Protein AF-0000000079812100 (afdb_homodimer)

Foldseek 3Di:
DQWFFAADPALLQVLLVLLVLLLPQQQLCLLPDDDDLVSCVVPPLSSVLLVVLVVCVVVVNDDFLSVLQNVLSVVLSVVSNPDDPVVSVVVVVQLVQLQVVQCLLAVNGDHDWDDPPPPDPSVVSLLVSQLCNVPRCNCVDPSNCVSSVHGPLVSQQVRLVRGVAQAFSLALAHGFDYNPDPDHAFWAQLQRCNTRRSCSSRVQRTDGGHCLLRPVFQDNPGLQAAPVRHGFHADRNHDPDGFPKAKAKDAPDLPDQDQDLVGIWIDMDTPPHVRRVVSSCNRRVRRVVLSVQCNDPLHVVVLLVVLVVVCVVPVDDSVVSLVVLLVVCVVCVSHSNSSSSNNVSVNNVVSVVD/DQWFFAADDALLQVLLVLLVLLLPQQQLCLLPDDDDLVSCVVPPLSSVLLVVLVVCVVVVNHDFLSVLQNVLSVVLSVVSNPDDPVVSVVVVVQLVQLQVVQCLLAVNGDHDWDDPPPPDPSVVSLLVSQLCNVPRCNCVDPSNCVSSVHGPLVSQQVRLVRGVAQAFSLALAHGFDYNPDPDHAFWAQLQRCNTRRSCSSRVQRTHGGHCLLRPVFQDNPGLQADPVRHGFHADRNRDPDGFPKAKAKDAPDLPDQDQDLVGIWIDMDTPPHVRRVVSSCNRRVRRVVLSVQCNDPLHVVVLLVVLVVVCVVPVDDSVVSLVVLLVVCVVPVSHNNSRSSNNVSVNNVVSVVD

Radius of gyration: 28.66 Å; Cα contacts (8 Å, |Δi|>4): 1070; chains: 2; bounding box: 78×73×56 Å

Structure (mmCIF, N/CA/C/O backbone):
data_AF-0000000079812100-model_v1
#
loop_
_entity.id
_entity.type
_entity.pdbx_description
1 polymer 'HNH endonuclease'
#
loop_
_atom_site.group_PDB
_atom_site.id
_atom_site.type_symbol
_atom_site.label_atom_id
_atom_site.label_alt_id
_atom_site.label_comp_id
_atom_site.label_asym_id
_atom_site.label_entity_id
_atom_site.label_seq_id
_atom_site.pdbx_PDB_ins_code
_atom_site.Cartn_x
_atom_site.Cartn_y
_atom_site.Cartn_z
_atom_site.occupancy
_atom_site.B_iso_or_equiv
_atom_site.auth_seq_id
_atom_site.auth_comp_id
_atom_site.auth_asym_id
_atom_site.auth_atom_id
_atom_site.pdbx_PDB_model_num
ATOM 1 N N . MET A 1 1 ? 10.516 11.961 12.211 1 89.75 1 MET A N 1
ATOM 2 C CA . MET A 1 1 ? 10.578 12.148 10.766 1 89.75 1 MET A CA 1
ATOM 3 C C . MET A 1 1 ? 11.961 12.609 10.336 1 89.75 1 MET A C 1
ATOM 5 O O . MET A 1 1 ? 12.586 13.43 11.008 1 89.75 1 MET A O 1
ATOM 9 N N . LEU A 1 2 ? 12.375 12.102 9.305 1 95.81 2 LEU A N 1
ATOM 10 C CA . LEU A 1 2 ? 13.766 12.258 8.883 1 95.81 2 LEU A CA 1
ATOM 11 C C . LEU A 1 2 ? 14 13.648 8.297 1 95.81 2 LEU A C 1
ATOM 13 O O . LEU A 1 2 ? 15.039 14.266 8.555 1 95.81 2 LEU A O 1
ATOM 17 N N . PHE A 1 3 ? 13.062 14.188 7.598 1 94.94 3 PHE A N 1
ATOM 18 C CA . PHE A 1 3 ? 13.125 15.539 7.055 1 94.94 3 PHE A CA 1
ATOM 19 C C . PHE A 1 3 ? 11.727 16.078 6.785 1 94.94 3 PHE A C 1
ATOM 21 O O . PHE A 1 3 ? 10.812 15.32 6.457 1 94.94 3 PHE A O 1
ATOM 28 N N . PRO A 1 4 ? 11.516 17.344 6.945 1 96.31 4 PRO A N 1
ATOM 29 C CA . PRO A 1 4 ? 10.18 17.922 6.781 1 96.31 4 PRO A CA 1
ATOM 30 C C . PRO A 1 4 ? 9.82 18.188 5.32 1 96.31 4 PRO A C 1
ATOM 32 O O . PRO A 1 4 ? 10.711 18.234 4.465 1 96.31 4 PRO A O 1
ATOM 35 N N . TYR A 1 5 ? 8.555 18.297 5.082 1 97.38 5 TYR A N 1
ATOM 36 C CA . TYR A 1 5 ? 8.031 18.703 3.777 1 97.38 5 TYR A CA 1
ATOM 37 C C . TYR A 1 5 ? 7.949 20.219 3.66 1 97.38 5 TYR A C 1
ATOM 39 O O . TYR A 1 5 ? 7.801 20.922 4.664 1 97.38 5 TYR A O 1
ATOM 47 N N . LYS A 1 6 ? 8.039 20.609 2.43 1 97.19 6 LYS A N 1
ATOM 48 C CA . LYS A 1 6 ? 7.613 21.953 2.061 1 97.19 6 LYS A CA 1
ATOM 49 C C . LYS A 1 6 ? 6.176 21.953 1.554 1 97.19 6 LYS A C 1
ATOM 51 O O . LYS A 1 6 ? 5.762 21.047 0.833 1 97.19 6 LYS A O 1
ATOM 56 N N . ARG A 1 7 ? 5.449 22.953 1.909 1 96.06 7 ARG A N 1
ATOM 57 C CA . ARG A 1 7 ? 4.062 23.062 1.471 1 96.06 7 ARG A CA 1
ATOM 58 C C . ARG A 1 7 ? 3.932 24.047 0.31 1 96.06 7 ARG A C 1
ATOM 60 O O . ARG A 1 7 ? 4.352 25.188 0.413 1 96.06 7 ARG A O 1
ATOM 67 N N . PRO A 1 8 ? 3.314 23.562 -0.745 1 95.75 8 PRO A N 1
ATOM 68 C CA . PRO A 1 8 ? 3.049 24.516 -1.821 1 95.75 8 PRO A CA 1
ATOM 69 C C . PRO A 1 8 ? 1.836 25.406 -1.541 1 95.75 8 PRO A C 1
ATOM 71 O O . PRO A 1 8 ? 0.923 25 -0.819 1 95.75 8 PRO A O 1
ATOM 74 N N . ARG A 1 9 ? 1.938 26.625 -2.043 1 95.12 9 ARG A N 1
ATOM 75 C CA . ARG A 1 9 ? 0.708 27.406 -2.129 1 95.12 9 ARG A CA 1
ATOM 76 C C . ARG A 1 9 ? -0.178 26.906 -3.266 1 95.12 9 ARG A C 1
ATOM 78 O O . ARG A 1 9 ? 0.175 27.031 -4.438 1 95.12 9 ARG A O 1
ATOM 85 N N . HIS A 1 10 ? -1.221 26.266 -2.879 1 97.94 10 HIS A N 1
ATOM 86 C CA . HIS A 1 10 ? -2.035 25.578 -3.877 1 97.94 10 HIS A CA 1
ATOM 87 C C . HIS A 1 10 ? -3.52 25.844 -3.65 1 97.94 10 HIS A C 1
ATOM 89 O O . HIS A 1 10 ? -3.963 25.984 -2.508 1 97.94 10 HIS A O 1
ATOM 95 N N . PRO A 1 11 ? -4.289 25.859 -4.688 1 98.44 11 PRO A N 1
ATOM 96 C CA . PRO A 1 11 ? -5.719 26.141 -4.559 1 98.44 11 PRO A CA 1
ATOM 97 C C . PRO A 1 11 ? -6.441 25.125 -3.672 1 98.44 11 PRO A C 1
ATOM 99 O O . PRO A 1 11 ? -7.488 25.438 -3.098 1 98.44 11 PRO A O 1
ATOM 102 N N . MET A 1 12 ? -5.922 23.984 -3.459 1 98.38 12 MET A N 1
ATOM 103 C CA . MET A 1 12 ? -6.59 22.938 -2.691 1 98.38 12 MET A CA 1
ATOM 104 C C . MET A 1 12 ? -6.688 23.328 -1.218 1 98.38 12 MET A C 1
ATOM 106 O O . MET A 1 12 ? -7.398 22.672 -0.448 1 98.38 12 MET A O 1
ATOM 110 N N . ARG A 1 13 ? -6.055 24.422 -0.794 1 97.94 13 ARG A N 1
ATOM 111 C CA . ARG A 1 13 ? -6.258 24.953 0.549 1 97.94 13 ARG A CA 1
ATOM 112 C C . ARG A 1 13 ? -7.723 25.297 0.783 1 97.94 13 ARG A C 1
ATOM 114 O O . ARG A 1 13 ? -8.156 25.438 1.928 1 97.94 13 ARG A O 1
ATOM 121 N N . ALA A 1 14 ? -8.422 25.406 -0.319 1 98.38 14 ALA A N 1
ATOM 122 C CA . ALA A 1 14 ? -9.844 25.734 -0.256 1 98.38 14 ALA A CA 1
ATOM 123 C C . ALA A 1 14 ? -10.617 24.656 0.489 1 98.38 14 ALA A C 1
ATOM 125 O O . ALA A 1 14 ? -11.688 24.922 1.044 1 98.38 14 ALA A O 1
ATOM 126 N N . MET A 1 15 ? -10.148 23.375 0.5 1 98.31 15 MET A N 1
ATOM 127 C CA . MET A 1 15 ? -10.836 22.312 1.241 1 98.31 15 MET A CA 1
ATOM 128 C C . MET A 1 15 ? -11.078 22.734 2.686 1 98.31 15 MET A C 1
ATOM 130 O O . MET A 1 15 ? -12.219 22.734 3.154 1 98.31 15 MET A O 1
ATOM 134 N N . HIS A 1 16 ? -10.016 23.156 3.316 1 98.19 16 HIS A N 1
ATOM 135 C CA . HIS A 1 16 ? -10.133 23.625 4.695 1 98.19 16 HIS A CA 1
ATOM 136 C C . HIS A 1 16 ? -10.867 24.953 4.766 1 98.19 16 HIS A C 1
ATOM 138 O O . HIS A 1 16 ? -11.602 25.219 5.723 1 98.19 16 HIS A O 1
ATOM 144 N N . GLY A 1 17 ? -10.68 25.781 3.752 1 98.44 17 GLY A N 1
ATOM 145 C CA . GLY A 1 17 ? -11.398 27.047 3.701 1 98.44 17 GLY A CA 1
ATOM 146 C C . GLY A 1 17 ? -12.906 26.875 3.73 1 98.44 17 GLY A C 1
ATOM 147 O O . GLY A 1 17 ? -13.609 27.609 4.426 1 98.44 17 GLY A O 1
ATOM 148 N N . PHE A 1 18 ? -13.383 25.938 2.986 1 98.62 18 PHE A N 1
ATOM 149 C CA . PHE A 1 18 ? -14.812 25.656 2.957 1 98.62 18 PHE A CA 1
ATOM 150 C C . PHE A 1 18 ? -15.312 25.25 4.336 1 98.62 18 PHE A C 1
ATOM 152 O O . PHE A 1 18 ? -16.312 25.797 4.828 1 98.62 18 PHE A O 1
ATOM 159 N N . VAL A 1 19 ? -14.586 24.375 4.969 1 98.06 19 VAL A N 1
ATOM 160 C CA . VAL A 1 19 ? -14.977 23.844 6.273 1 98.06 19 VAL A CA 1
ATOM 161 C C . VAL A 1 19 ? -14.898 24.953 7.32 1 98.06 19 VAL A C 1
ATOM 163 O O . VAL A 1 19 ? -15.781 25.078 8.172 1 98.06 19 VAL A O 1
ATOM 166 N N . ALA A 1 20 ? -13.875 25.734 7.242 1 98.5 20 ALA A N 1
ATOM 167 C CA . ALA A 1 20 ? -13.703 26.828 8.188 1 98.5 20 ALA A CA 1
ATOM 168 C C . ALA A 1 20 ? -14.836 27.844 8.055 1 98.5 20 ALA A C 1
ATOM 170 O O . ALA A 1 20 ? -15.359 28.344 9.062 1 98.5 20 ALA A O 1
ATOM 171 N N . TYR A 1 21 ? -15.203 28.156 6.867 1 98.81 21 TYR A N 1
ATOM 172 C CA . TYR A 1 21 ? -16.297 29.094 6.633 1 98.81 21 TYR A CA 1
ATOM 173 C C . TYR A 1 21 ? -17.609 28.531 7.176 1 98.81 21 TYR A C 1
ATOM 175 O O . TYR A 1 21 ? -18.344 29.219 7.895 1 98.81 21 TYR A O 1
ATOM 183 N N . ILE A 1 22 ? -17.875 27.312 6.852 1 98.75 22 ILE A N 1
ATOM 184 C CA . ILE A 1 22 ? -19.109 26.672 7.297 1 98.75 22 ILE A CA 1
ATOM 185 C C . ILE A 1 22 ? -19.172 26.672 8.82 1 98.75 22 ILE A C 1
ATOM 187 O O . ILE A 1 22 ? -20.203 27.031 9.406 1 98.75 22 ILE A O 1
ATOM 191 N N . PHE A 1 23 ? -18.062 26.312 9.406 1 98.19 23 PHE A N 1
ATOM 192 C CA . PHE A 1 23 ? -18.016 26.266 10.867 1 98.19 23 PHE A CA 1
ATOM 193 C C . PHE A 1 23 ? -18.297 27.625 11.469 1 98.19 23 PHE A C 1
ATOM 195 O O . PHE A 1 23 ? -19.188 27.766 12.312 1 98.19 23 PHE A O 1
ATOM 202 N N . ALA A 1 24 ? -17.672 28.641 10.961 1 98.31 24 ALA A N 1
ATOM 203 C CA . ALA A 1 24 ? -17.672 29.953 11.594 1 98.31 24 ALA A CA 1
ATOM 204 C C . ALA A 1 24 ? -18.922 30.75 11.188 1 98.31 24 ALA A C 1
ATOM 206 O O . ALA A 1 24 ? -19.531 31.422 12.016 1 98.31 24 ALA A O 1
ATOM 207 N N . LYS A 1 25 ? -19.328 30.594 9.938 1 98.38 25 LYS A N 1
ATOM 208 C CA . LYS A 1 25 ? -20.328 31.531 9.398 1 98.38 25 LYS A CA 1
ATOM 209 C C . LYS A 1 25 ? -21.672 30.844 9.203 1 98.38 25 LYS A C 1
ATOM 211 O O . LYS A 1 25 ? -22.672 31.5 8.922 1 98.38 25 LYS A O 1
ATOM 216 N N . VAL A 1 26 ? -21.656 29.578 9.391 1 98.62 26 VAL A N 1
ATOM 217 C CA . VAL A 1 26 ? -22.906 28.844 9.227 1 98.62 26 VAL A CA 1
ATOM 218 C C . VAL A 1 26 ? -23.281 28.141 10.531 1 98.62 26 VAL A C 1
ATOM 220 O O . VAL A 1 26 ? -24.188 28.578 11.25 1 98.62 26 VAL A O 1
ATOM 223 N N . TRP A 1 27 ? -22.469 27.25 11.023 1 98.25 27 TRP A N 1
ATOM 224 C CA . TRP A 1 27 ? -22.812 26.438 12.195 1 98.25 27 TRP A CA 1
ATOM 225 C C . TRP A 1 27 ? -22.812 27.297 13.461 1 98.25 27 TRP A C 1
ATOM 227 O O . TRP A 1 27 ? -23.781 27.281 14.219 1 98.25 27 TRP A O 1
ATOM 237 N N . CYS A 1 28 ? -21.781 28.078 13.703 1 97.56 28 CYS A N 1
ATOM 238 C CA . CYS A 1 28 ? -21.672 28.859 14.93 1 97.56 28 CYS A CA 1
ATOM 239 C C . CYS A 1 28 ? -22.719 29.969 14.977 1 97.56 28 CYS A C 1
ATOM 241 O O . CYS A 1 28 ? -22.984 30.531 16.031 1 97.56 28 CYS A O 1
ATOM 243 N N . ARG A 1 29 ? -23.391 30.25 13.867 1 97.56 29 ARG A N 1
ATOM 244 C CA . ARG A 1 29 ? -24.422 31.266 13.812 1 97.56 29 ARG A CA 1
ATOM 245 C C . ARG A 1 29 ? -25.812 30.656 13.922 1 97.56 29 ARG A C 1
ATOM 247 O O . ARG A 1 29 ? -26.812 31.375 14.039 1 97.56 29 ARG A O 1
ATOM 254 N N . ALA A 1 30 ? -25.844 29.453 13.945 1 97.88 30 ALA A N 1
ATOM 255 C CA . ALA A 1 30 ? -27.094 28.719 13.82 1 97.88 30 ALA A CA 1
ATOM 256 C C . ALA A 1 30 ? -28.078 29.109 14.914 1 97.88 30 ALA A C 1
ATOM 258 O O . ALA A 1 30 ? -29.281 29.266 14.656 1 97.88 30 ALA A O 1
ATOM 259 N N . PRO A 1 31 ? -27.656 29.328 16.203 1 96.88 31 PRO A N 1
ATOM 260 C CA . PRO A 1 31 ? -28.625 29.641 17.266 1 96.88 31 PRO A CA 1
ATOM 261 C C . PRO A 1 31 ? -29.406 30.922 16.984 1 96.88 31 PRO A C 1
ATOM 263 O O . PRO A 1 31 ? -30.531 31.078 17.469 1 96.88 31 PRO A O 1
ATOM 266 N N . ASN A 1 32 ? -28.906 31.766 16.141 1 96.06 32 ASN A N 1
ATOM 267 C CA . ASN A 1 32 ? -29.531 33.062 15.914 1 96.06 32 ASN A CA 1
ATOM 268 C C . ASN A 1 32 ? -30 33.25 14.469 1 96.06 32 ASN A C 1
ATOM 270 O O . ASN A 1 32 ? -30.375 34.344 14.055 1 96.06 32 ASN A O 1
ATOM 274 N N . GLU A 1 33 ? -29.828 32.188 13.727 1 95.81 33 GLU A N 1
ATOM 275 C CA . GLU A 1 33 ? -30.156 32.281 12.312 1 95.81 33 GLU A CA 1
ATOM 276 C C . GLU A 1 33 ? -31 31.078 11.867 1 95.81 33 GLU A C 1
ATOM 278 O O . GLU A 1 33 ? -31.016 30.047 12.539 1 95.81 33 GLU A O 1
ATOM 283 N N . GLU A 1 34 ? -31.734 31.281 10.867 1 96.38 34 GLU A N 1
ATOM 284 C CA . GLU A 1 34 ? -32.344 30.172 10.156 1 96.38 34 GLU A CA 1
ATOM 285 C C . GLU A 1 34 ? -31.484 29.719 8.992 1 96.38 34 GLU A C 1
ATOM 287 O O . GLU A 1 34 ? -30.797 30.531 8.359 1 96.38 34 GLU A O 1
ATOM 292 N N . TYR A 1 35 ? -31.453 28.391 8.758 1 96.38 35 TYR A N 1
ATOM 293 C CA . TYR A 1 35 ? -30.641 27.875 7.66 1 96.38 35 TYR A CA 1
ATOM 294 C C . TYR A 1 35 ? -31.094 28.453 6.328 1 96.38 35 TYR A C 1
ATOM 296 O O . TYR A 1 35 ? -32.281 28.469 6.027 1 96.38 35 TYR A O 1
ATOM 304 N N . SER A 1 36 ? -30.25 28.984 5.59 1 96.38 36 SER A N 1
ATOM 305 C CA . SER A 1 36 ? -30.484 29.453 4.227 1 96.38 36 SER A CA 1
ATOM 306 C C . SER A 1 36 ? -29.188 29.516 3.426 1 96.38 36 SER A C 1
ATOM 308 O O . SER A 1 36 ? -28.109 29.625 4.004 1 96.38 36 SER A O 1
ATOM 310 N N . LEU A 1 37 ? -29.359 29.469 2.182 1 97.25 37 LEU A N 1
ATOM 311 C CA . LEU A 1 37 ? -28.188 29.547 1.299 1 97.25 37 LEU A CA 1
ATOM 312 C C . LEU A 1 37 ? -27.5 30.906 1.437 1 97.25 37 LEU A C 1
ATOM 314 O O . LEU A 1 37 ? -26.344 31.062 1.062 1 97.25 37 LEU A O 1
ATOM 318 N N . GLU A 1 38 ? -28.203 31.859 1.969 1 97.31 38 GLU A N 1
ATOM 319 C CA . GLU A 1 38 ? -27.672 33.18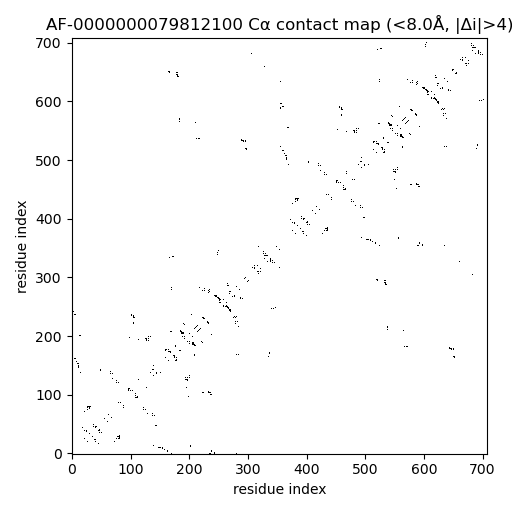8 2.164 1 97.31 38 GLU A CA 1
ATOM 320 C C . GLU A 1 38 ? -26.469 33.188 3.102 1 97.31 38 GLU A C 1
ATOM 322 O O . GLU A 1 38 ? -25.578 34.031 3.008 1 97.31 38 GLU A O 1
ATOM 327 N N . LEU A 1 39 ? -26.438 32.188 3.936 1 98.19 39 LEU A N 1
ATOM 328 C CA . LEU A 1 39 ? -25.359 32.062 4.906 1 98.19 39 LEU A CA 1
ATOM 329 C C . LEU A 1 39 ? -24.031 31.797 4.211 1 98.19 39 LEU A C 1
ATOM 331 O O . LEU A 1 39 ? -22.953 31.984 4.805 1 98.19 39 LEU A O 1
ATOM 335 N N . PHE A 1 40 ? -24.047 31.359 2.941 1 98.62 40 PHE A N 1
ATOM 336 C CA . PHE A 1 40 ? -22.844 30.953 2.234 1 98.62 40 PHE A CA 1
ATOM 337 C C . PHE A 1 40 ? -22.375 32.062 1.295 1 98.62 40 PHE A C 1
ATOM 339 O O . PHE A 1 40 ? -21.312 31.922 0.666 1 98.62 40 PHE A O 1
ATOM 346 N N . LYS A 1 41 ? -23 33.156 1.19 1 97.94 41 LYS A N 1
ATOM 347 C CA . LYS A 1 41 ? -22.734 34.219 0.21 1 97.94 41 LYS A CA 1
ATOM 348 C C . LYS A 1 41 ? -21.375 34.875 0.465 1 97.94 41 LYS A C 1
ATOM 350 O O . LYS A 1 41 ? -20.781 35.438 -0.447 1 97.94 41 LYS A O 1
ATOM 355 N N . GLY A 1 42 ? -20.875 34.781 1.671 1 98.31 42 GLY A N 1
ATOM 356 C CA . GLY A 1 42 ? -19.578 35.375 2.012 1 98.31 42 GLY A CA 1
ATOM 357 C C . GLY A 1 42 ? -18.406 34.656 1.377 1 98.31 42 GLY A C 1
ATOM 358 O O . GLY A 1 42 ? -17.297 35.188 1.354 1 98.31 42 GLY A O 1
ATOM 359 N N . LEU A 1 43 ? -18.609 33.469 0.826 1 98.69 43 LEU A N 1
ATOM 360 C CA . LEU A 1 43 ? -17.609 32.688 0.106 1 98.69 43 LEU A CA 1
ATOM 361 C C . LEU A 1 43 ? -18.172 32.156 -1.214 1 98.69 43 LEU A C 1
ATOM 363 O O . LEU A 1 43 ? -18.656 31.031 -1.284 1 98.69 43 LEU A O 1
ATOM 367 N N . PRO A 1 44 ? -17.984 32.938 -2.209 1 98.25 44 PRO A N 1
ATOM 368 C CA . PRO A 1 44 ? -18.703 32.75 -3.471 1 98.25 44 PRO A CA 1
ATOM 369 C C . PRO A 1 44 ? -18.484 31.344 -4.051 1 98.25 44 PRO A C 1
ATOM 371 O O . PRO A 1 44 ? -19.438 30.688 -4.477 1 98.25 44 PRO A O 1
ATOM 374 N N . PRO A 1 45 ? -17.188 30.828 -4.051 1 98.56 45 PRO A N 1
ATOM 375 C CA . PRO A 1 45 ? -17.031 29.469 -4.594 1 98.56 45 PRO A CA 1
ATOM 376 C C . PRO A 1 45 ? -17.859 28.438 -3.83 1 98.56 45 PRO A C 1
ATOM 378 O O . PRO A 1 45 ? -18.5 27.578 -4.441 1 98.56 45 PRO A O 1
ATOM 381 N N . LEU A 1 46 ? -17.891 28.562 -2.555 1 98.75 46 LEU A N 1
ATOM 382 C CA . LEU A 1 46 ? -18.672 27.641 -1.733 1 98.75 46 LEU A CA 1
ATOM 383 C C . LEU A 1 46 ? -20.172 27.875 -1.952 1 98.75 46 LEU A C 1
ATOM 385 O O . LEU A 1 46 ? -20.938 26.906 -1.987 1 98.75 46 LEU A O 1
ATOM 389 N N . TYR A 1 47 ? -20.594 29.125 -2.074 1 98.75 47 TYR A N 1
ATOM 390 C CA . TYR A 1 47 ? -21.984 29.453 -2.348 1 98.75 47 TYR A CA 1
ATOM 391 C C . TYR A 1 47 ? -22.469 28.75 -3.617 1 98.75 47 TYR A C 1
ATOM 393 O O . TYR A 1 47 ? -23.547 28.156 -3.637 1 98.75 47 TYR A O 1
ATOM 401 N N . ALA A 1 48 ? -21.641 28.797 -4.629 1 98.56 48 ALA A N 1
ATOM 402 C CA . ALA A 1 48 ? -22.016 28.203 -5.906 1 98.56 48 ALA A CA 1
ATOM 403 C C . ALA A 1 48 ? -22.203 26.688 -5.762 1 98.56 48 ALA A C 1
ATOM 405 O O . ALA A 1 48 ? -23.141 26.125 -6.316 1 98.56 48 ALA A O 1
ATOM 406 N N . ILE A 1 49 ? -21.344 26.062 -5.02 1 98.62 49 ILE A N 1
ATOM 407 C CA . ILE A 1 49 ? -21.422 24.625 -4.789 1 98.62 49 ILE A CA 1
ATOM 408 C C . ILE A 1 49 ? -22.688 24.281 -4.004 1 98.62 49 ILE A C 1
ATOM 410 O O . ILE A 1 49 ? -23.453 23.406 -4.402 1 98.62 49 ILE A O 1
ATOM 414 N N . MET A 1 50 ? -22.938 25.062 -2.932 1 98.56 50 MET A N 1
ATOM 415 C CA . MET A 1 50 ? -24.078 24.797 -2.07 1 98.56 50 MET A CA 1
ATOM 416 C C . MET A 1 50 ? -25.391 25.047 -2.812 1 98.56 50 MET A C 1
ATOM 418 O O . MET A 1 50 ? -26.391 24.359 -2.582 1 98.56 50 MET A O 1
ATOM 422 N N . ASP A 1 51 ? -25.344 26.047 -3.674 1 98.25 51 ASP A N 1
ATOM 423 C CA . ASP A 1 51 ? -26.531 26.344 -4.488 1 98.25 51 ASP A CA 1
ATOM 424 C C . ASP A 1 51 ? -26.875 25.188 -5.41 1 98.25 51 ASP A C 1
ATOM 426 O O . ASP A 1 51 ? -28.031 24.797 -5.527 1 98.25 51 ASP A O 1
ATOM 430 N N . GLU A 1 52 ? -25.859 24.625 -6.023 1 97.44 52 GLU A N 1
ATOM 431 C CA . GLU A 1 52 ? -26.062 23.484 -6.895 1 97.44 52 GLU A CA 1
ATOM 432 C C . GLU A 1 52 ? -26.578 22.281 -6.109 1 97.44 52 GLU A C 1
ATOM 434 O O . GLU A 1 52 ? -27.484 21.578 -6.566 1 97.44 52 GLU A O 1
ATOM 439 N N . LEU A 1 53 ? -26 22.047 -4.961 1 97.69 53 LEU A N 1
ATOM 440 C CA . LEU A 1 53 ? -26.422 20.922 -4.137 1 97.69 53 LEU A CA 1
ATOM 441 C C . LEU A 1 53 ? -27.844 21.109 -3.641 1 97.69 53 LEU A C 1
ATOM 443 O O . LEU A 1 53 ? -28.609 20.141 -3.543 1 97.69 53 LEU A O 1
ATOM 447 N N . HIS A 1 54 ? -28.188 22.328 -3.367 1 96.81 54 HIS A N 1
ATOM 448 C CA . HIS A 1 54 ? -29.547 22.656 -2.939 1 96.81 54 HIS A CA 1
ATOM 449 C C . HIS A 1 54 ? -30.562 22.359 -4.047 1 96.81 54 HIS A C 1
ATOM 451 O O . HIS A 1 54 ? -31.609 21.766 -3.791 1 96.81 54 HIS A O 1
ATOM 457 N N . ARG A 1 55 ? -30.25 22.766 -5.184 1 96.44 55 ARG A N 1
ATOM 458 C CA . ARG A 1 55 ? -31.141 22.531 -6.324 1 96.44 55 ARG A CA 1
ATOM 459 C C . ARG A 1 55 ? -31.328 21.031 -6.566 1 96.44 55 ARG A C 1
ATOM 461 O O . ARG A 1 55 ? -32.438 20.578 -6.84 1 96.44 55 ARG A O 1
ATOM 468 N N . ALA A 1 56 ? -30.219 20.297 -6.438 1 95.69 56 ALA A N 1
ATOM 469 C CA . ALA A 1 56 ? -30.281 18.844 -6.605 1 95.69 56 ALA A CA 1
ATOM 470 C C . ALA A 1 56 ? -31.156 18.219 -5.527 1 95.69 56 ALA A C 1
ATOM 472 O O . ALA A 1 56 ? -31.906 17.281 -5.801 1 95.69 56 ALA A O 1
ATOM 473 N N . ASP A 1 57 ? -31.016 18.75 -4.34 1 93.81 57 ASP A N 1
ATOM 474 C CA . ASP A 1 57 ? -31.812 18.25 -3.229 1 93.81 57 ASP A CA 1
ATOM 475 C C . ASP A 1 57 ? -33.312 18.516 -3.457 1 93.81 57 ASP A C 1
ATOM 477 O O . ASP A 1 57 ? -34.125 17.625 -3.264 1 93.81 57 ASP A O 1
ATOM 481 N N . LEU A 1 58 ? -33.656 19.672 -3.889 1 94.56 58 LEU A N 1
ATOM 482 C CA . LEU A 1 58 ? -35.062 20.062 -4.164 1 94.56 58 LEU A CA 1
ATOM 483 C C . LEU A 1 58 ? -35.656 19.188 -5.273 1 94.56 58 LEU A C 1
ATOM 485 O O . LEU A 1 58 ? -36.812 18.844 -5.23 1 94.56 58 LEU A O 1
ATOM 489 N N . ALA A 1 59 ? -34.781 18.859 -6.156 1 95.31 59 ALA A N 1
ATOM 490 C CA . ALA A 1 59 ? -35.25 18.094 -7.316 1 95.31 59 ALA A CA 1
ATOM 491 C C . ALA A 1 59 ? -35.312 16.609 -6.984 1 95.31 59 ALA A C 1
ATOM 493 O O . ALA A 1 59 ? -35.844 15.812 -7.766 1 95.31 59 ALA A O 1
ATOM 494 N N . GLY A 1 60 ? -34.812 16.156 -5.828 1 92.56 60 GLY A N 1
ATOM 495 C CA . GLY A 1 60 ? -34.781 14.75 -5.461 1 92.56 60 GLY A CA 1
ATOM 496 C C . GLY A 1 60 ? -33.75 13.945 -6.23 1 92.56 60 GLY A C 1
ATOM 497 O O . GLY A 1 60 ? -33.906 12.727 -6.375 1 92.56 60 GLY A O 1
ATOM 498 N N . SER A 1 61 ? -32.781 14.625 -6.82 1 89.94 61 SER A N 1
ATOM 499 C CA . SER A 1 61 ? -31.797 13.961 -7.648 1 89.94 61 SER A CA 1
ATOM 500 C C . SER A 1 61 ? -30.453 13.867 -6.922 1 89.94 61 SER A C 1
ATOM 502 O O . SER A 1 61 ? -29.438 13.547 -7.535 1 89.94 61 SER A O 1
ATOM 504 N N . GLU A 1 62 ? -30.484 14.188 -5.652 1 86.81 62 GLU A N 1
ATOM 505 C CA . GLU A 1 62 ? -29.25 14.203 -4.871 1 86.81 62 GLU A CA 1
ATOM 506 C C . GLU A 1 62 ? -28.656 12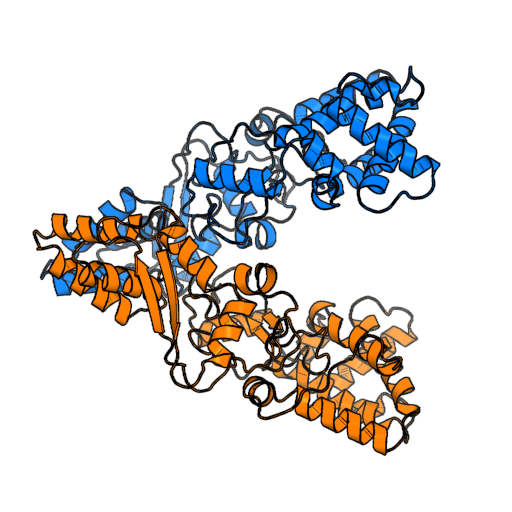.797 -4.738 1 86.81 62 GLU A C 1
ATOM 508 O O . GLU A 1 62 ? -29.391 11.836 -4.523 1 86.81 62 GLU A O 1
ATOM 513 N N . LYS A 1 63 ? -27.422 12.609 -5.07 1 86.62 63 LYS A N 1
ATOM 514 C CA . LYS A 1 63 ? -26.766 11.312 -4.914 1 86.62 63 LYS A CA 1
ATOM 515 C C . LYS A 1 63 ? -25.281 11.477 -4.609 1 86.62 63 LYS A C 1
ATOM 517 O O . LYS A 1 63 ? -24.719 12.555 -4.797 1 86.62 63 LYS A O 1
ATOM 522 N N . GLY A 1 64 ? -24.781 10.539 -3.928 1 95.25 64 GLY A N 1
ATOM 523 C CA . GLY A 1 64 ? -23.328 10.398 -3.809 1 95.25 64 GLY A CA 1
ATOM 524 C C . GLY A 1 64 ? -22.719 11.383 -2.83 1 95.25 64 GLY A C 1
ATOM 525 O O . GLY A 1 64 ? -23.312 11.688 -1.794 1 95.25 64 GLY A O 1
ATOM 526 N N . ALA A 1 65 ? -21.516 11.859 -3.115 1 97.56 65 ALA A N 1
ATOM 527 C CA . ALA A 1 65 ? -20.703 12.648 -2.205 1 97.56 65 ALA A CA 1
ATOM 528 C C . ALA A 1 65 ? -21.312 14.031 -1.984 1 97.56 65 ALA A C 1
ATOM 530 O O . ALA A 1 65 ? -21.203 14.602 -0.894 1 97.56 65 ALA A O 1
ATOM 531 N N . GLY A 1 66 ? -21.938 14.539 -3.004 1 98.12 66 GLY A N 1
ATOM 532 C CA . GLY A 1 66 ? -22.609 15.828 -2.848 1 98.12 66 GLY A CA 1
ATOM 533 C C . GLY A 1 66 ? -23.766 15.789 -1.866 1 98.12 66 GLY A C 1
ATOM 534 O O . GLY A 1 66 ? -23.906 16.672 -1.026 1 98.12 66 GLY A O 1
ATOM 535 N N . ALA A 1 67 ? -24.578 14.781 -2.008 1 97.81 67 ALA A N 1
ATOM 536 C CA . ALA A 1 67 ? -25.703 14.602 -1.09 1 97.81 67 ALA A CA 1
ATOM 537 C C . ALA A 1 67 ? -25.219 14.406 0.343 1 97.81 67 ALA A C 1
ATOM 539 O O . ALA A 1 67 ? -25.797 14.953 1.283 1 97.81 67 ALA A O 1
ATOM 540 N N . PHE A 1 68 ? -24.188 13.617 0.46 1 98.12 68 PHE A N 1
ATOM 541 C CA . PHE A 1 68 ? -23.562 13.398 1.762 1 98.12 68 PHE A CA 1
ATOM 542 C C . PHE A 1 68 ? -23.172 14.727 2.398 1 98.12 68 PHE A C 1
ATOM 544 O O . PHE A 1 68 ? -23.547 15.016 3.535 1 98.12 68 PHE A O 1
ATOM 551 N N . PHE A 1 69 ? -22.438 15.531 1.677 1 98.56 69 PHE A N 1
ATOM 552 C CA . PHE A 1 69 ? -21.938 16.812 2.164 1 98.56 69 PHE A CA 1
ATOM 553 C C . PHE A 1 69 ? -23.078 17.734 2.537 1 98.56 69 PHE A C 1
ATOM 555 O O . PHE A 1 69 ? -23.125 18.281 3.646 1 98.56 69 PHE A O 1
ATOM 562 N N . TYR A 1 70 ? -24.047 17.891 1.697 1 98.06 70 TYR A N 1
ATOM 563 C CA . TYR A 1 70 ? -25.172 18.797 1.877 1 98.06 70 TYR A CA 1
ATOM 564 C C . TYR A 1 70 ? -25.984 18.406 3.102 1 98.06 70 TYR A C 1
ATOM 566 O O . TYR A 1 70 ? -26.328 19.266 3.928 1 98.06 70 TYR A O 1
ATOM 574 N N . ARG A 1 71 ? -26.25 17.125 3.238 1 97.25 71 ARG A N 1
ATOM 575 C CA . ARG A 1 71 ? -27.078 16.641 4.332 1 97.25 71 ARG A CA 1
ATOM 576 C C . ARG A 1 71 ? -26.391 16.844 5.68 1 97.25 71 ARG A C 1
ATOM 578 O O . ARG A 1 71 ? -27.016 17.281 6.645 1 97.25 71 ARG A O 1
ATOM 585 N N . TYR A 1 72 ? -25.141 16.594 5.703 1 98.06 72 TYR A N 1
ATOM 586 C CA . TYR A 1 72 ? -24.422 16.719 6.969 1 98.06 72 TYR A CA 1
ATOM 587 C C . TYR A 1 72 ? -24.266 18.188 7.348 1 98.06 72 TYR A C 1
ATOM 589 O O . TYR A 1 72 ? -24.375 18.547 8.523 1 98.06 72 TYR A O 1
ATOM 597 N N . VAL A 1 73 ? -24 19.047 6.406 1 98.44 73 VAL A N 1
ATOM 598 C CA . VAL A 1 73 ? -23.891 20.469 6.707 1 98.44 73 VAL A CA 1
ATOM 599 C C . VAL A 1 73 ? -25.188 20.969 7.316 1 98.44 73 VAL A C 1
ATOM 601 O O . VAL A 1 73 ? -25.172 21.688 8.32 1 98.44 73 VAL A O 1
ATOM 604 N N . ASN A 1 74 ? -26.297 20.531 6.758 1 97.69 74 ASN A N 1
ATOM 605 C CA . ASN A 1 74 ? -27.609 20.938 7.262 1 97.69 74 ASN A CA 1
ATOM 606 C C . ASN A 1 74 ? -27.906 20.328 8.625 1 97.69 74 ASN A C 1
ATOM 608 O O . ASN A 1 74 ? -28.391 21.016 9.523 1 97.69 74 ASN A O 1
ATOM 612 N N . GLN A 1 75 ? -27.578 19.062 8.719 1 97.75 75 GLN A N 1
ATOM 613 C CA . GLN A 1 75 ? -27.828 18.375 9.984 1 97.75 75 GLN A CA 1
ATOM 614 C C . GLN A 1 75 ? -27.031 19 11.117 1 97.75 75 GLN A C 1
ATOM 616 O O . GLN A 1 75 ? -27.562 19.234 12.203 1 97.75 75 GLN A O 1
ATOM 621 N N . ILE A 1 76 ? -25.828 19.266 10.906 1 97.44 76 ILE A N 1
ATOM 622 C CA . ILE A 1 76 ? -24.969 19.844 11.938 1 97.44 76 ILE A CA 1
ATOM 623 C C . ILE A 1 76 ? -25.438 21.266 12.258 1 97.44 76 ILE A C 1
ATOM 625 O O . ILE A 1 76 ? -25.406 21.688 13.422 1 97.44 76 ILE A O 1
ATOM 629 N N . PHE A 1 77 ? -25.906 22.016 11.289 1 98.25 77 PHE A N 1
ATOM 630 C CA . PHE A 1 77 ? -26.516 23.328 11.547 1 98.25 77 PHE A CA 1
ATOM 631 C C . PHE A 1 77 ? -27.656 23.203 12.531 1 98.25 77 PHE A C 1
ATOM 633 O O . PHE A 1 77 ? -27.719 23.953 13.516 1 98.25 77 PHE A O 1
ATOM 640 N N . GLN A 1 78 ? -28.516 22.219 12.297 1 97.44 78 GLN A N 1
ATOM 641 C CA . GLN A 1 78 ? -29.672 22.016 13.172 1 97.44 78 GLN A CA 1
ATOM 642 C C . GLN A 1 78 ? -29.234 21.641 14.586 1 97.44 78 GLN A C 1
ATOM 644 O O . GLN A 1 78 ? -29.844 22.062 15.57 1 97.44 78 GLN A O 1
ATOM 649 N N . ASP A 1 79 ? -28.172 20.875 14.633 1 96.31 79 ASP A N 1
ATOM 650 C CA . ASP A 1 79 ? -27.641 20.5 15.938 1 96.31 79 ASP A CA 1
ATOM 651 C C . ASP A 1 79 ? -27.062 21.703 16.672 1 96.31 79 ASP A C 1
ATOM 653 O O . ASP A 1 79 ? -27.25 21.859 17.875 1 96.31 79 ASP A O 1
ATOM 657 N N . PHE A 1 80 ? -26.453 22.609 16 1 96.62 80 PHE A N 1
ATOM 658 C CA . PHE A 1 80 ? -25.859 23.797 16.578 1 96.62 80 PHE A CA 1
ATOM 659 C C . PHE A 1 80 ? -26.938 24.781 17.031 1 96.62 80 PHE A C 1
ATOM 661 O O . PHE A 1 80 ? -26.719 25.578 17.953 1 96.62 80 PHE A O 1
ATOM 668 N N . LYS A 1 81 ? -28.094 24.734 16.391 1 96.12 81 LYS A N 1
ATOM 669 C CA . LYS A 1 81 ? -29.203 25.625 16.734 1 96.12 81 LYS A CA 1
ATOM 670 C C . LYS A 1 81 ? -29.594 25.484 18.203 1 96.12 81 LYS A C 1
ATOM 672 O O . LYS A 1 81 ? -30.109 26.422 18.812 1 96.12 81 LYS A O 1
ATOM 677 N N . GLN A 1 82 ? -29.25 24.328 18.703 1 94 82 GLN A N 1
ATOM 678 C CA . GLN A 1 82 ? -29.688 24 20.047 1 94 82 GLN A CA 1
ATOM 679 C C . GLN A 1 82 ? -28.625 24.391 21.078 1 94 82 GLN A C 1
ATOM 681 O O . GLN A 1 82 ? -28.828 24.234 22.281 1 94 82 GLN A O 1
ATOM 686 N N . LEU A 1 83 ? -27.562 24.969 20.688 1 95 83 LEU A N 1
ATOM 687 C CA . LEU A 1 83 ? -26.438 25.234 21.562 1 95 83 LEU A CA 1
ATOM 688 C C . LEU A 1 83 ? -26.547 26.625 22.188 1 95 83 LEU A C 1
ATOM 690 O O . LEU A 1 83 ? -27.062 27.547 21.562 1 95 83 LEU A O 1
ATOM 694 N N . GLY A 1 84 ? -26.016 26.719 23.422 1 94.75 84 GLY A N 1
ATOM 695 C CA . GLY A 1 84 ? -25.875 28.016 24.062 1 94.75 84 GLY A CA 1
ATOM 696 C C . GLY A 1 84 ? -24.562 28.688 23.734 1 94.75 84 GLY A C 1
ATOM 697 O O . GLY A 1 84 ? -23.688 28.094 23.094 1 94.75 84 GLY A O 1
ATOM 698 N N . PRO A 1 85 ? -24.422 29.922 24.125 1 94.94 85 PRO A N 1
ATOM 699 C CA . PRO A 1 85 ? -23.219 30.703 23.812 1 94.94 85 PRO A CA 1
ATOM 700 C C . PRO A 1 85 ? -21.938 30.078 24.359 1 94.94 85 PRO A C 1
ATOM 702 O O . PRO A 1 85 ? -20.891 30.125 23.703 1 94.94 85 PRO A O 1
ATOM 705 N N . GLU A 1 86 ? -21.984 29.5 25.484 1 94.44 86 GLU A N 1
ATOM 706 C CA . GLU A 1 86 ? -20.812 28.875 26.078 1 94.44 86 GLU A CA 1
ATOM 707 C C . GLU A 1 86 ? -20.359 27.656 25.266 1 94.44 86 GLU A C 1
ATOM 709 O O . GLU A 1 86 ? -19.156 27.422 25.094 1 94.44 86 GLU A O 1
ATOM 714 N N . ASP A 1 87 ? -21.359 26.891 24.812 1 92.44 87 ASP A N 1
ATOM 715 C CA . ASP A 1 87 ? -21.062 25.719 23.984 1 92.44 87 ASP A CA 1
ATOM 716 C C . ASP A 1 87 ? -20.422 26.141 22.656 1 92.44 87 ASP A C 1
ATOM 718 O O . ASP A 1 87 ? -19.453 25.516 22.203 1 92.44 87 ASP A O 1
ATOM 722 N N . ILE A 1 88 ? -20.969 27.172 22.141 1 94.69 88 ILE A N 1
ATOM 723 C CA . ILE A 1 88 ? -20.453 27.672 20.875 1 94.69 88 ILE A CA 1
ATOM 724 C C . ILE A 1 88 ? -19 28.109 21.062 1 94.69 88 ILE A C 1
ATOM 726 O O . ILE A 1 88 ? -18.141 27.797 20.219 1 94.69 88 ILE A O 1
ATOM 730 N N . GLN A 1 89 ? -18.719 28.766 22.109 1 94.56 89 GLN A N 1
ATOM 731 C CA . GLN A 1 89 ? -17.359 29.203 22.375 1 94.56 89 GLN A CA 1
ATOM 732 C C . GLN A 1 89 ? -16.422 28.016 22.562 1 94.56 89 GLN A C 1
ATOM 734 O O . GLN A 1 89 ? -15.266 28.047 22.125 1 94.56 89 GLN A O 1
ATOM 739 N N . SER A 1 90 ? -16.922 26.969 23.141 1 91.31 90 SER A N 1
ATOM 740 C CA . SER A 1 90 ? -16.125 25.766 23.344 1 91.31 90 SER A CA 1
ATOM 741 C C . SER A 1 90 ? -15.781 25.109 22 1 91.31 90 SER A C 1
ATOM 743 O O . SER A 1 90 ? -14.641 24.688 21.797 1 91.31 90 SER A O 1
ATOM 745 N N . TYR A 1 91 ? -16.766 25.047 21.109 1 92.62 91 TYR A N 1
ATOM 746 C CA . TYR A 1 91 ? -16.516 24.469 19.797 1 92.62 91 TYR A CA 1
ATOM 747 C C . TYR A 1 91 ? -15.57 25.344 18.984 1 92.62 91 TYR A C 1
ATOM 749 O O . TYR A 1 91 ? -14.734 24.828 18.234 1 92.62 91 TYR A O 1
ATOM 757 N N . ARG A 1 92 ? -15.688 26.625 19.125 1 95.06 92 ARG A N 1
ATOM 758 C CA . ARG A 1 92 ? -14.766 27.547 18.469 1 95.06 92 ARG A CA 1
ATOM 759 C C . ARG A 1 92 ? -13.336 27.312 18.922 1 95.06 92 ARG A C 1
ATOM 761 O O . ARG A 1 92 ? -12.414 27.281 18.109 1 95.06 92 ARG A O 1
ATOM 768 N N . LYS A 1 93 ? -13.211 27.156 20.188 1 93.56 93 LYS A N 1
ATOM 769 C CA . LYS A 1 93 ? -11.883 26.891 20.734 1 93.56 93 LYS A CA 1
ATOM 770 C C . LYS A 1 93 ? -11.344 25.562 20.219 1 93.56 93 LYS A C 1
ATOM 772 O O . LYS A 1 93 ? -10.172 25.453 19.859 1 93.56 93 LYS A O 1
ATOM 777 N N . MET A 1 94 ? -12.156 24.594 20.188 1 92.31 94 MET A N 1
ATOM 778 C CA . MET A 1 94 ? -11.766 23.266 19.719 1 92.31 94 MET A CA 1
ATOM 779 C C . MET A 1 94 ? -11.336 23.312 18.25 1 92.31 94 MET A C 1
ATOM 781 O O . MET A 1 94 ? -10.312 22.719 17.891 1 92.31 94 MET A O 1
ATOM 785 N N . PHE A 1 95 ? -12.156 23.984 17.469 1 94.88 95 PHE A N 1
ATOM 786 C CA . PHE A 1 95 ? -11.844 24.109 16.047 1 94.88 95 PHE A CA 1
ATOM 787 C C . PHE A 1 95 ? -10.492 24.797 15.852 1 94.88 95 PHE A C 1
ATOM 789 O O . PHE A 1 95 ? -9.648 24.312 15.102 1 94.88 95 PHE A O 1
ATOM 796 N N . ARG A 1 96 ? -10.305 25.844 16.562 1 95.56 96 ARG A N 1
ATOM 797 C CA . ARG A 1 96 ? -9.07 26.625 16.453 1 95.56 96 ARG A CA 1
ATOM 798 C C . ARG A 1 96 ? -7.863 25.797 16.891 1 95.56 96 ARG A C 1
ATOM 800 O O . ARG A 1 96 ? -6.867 25.719 16.172 1 95.56 96 ARG A O 1
ATOM 807 N N . ASP A 1 97 ? -7.98 25.188 18 1 94.69 97 ASP A N 1
ATOM 808 C CA . ASP A 1 97 ? -6.848 24.484 18.562 1 94.69 97 ASP A CA 1
ATOM 809 C C . ASP A 1 97 ? -6.516 23.234 17.75 1 94.69 97 ASP A C 1
ATOM 811 O O . ASP A 1 97 ? -5.34 22.938 17.516 1 94.69 97 ASP A O 1
ATOM 815 N N . ASN A 1 98 ? -7.52 22.547 17.297 1 94.88 98 ASN A N 1
ATOM 816 C CA . ASN A 1 98 ? -7.305 21.297 16.547 1 94.88 98 ASN A CA 1
ATOM 817 C C . ASN A 1 98 ? -6.699 21.578 15.172 1 94.88 98 ASN A C 1
ATOM 819 O O . ASN A 1 98 ? -6.18 20.656 14.531 1 94.88 98 ASN A O 1
ATOM 823 N N . ASN A 1 99 ? -6.805 22.797 14.734 1 97.06 99 ASN A N 1
ATOM 824 C CA . ASN A 1 99 ? -6.262 23.109 13.414 1 97.06 99 ASN A CA 1
ATOM 825 C C . ASN A 1 99 ? -4.883 23.75 13.516 1 97.06 99 ASN A C 1
ATOM 827 O O . ASN A 1 99 ? -4.273 24.078 12.5 1 97.06 99 ASN A O 1
ATOM 831 N N . ASP A 1 100 ? -4.406 23.938 14.695 1 97.19 100 ASP A N 1
ATOM 832 C CA . ASP A 1 100 ? -3.008 24.297 14.906 1 97.19 100 ASP A CA 1
ATOM 833 C C . ASP A 1 100 ? -2.143 23.047 15.086 1 97.19 100 ASP A C 1
ATOM 835 O O . ASP A 1 100 ? -1.619 22.797 16.172 1 97.19 100 ASP A O 1
ATOM 839 N N . ILE A 1 101 ? -1.905 22.328 14.031 1 97.88 101 ILE A N 1
ATOM 840 C CA . ILE A 1 101 ? -1.316 21 14.047 1 97.88 101 ILE A CA 1
ATOM 841 C C . ILE A 1 101 ? 0.093 21.062 14.633 1 97.88 101 ILE A C 1
ATOM 843 O O . ILE A 1 101 ? 0.469 20.234 15.453 1 97.88 101 ILE A O 1
ATOM 847 N N . GLN A 1 102 ? 0.858 22.078 14.242 1 97.94 102 GLN A N 1
ATOM 848 C CA . GLN A 1 102 ? 2.229 22.203 14.727 1 97.94 102 GLN A CA 1
ATOM 849 C C . GLN A 1 102 ? 2.258 22.375 16.25 1 97.94 102 GLN A C 1
ATOM 851 O O . GLN A 1 102 ? 3.021 21.688 16.938 1 97.94 102 GLN A O 1
ATOM 856 N N . ALA A 1 103 ? 1.417 23.234 16.734 1 98 103 ALA A N 1
ATOM 857 C CA . ALA A 1 103 ? 1.375 23.469 18.172 1 98 103 ALA A CA 1
ATOM 858 C C . ALA A 1 103 ? 0.962 22.203 18.922 1 98 103 ALA A C 1
ATOM 860 O O . ALA A 1 103 ? 1.46 21.938 20.016 1 98 103 ALA A O 1
ATOM 861 N N . LEU A 1 104 ? 0.041 21.484 18.359 1 97.31 104 LEU A N 1
ATOM 862 C CA . LEU A 1 104 ? -0.386 20.219 18.969 1 97.31 104 LEU A CA 1
ATOM 863 C C . LEU A 1 104 ? 0.766 19.219 19.031 1 97.31 104 LEU A C 1
ATOM 865 O O . LEU A 1 104 ? 1.026 18.625 20.078 1 97.31 104 LEU A O 1
ATOM 869 N N . CYS A 1 105 ? 1.504 19.109 17.938 1 97.81 105 CYS A N 1
ATOM 870 C CA . CYS A 1 105 ? 2.631 18.172 17.875 1 97.81 105 CYS A CA 1
ATOM 871 C C . CYS A 1 105 ? 3.713 18.562 18.875 1 97.81 105 CYS A C 1
ATOM 873 O O . CYS A 1 105 ? 4.34 17.703 19.484 1 97.81 105 CYS A O 1
ATOM 875 N N . GLU A 1 106 ? 3.85 19.859 19.125 1 97.56 106 GLU A N 1
ATOM 876 C CA . GLU A 1 106 ? 4.914 20.375 19.984 1 97.56 106 GLU A CA 1
ATOM 877 C C . GLU A 1 106 ? 4.477 20.422 21.438 1 97.56 106 GLU A C 1
ATOM 879 O O . GLU A 1 106 ? 5.25 20.812 22.312 1 97.56 106 GLU A O 1
ATOM 884 N N . GLY A 1 107 ? 3.264 20.109 21.656 1 96.38 107 GLY A N 1
ATOM 885 C CA . GLY A 1 107 ? 2.75 20.094 23.016 1 96.38 107 GLY A CA 1
ATOM 886 C C . GLY A 1 107 ? 2.4 21.484 23.547 1 96.38 107 GLY A C 1
ATOM 887 O O . GLY A 1 107 ? 2.301 21.688 24.75 1 96.38 107 GLY A O 1
ATOM 888 N N . LYS A 1 108 ? 2.23 22.391 22.672 1 96.81 108 LYS A N 1
ATOM 889 C CA . LYS A 1 108 ? 1.961 23.766 23.062 1 96.81 108 LYS A CA 1
ATOM 890 C C . LYS A 1 108 ? 0.461 24.031 23.172 1 96.81 108 LYS A C 1
ATOM 892 O O . LYS A 1 108 ? 0.039 25.062 23.703 1 96.81 108 LYS A O 1
ATOM 897 N N . LYS A 1 109 ? -0.384 23.109 22.609 1 94.56 109 LYS A N 1
ATOM 898 C CA . LYS A 1 109 ? -1.84 23.156 22.703 1 94.56 109 LYS A CA 1
ATOM 899 C C . LYS A 1 109 ? -2.41 21.797 23.094 1 94.56 109 LYS A C 1
ATOM 901 O O . LYS A 1 109 ? -1.796 20.766 22.812 1 94.56 109 LYS A O 1
ATOM 906 N N . GLU A 1 110 ? -3.551 21.906 23.703 1 90.94 110 GLU A N 1
ATOM 907 C CA . GLU A 1 110 ? -4.285 20.688 24.031 1 90.94 110 GLU A CA 1
ATOM 908 C C . GLU A 1 110 ? -5.371 20.406 23 1 90.94 110 GLU A C 1
ATOM 910 O O . GLU A 1 110 ? -6.156 21.297 22.656 1 90.94 110 GLU A O 1
ATOM 915 N N . PRO A 1 111 ? -5.336 19.172 22.516 1 89.62 111 PRO A N 1
ATOM 916 C CA . PRO A 1 111 ? -6.348 18.859 21.5 1 89.62 111 PRO A CA 1
ATOM 917 C C . PRO A 1 111 ? -7.734 18.656 22.109 1 89.62 111 PRO A C 1
ATOM 919 O O . PRO A 1 111 ? -7.855 18.266 23.266 1 89.62 111 PRO A O 1
ATOM 922 N N . GLY A 1 112 ? -8.742 19.109 21.406 1 82.88 112 GLY A N 1
ATOM 923 C CA . GLY A 1 112 ? -10.109 18.719 21.703 1 82.88 112 GLY A CA 1
ATOM 924 C C . GLY A 1 112 ? -10.523 17.438 20.984 1 82.88 112 GLY A C 1
ATOM 925 O O . GLY A 1 112 ? -10.578 17.406 19.75 1 82.88 112 GLY A O 1
ATOM 926 N N . ARG A 1 113 ? -10.555 16.359 21.75 1 75.75 113 ARG A N 1
ATOM 927 C CA . ARG A 1 113 ? -10.844 15.062 21.141 1 75.75 113 ARG A CA 1
ATOM 928 C C . ARG A 1 113 ? -12.305 14.672 21.344 1 75.75 113 ARG A C 1
ATOM 930 O O . ARG A 1 113 ? -12.961 15.18 22.266 1 75.75 113 ARG A O 1
ATOM 937 N N . TYR A 1 114 ? -12.727 13.906 20.406 1 65.94 114 TYR A N 1
ATOM 938 C CA . TYR A 1 114 ? -13.992 13.219 20.656 1 65.94 114 TYR A CA 1
ATOM 939 C C . TYR A 1 114 ? -13.898 12.32 21.875 1 65.94 114 TYR A C 1
ATOM 941 O O . TYR A 1 114 ? -12.906 11.609 22.062 1 65.94 114 TYR A O 1
ATOM 949 N N . ILE A 1 115 ? -14.516 12.695 22.969 1 57.06 115 ILE A N 1
ATOM 950 C CA . ILE A 1 115 ? -14.5 11.797 24.109 1 57.06 115 ILE A CA 1
ATOM 951 C C . ILE A 1 115 ? -15.477 10.648 23.875 1 57.06 115 ILE A C 1
ATOM 953 O O . ILE A 1 115 ? -16.688 10.859 23.781 1 57.06 115 ILE A O 1
ATOM 957 N N . ALA A 1 116 ? -14.891 9.508 23.641 1 51.94 116 ALA A N 1
ATOM 958 C CA . ALA A 1 116 ? -15.703 8.305 23.5 1 51.94 116 ALA A CA 1
ATOM 959 C C . ALA A 1 116 ? -16.625 8.117 24.703 1 51.94 116 ALA A C 1
ATOM 961 O O . ALA A 1 116 ? -16.188 8.305 25.844 1 51.94 116 ALA A O 1
ATOM 962 N N . GLY A 1 117 ? -17.828 7.914 24.422 1 51.06 117 GLY A N 1
ATOM 963 C CA . GLY A 1 117 ? -18.781 7.656 25.5 1 51.06 117 GLY A CA 1
ATOM 964 C C . GLY A 1 117 ? -19.578 8.875 25.891 1 51.06 117 GLY A C 1
ATOM 965 O O . GLY A 1 117 ? -20.578 8.766 26.625 1 51.06 117 GLY A O 1
ATOM 966 N N . THR A 1 118 ? -18.844 10 25.812 1 54.62 118 THR A N 1
ATOM 967 C CA . THR A 1 118 ? -19.688 11.141 26.141 1 54.62 118 THR A CA 1
ATOM 968 C C . THR A 1 118 ? -20.781 11.344 25.109 1 54.62 118 THR A C 1
ATOM 970 O O . THR A 1 118 ? -20.531 11.219 23.906 1 54.62 118 THR A O 1
ATOM 973 N N . GLN A 1 119 ? -21.891 10.891 25.516 1 58.03 119 GLN A N 1
ATOM 974 C CA . GLN A 1 119 ? -23.156 10.867 24.797 1 58.03 119 GLN A CA 1
ATOM 975 C C . GLN A 1 119 ? -23.469 12.234 24.188 1 58.03 119 GLN A C 1
ATOM 977 O O . GLN A 1 119 ? -24.406 12.914 24.625 1 58.03 119 GLN A O 1
ATOM 982 N N . ASN A 1 120 ? -22.531 12.883 23.5 1 77.88 120 ASN A N 1
ATOM 983 C CA . ASN A 1 120 ? -22.859 14.109 22.766 1 77.88 120 ASN A CA 1
ATOM 984 C C . ASN A 1 120 ? -23.219 13.812 21.312 1 77.88 120 ASN A C 1
ATOM 986 O O . ASN A 1 120 ? -22.344 13.461 20.516 1 77.88 120 ASN A O 1
ATOM 990 N N . ALA A 1 121 ? -24.547 13.742 21.078 1 85.38 121 ALA A N 1
ATOM 991 C CA . ALA A 1 121 ? -25.109 13.438 19.766 1 85.38 121 ALA A CA 1
ATOM 992 C C . ALA A 1 121 ? -24.469 14.305 18.688 1 85.38 121 ALA A C 1
ATOM 994 O O . ALA A 1 121 ? -24.188 13.828 17.578 1 85.38 121 ALA A O 1
ATOM 995 N N . LEU A 1 122 ? -24.172 15.539 19 1 90.94 122 LEU A N 1
ATOM 996 C CA . LEU A 1 122 ? -23.562 16.453 18.047 1 90.94 122 LEU A CA 1
ATOM 997 C C . LEU A 1 122 ? -22.156 16.016 17.672 1 90.94 122 LEU A C 1
ATOM 999 O O . LEU A 1 122 ? -21.797 15.984 16.5 1 90.94 122 LEU A O 1
ATOM 1003 N N . MET A 1 123 ? -21.438 15.586 18.625 1 87.56 123 MET A N 1
ATOM 1004 C CA . MET A 1 123 ? -20.062 15.164 18.375 1 87.56 123 MET A CA 1
ATOM 1005 C C . MET A 1 123 ? -20.031 13.906 17.516 1 87.56 123 MET A C 1
ATOM 1007 O O . MET A 1 123 ? -19.125 13.734 16.688 1 87.56 123 MET A O 1
ATOM 1011 N N . LYS A 1 124 ? -20.969 13.062 17.719 1 89.19 124 LYS A N 1
ATOM 1012 C CA . LYS A 1 124 ? -21.062 11.859 16.891 1 89.19 124 LYS A CA 1
ATOM 1013 C C . LYS A 1 124 ? -21.328 12.219 15.438 1 89.19 124 LYS A C 1
ATOM 1015 O O . LYS A 1 124 ? -20.766 11.609 14.531 1 89.19 124 LYS A O 1
ATOM 1020 N N . THR A 1 125 ? -22.219 13.188 15.25 1 93.06 125 THR A N 1
ATOM 1021 C CA . THR A 1 125 ? -22.531 13.648 13.906 1 93.06 125 THR A CA 1
ATOM 1022 C C . THR A 1 125 ? -21.297 14.289 13.258 1 93.06 125 THR A C 1
ATOM 1024 O O . THR A 1 125 ? -21 14.031 12.086 1 93.06 125 THR A O 1
ATOM 1027 N N . ILE A 1 126 ? -20.609 15.055 14.016 1 93 126 ILE A N 1
ATOM 1028 C CA . ILE A 1 126 ? -19.406 15.727 13.539 1 93 126 ILE A CA 1
ATOM 1029 C C . ILE A 1 126 ? -18.344 14.688 13.172 1 93 126 ILE A C 1
ATOM 1031 O O . ILE A 1 126 ? -17.734 14.773 12.109 1 93 126 ILE A O 1
ATOM 1035 N N . GLU A 1 127 ? -18.203 13.727 13.969 1 91.19 127 GLU A N 1
ATOM 1036 C CA . GLU A 1 127 ? -17.25 12.648 13.695 1 91.19 127 GLU A CA 1
ATOM 1037 C C . GLU A 1 127 ? -17.609 11.914 12.414 1 91.19 127 GLU A C 1
ATOM 1039 O O . GLU A 1 127 ? -16.75 11.641 11.578 1 91.19 127 GLU A O 1
ATOM 1044 N N . ALA A 1 128 ? -18.828 11.602 12.266 1 92.75 128 ALA A N 1
ATOM 1045 C CA . ALA A 1 128 ? -19.297 10.875 11.086 1 92.75 128 ALA A CA 1
ATOM 1046 C C . ALA A 1 128 ? -19.047 11.68 9.82 1 92.75 128 ALA A C 1
ATOM 1048 O O . ALA A 1 128 ? -18.641 11.125 8.797 1 92.75 128 ALA A O 1
ATOM 1049 N N . PHE A 1 129 ? -19.281 12.953 9.906 1 95.88 129 PHE A N 1
ATOM 1050 C CA . PHE A 1 129 ? -19.094 13.844 8.766 1 95.88 129 PHE A CA 1
ATOM 1051 C C . PHE A 1 129 ? -17.609 13.945 8.406 1 95.88 129 PHE A C 1
ATOM 1053 O O . PHE A 1 129 ? -17.219 13.641 7.281 1 95.88 129 PHE A O 1
ATOM 1060 N N . PHE A 1 130 ? -16.812 14.227 9.367 1 94.5 130 PHE A N 1
ATOM 1061 C CA . PHE A 1 130 ? -15.422 14.602 9.102 1 94.5 130 PHE A CA 1
ATOM 1062 C C . PHE A 1 130 ? -14.57 13.359 8.859 1 94.5 130 PHE A C 1
ATOM 1064 O O . PHE A 1 130 ? -13.562 13.43 8.148 1 94.5 130 PHE A O 1
ATOM 1071 N N . SER A 1 131 ? -14.922 12.25 9.438 1 93.06 131 SER A N 1
ATOM 1072 C CA . SER A 1 131 ? -14.164 11.023 9.211 1 93.06 131 SER A CA 1
ATOM 1073 C C . SER A 1 131 ? -14.281 10.555 7.77 1 93.06 131 SER A C 1
ATOM 1075 O O . SER A 1 131 ? -13.406 9.852 7.262 1 93.06 131 SER A O 1
ATOM 1077 N N . LYS A 1 132 ? -15.312 11.055 7.051 1 96.31 132 LYS A N 1
ATOM 1078 C CA . LYS A 1 132 ? -15.547 10.578 5.691 1 96.31 132 LYS A CA 1
ATOM 1079 C C . LYS A 1 132 ? -15.312 11.688 4.668 1 96.31 132 LYS A C 1
ATOM 1081 O O . LYS A 1 132 ? -15.203 11.422 3.471 1 96.31 132 LYS A O 1
ATOM 1086 N N . LEU A 1 133 ? -15.234 12.852 5.109 1 97.5 133 LEU A N 1
ATOM 1087 C CA . LEU A 1 133 ? -15.266 14.016 4.23 1 97.5 133 LEU A CA 1
ATOM 1088 C C . LEU A 1 133 ? -14.141 13.945 3.197 1 97.5 133 LEU A C 1
ATOM 1090 O O . LEU A 1 133 ? -14.367 14.195 2.01 1 97.5 133 LEU A O 1
ATOM 1094 N N . TYR A 1 134 ? -12.984 13.602 3.648 1 97.06 134 TYR A N 1
ATOM 1095 C CA . TYR A 1 134 ? -11.828 13.562 2.76 1 97.06 134 TYR A CA 1
ATOM 1096 C C . TYR A 1 134 ? -11.992 12.484 1.7 1 97.06 134 TYR A C 1
ATOM 1098 O O . TYR A 1 134 ? -11.625 12.68 0.539 1 97.06 134 TYR A O 1
ATOM 1106 N N . SER A 1 135 ? -12.625 11.391 2.082 1 95.5 135 SER A N 1
ATOM 1107 C CA . SER A 1 135 ? -12.555 10.211 1.234 1 95.5 135 SER A CA 1
ATOM 1108 C C . SER A 1 135 ? -13.891 9.922 0.566 1 95.5 135 SER A C 1
ATOM 1110 O O . SER A 1 135 ? -14 9.016 -0.268 1 95.5 135 SER A O 1
ATOM 1112 N N . CYS A 1 136 ? -14.898 10.648 0.828 1 96.31 136 CYS A N 1
ATOM 1113 C CA . CYS A 1 136 ? -16.234 10.328 0.328 1 96.31 136 CYS A CA 1
ATOM 1114 C C . CYS A 1 136 ? -16.375 10.711 -1.14 1 96.31 136 CYS A C 1
ATOM 1116 O O . CYS A 1 136 ? -17.359 10.359 -1.786 1 96.31 136 CYS A O 1
ATOM 1118 N N . GLY A 1 137 ? -15.445 11.5 -1.649 1 97.44 137 GLY A N 1
ATOM 1119 C CA . GLY A 1 137 ? -15.469 11.867 -3.057 1 97.44 137 GLY A CA 1
ATOM 1120 C C . GLY A 1 137 ? -15.945 13.289 -3.293 1 97.44 137 GLY A C 1
ATOM 1121 O O . GLY A 1 137 ? -16.031 13.742 -4.438 1 97.44 137 GLY A O 1
ATOM 1122 N N . PHE A 1 138 ? -16.188 14.023 -2.24 1 98.38 138 PHE A N 1
ATOM 1123 C CA . PHE A 1 138 ? -16.719 15.375 -2.375 1 98.38 138 PHE A CA 1
ATOM 1124 C C . PHE A 1 138 ? -15.75 16.266 -3.146 1 98.38 138 PHE A C 1
ATOM 1126 O O . PHE A 1 138 ? -16.156 16.969 -4.078 1 98.38 138 PHE A O 1
ATOM 1133 N N . PHE A 1 139 ? -14.523 16.172 -2.857 1 98.25 139 PHE A N 1
ATOM 1134 C CA . PHE A 1 139 ? -13.547 17.062 -3.457 1 98.25 139 PHE A CA 1
ATOM 1135 C C . PHE A 1 139 ? -13.141 16.578 -4.844 1 98.25 139 PHE A C 1
ATOM 1137 O O . PHE A 1 139 ? -12.344 17.234 -5.527 1 98.25 139 PHE A O 1
ATOM 1144 N N . GLU A 1 140 ? -13.672 15.484 -5.227 1 97.19 140 GLU A N 1
ATOM 1145 C CA . GLU A 1 140 ? -13.438 14.969 -6.57 1 97.19 140 GLU A CA 1
ATOM 1146 C C . GLU A 1 140 ? -14.578 15.32 -7.512 1 97.19 140 GLU A C 1
ATOM 1148 O O . GLU A 1 140 ? -14.492 15.086 -8.719 1 97.19 140 GLU A O 1
ATOM 1153 N N . LEU A 1 141 ? -15.664 15.867 -6.973 1 97.81 141 LEU A N 1
ATOM 1154 C CA . LEU A 1 141 ? -16.781 16.281 -7.805 1 97.81 141 LEU A CA 1
ATOM 1155 C C . LEU A 1 141 ? -16.375 17.359 -8.789 1 97.81 141 LEU A C 1
ATOM 1157 O O . LEU A 1 141 ? -15.602 18.266 -8.445 1 97.81 141 LEU A O 1
ATOM 1161 N N . ALA A 1 142 ? -16.938 17.312 -10 1 97.25 142 ALA A N 1
ATOM 1162 C CA . ALA A 1 142 ? -16.594 18.25 -11.07 1 97.25 142 ALA A CA 1
ATOM 1163 C C . ALA A 1 142 ? -16.844 19.703 -10.633 1 97.25 142 ALA A C 1
ATOM 1165 O O . ALA A 1 142 ? -15.977 20.562 -10.805 1 97.25 142 ALA A O 1
ATOM 1166 N N . ILE A 1 143 ? -17.984 19.969 -10.008 1 97.56 143 ILE A N 1
ATOM 1167 C CA . ILE A 1 143 ? -18.359 21.328 -9.633 1 97.56 143 ILE A CA 1
ATOM 1168 C C . ILE A 1 143 ? -17.406 21.828 -8.547 1 97.56 143 ILE A C 1
ATOM 1170 O O . ILE A 1 143 ? -17.062 23.016 -8.516 1 97.56 143 ILE A O 1
ATOM 1174 N N . VAL A 1 144 ? -17 20.938 -7.648 1 98.56 144 VAL A N 1
ATOM 1175 C CA . VAL A 1 144 ? -16.109 21.344 -6.566 1 98.56 144 VAL A CA 1
ATOM 1176 C C . VAL A 1 144 ? -14.727 21.656 -7.133 1 98.56 144 VAL A C 1
ATOM 1178 O O . VAL A 1 144 ? -14.164 22.719 -6.836 1 98.56 144 VAL A O 1
ATOM 1181 N N . LYS A 1 145 ? -14.156 20.812 -7.98 1 98.31 145 LYS A N 1
ATOM 1182 C CA . LYS A 1 145 ? -12.859 21.031 -8.617 1 98.31 145 LYS A CA 1
ATOM 1183 C C . LYS A 1 145 ? -12.867 22.328 -9.445 1 98.31 145 LYS A C 1
ATOM 1185 O O . LYS A 1 145 ? -11.883 23.062 -9.477 1 98.31 145 LYS A O 1
ATOM 1190 N N . GLU A 1 146 ? -13.961 22.562 -10.086 1 98.31 146 GLU A N 1
ATOM 1191 C CA . GLU A 1 146 ? -14.102 23.766 -10.898 1 98.31 146 GLU A CA 1
ATOM 1192 C C . GLU A 1 146 ? -14 25.016 -10.039 1 98.31 146 GLU A C 1
ATOM 1194 O O . GLU A 1 146 ? -13.305 25.969 -10.406 1 98.31 146 GLU A O 1
ATOM 1199 N N . HIS A 1 147 ? -14.641 25.016 -8.93 1 98.44 147 HIS A N 1
ATOM 1200 C CA . HIS A 1 147 ? -14.688 26.219 -8.102 1 98.44 147 HIS A CA 1
ATOM 1201 C C . HIS A 1 147 ? -13.43 26.344 -7.254 1 98.44 147 HIS A C 1
ATOM 1203 O O . HIS A 1 147 ? -13.086 27.453 -6.824 1 98.44 147 HIS A O 1
ATOM 1209 N N . ILE A 1 148 ? -12.773 25.219 -7.012 1 98.19 148 ILE A N 1
ATOM 1210 C CA . ILE A 1 148 ? -11.477 25.281 -6.34 1 98.19 148 ILE A CA 1
ATOM 1211 C C . ILE A 1 148 ? -10.391 25.625 -7.352 1 98.19 148 ILE A C 1
ATOM 1213 O O . ILE A 1 148 ? -9.438 26.344 -7.031 1 98.19 148 ILE A O 1
ATOM 1217 N N . GLY A 1 149 ? -10.539 25.156 -8.539 1 98.06 149 GLY A N 1
ATOM 1218 C CA . GLY A 1 149 ? -9.586 25.391 -9.617 1 98.06 149 GLY A CA 1
ATOM 1219 C C . GLY A 1 149 ? -8.539 24.312 -9.734 1 98.06 149 GLY A C 1
ATOM 1220 O O . GLY A 1 149 ? -7.559 24.453 -10.469 1 98.06 149 GLY A O 1
ATOM 1221 N N . ALA A 1 150 ? -8.656 23.203 -8.984 1 98.06 150 ALA A N 1
ATOM 1222 C CA . ALA A 1 150 ? -7.699 22.094 -9.008 1 98.06 150 ALA A CA 1
ATOM 1223 C C . ALA A 1 150 ? -8.266 20.875 -8.297 1 98.06 150 ALA A C 1
ATOM 1225 O O . ALA A 1 150 ? -9.352 20.922 -7.719 1 98.06 150 ALA A O 1
ATOM 1226 N N . GLY A 1 151 ? -7.578 19.766 -8.43 1 97.62 151 GLY A N 1
ATOM 1227 C CA . GLY A 1 151 ? -7.84 18.562 -7.656 1 97.62 151 GLY A CA 1
ATOM 1228 C C . GLY A 1 151 ? -6.629 18.078 -6.887 1 97.62 151 GLY A C 1
ATOM 1229 O O . GLY A 1 151 ? -5.566 18.703 -6.926 1 97.62 151 GLY A O 1
ATOM 1230 N N . LEU A 1 152 ? -6.859 17.031 -6.18 1 96.94 152 LEU A N 1
ATOM 1231 C CA . LEU A 1 152 ? -5.805 16.469 -5.344 1 96.94 152 LEU A CA 1
ATOM 1232 C C . LEU A 1 152 ? -4.664 15.93 -6.199 1 96.94 152 LEU A C 1
ATOM 1234 O O . LEU A 1 152 ? -3.502 15.961 -5.785 1 96.94 152 LEU A O 1
ATOM 1238 N N . LYS A 1 153 ? -4.961 15.469 -7.398 1 96.44 153 LYS A N 1
ATOM 1239 C CA . LYS A 1 153 ? -3.93 14.977 -8.312 1 96.44 153 LYS A CA 1
ATOM 1240 C C . LYS A 1 153 ? -2.959 16.094 -8.688 1 96.44 153 LYS A C 1
ATOM 1242 O O . LYS A 1 153 ? -1.742 15.898 -8.672 1 96.44 153 LYS A O 1
ATOM 1247 N N . GLU A 1 154 ? -3.537 17.203 -9.016 1 97.69 154 GLU A N 1
ATOM 1248 C CA . GLU A 1 154 ? -2.713 18.359 -9.359 1 97.69 154 GLU A CA 1
ATOM 1249 C C . GLU A 1 154 ? -1.913 18.859 -8.156 1 97.69 154 GLU A C 1
ATOM 1251 O O . GLU A 1 154 ? -0.76 19.266 -8.297 1 97.69 154 GLU A O 1
ATOM 1256 N N . HIS A 1 155 ? -2.582 18.812 -7.02 1 98.31 155 HIS A N 1
ATOM 1257 C CA . HIS A 1 155 ? -1.855 19.203 -5.812 1 98.31 155 HIS A CA 1
ATOM 1258 C C . HIS A 1 155 ? -0.645 18.297 -5.594 1 98.31 155 HIS A C 1
ATOM 1260 O O . HIS A 1 155 ? 0.451 18.781 -5.305 1 98.31 155 HIS A O 1
ATOM 1266 N N . TYR A 1 156 ? -0.803 17.016 -5.77 1 98 156 TYR A N 1
ATOM 1267 C CA . TYR A 1 156 ? 0.297 16.078 -5.547 1 98 156 TYR A CA 1
ATOM 1268 C C . TYR A 1 156 ? 1.432 16.328 -6.531 1 98 156 TYR A C 1
ATOM 1270 O O . TYR A 1 156 ? 2.607 16.234 -6.172 1 98 156 TYR A O 1
ATOM 1278 N N . LYS A 1 157 ? 1.069 16.594 -7.754 1 97.25 157 LYS A N 1
ATOM 1279 C CA . LYS A 1 157 ? 2.098 16.859 -8.758 1 97.25 157 LYS A CA 1
ATOM 1280 C C . LYS A 1 157 ? 2.969 18.047 -8.352 1 97.25 157 LYS A C 1
ATOM 1282 O O . LYS A 1 157 ? 4.199 17.969 -8.406 1 97.25 157 LYS A O 1
ATOM 1287 N N . GLU A 1 158 ? 2.348 19.062 -7.93 1 98 158 GLU A N 1
ATOM 1288 C CA . GLU A 1 158 ? 3.096 20.234 -7.492 1 98 158 GLU A CA 1
ATOM 1289 C C . GLU A 1 158 ? 3.883 19.938 -6.215 1 98 158 GLU A C 1
ATOM 1291 O O . GLU A 1 158 ? 5.027 20.375 -6.07 1 98 158 GLU A O 1
ATOM 1296 N N . PHE A 1 159 ? 3.242 19.234 -5.348 1 98.12 159 PHE A N 1
ATOM 1297 C CA . PHE A 1 159 ? 3.855 18.875 -4.074 1 98.12 159 PHE A CA 1
ATOM 1298 C C . PHE A 1 159 ? 5.121 18.062 -4.297 1 98.12 159 PHE A C 1
ATOM 1300 O O . PHE A 1 159 ? 6.168 18.344 -3.717 1 98.12 159 PHE A O 1
ATOM 1307 N N . SER A 1 160 ? 4.996 16.984 -5.125 1 97.19 160 SER A N 1
ATOM 1308 C CA . SER A 1 160 ? 6.125 16.109 -5.406 1 97.19 160 SER A CA 1
ATOM 1309 C C . SER A 1 160 ? 7.242 16.859 -6.121 1 97.19 160 SER A C 1
ATOM 1311 O O . SER A 1 160 ? 8.422 16.641 -5.836 1 97.19 160 SER A O 1
ATOM 1313 N N . SER A 1 161 ? 6.859 17.734 -7.02 1 96.44 161 SER A N 1
ATOM 1314 C CA . SER A 1 161 ? 7.852 18.547 -7.723 1 96.44 161 SER A CA 1
ATOM 1315 C C . SER A 1 161 ? 8.594 19.469 -6.766 1 96.44 161 SER A C 1
ATOM 1317 O O . SER A 1 161 ? 9.828 19.562 -6.816 1 96.44 161 SER A O 1
ATOM 1319 N N . LEU A 1 162 ? 7.867 20.078 -5.879 1 97.56 162 LEU A N 1
ATOM 1320 C CA . LEU A 1 162 ? 8.438 21.016 -4.926 1 97.56 162 LEU A CA 1
ATOM 1321 C C . LEU A 1 162 ? 9.383 20.312 -3.961 1 97.56 162 LEU A C 1
ATOM 1323 O O . LEU A 1 162 ? 10.445 20.859 -3.631 1 97.56 162 LEU A O 1
ATOM 1327 N N . ASN A 1 163 ? 9.016 19.141 -3.48 1 96.69 163 ASN A N 1
ATOM 1328 C CA . ASN A 1 163 ? 9.766 18.469 -2.424 1 96.69 163 ASN A CA 1
ATOM 1329 C C . ASN A 1 163 ? 10.852 17.562 -2.996 1 96.69 163 ASN A C 1
ATOM 1331 O O . ASN A 1 163 ? 11.789 17.188 -2.289 1 96.69 163 ASN A O 1
ATOM 1335 N N . ASP A 1 164 ? 10.766 17.125 -4.297 1 93.75 164 ASP A N 1
ATOM 1336 C CA . ASP A 1 164 ? 11.75 16.234 -4.914 1 93.75 164 ASP A CA 1
ATOM 1337 C C . ASP A 1 164 ? 12.133 15.102 -3.971 1 93.75 164 ASP A C 1
ATOM 1339 O O . ASP A 1 164 ? 13.32 14.914 -3.674 1 93.75 164 ASP A O 1
ATOM 1343 N N . MET A 1 165 ? 11.211 14.297 -3.547 1 88.19 165 MET A N 1
ATOM 1344 C CA . MET A 1 165 ? 11.328 13.328 -2.457 1 88.19 165 MET A CA 1
ATOM 1345 C C . MET A 1 165 ? 11.945 12.023 -2.951 1 88.19 165 MET A C 1
ATOM 1347 O O . MET A 1 165 ? 11.273 11.219 -3.59 1 88.19 165 MET A O 1
ATOM 1351 N N . PRO A 1 166 ? 13.172 11.797 -2.562 1 91.81 166 PRO A N 1
ATOM 1352 C CA . PRO A 1 166 ? 13.766 10.523 -2.992 1 91.81 166 PRO A CA 1
ATOM 1353 C C . PRO A 1 166 ? 13.195 9.328 -2.236 1 91.81 166 PRO A C 1
ATOM 1355 O O . PRO A 1 166 ? 13.289 8.188 -2.713 1 91.81 166 PRO A O 1
ATOM 1358 N N . CYS A 1 167 ? 12.688 9.609 -1.044 1 96.75 167 CYS A N 1
ATOM 1359 C CA . CYS A 1 167 ? 12.102 8.547 -0.226 1 96.75 167 CYS A CA 1
ATOM 1360 C C . CYS A 1 167 ? 11.07 9.117 0.742 1 96.75 167 CYS A C 1
ATOM 1362 O O . CYS A 1 167 ? 10.906 10.336 0.839 1 96.75 167 CYS A O 1
ATOM 1364 N N . CYS A 1 168 ? 10.32 8.266 1.351 1 97.88 168 CYS A N 1
ATOM 1365 C CA . CYS A 1 168 ? 9.367 8.648 2.385 1 97.88 168 CYS A CA 1
ATOM 1366 C C . CYS A 1 168 ? 10.078 9.266 3.582 1 97.88 168 CYS A C 1
ATOM 1368 O O . CYS A 1 168 ? 10.969 8.641 4.172 1 97.88 168 CYS A O 1
ATOM 1370 N N . PRO A 1 169 ? 9.75 10.406 4.031 1 97.5 169 PRO A N 1
ATOM 1371 C CA . PRO A 1 169 ? 10.445 11.039 5.156 1 97.5 169 PRO A CA 1
ATOM 1372 C C . PRO A 1 169 ? 10.156 10.352 6.488 1 97.5 169 PRO A C 1
ATOM 1374 O O . PRO A 1 169 ? 10.852 10.602 7.477 1 97.5 169 PRO A O 1
ATOM 1377 N N . PHE A 1 170 ? 9.086 9.562 6.52 1 98.38 170 PHE A N 1
ATOM 1378 C CA . PHE A 1 170 ? 8.711 8.898 7.766 1 98.38 170 PHE A CA 1
ATOM 1379 C C . PHE A 1 170 ? 9.594 7.68 8.016 1 98.38 170 PHE A C 1
ATOM 1381 O O . PHE A 1 170 ? 9.844 7.309 9.164 1 98.38 170 PHE A O 1
ATOM 1388 N N . CYS A 1 171 ? 10.07 7.023 6.973 1 98.44 171 CYS A N 1
ATOM 1389 C CA . CYS A 1 171 ? 10.852 5.812 7.203 1 98.44 171 CYS A CA 1
ATOM 1390 C C . CYS A 1 171 ? 12.211 5.902 6.523 1 98.44 171 CYS A C 1
ATOM 1392 O O . CYS A 1 171 ? 13.172 5.262 6.957 1 98.44 171 CYS A O 1
ATOM 1394 N N . GLY A 1 172 ? 12.297 6.617 5.395 1 97.81 172 GLY A N 1
ATOM 1395 C CA . GLY A 1 172 ? 13.539 6.711 4.637 1 97.81 172 GLY A CA 1
ATOM 1396 C C . GLY A 1 172 ? 13.844 5.457 3.834 1 97.81 172 GLY A C 1
ATOM 1397 O O . GLY A 1 172 ? 14.891 5.363 3.195 1 97.81 172 GLY A O 1
ATOM 1398 N N . LEU A 1 173 ? 12.938 4.488 3.814 1 97.62 173 LEU A N 1
ATOM 1399 C CA . LEU A 1 173 ? 13.242 3.182 3.242 1 97.62 173 LEU A CA 1
ATOM 1400 C C . LEU A 1 173 ? 12.586 3.021 1.875 1 97.62 173 LEU A C 1
ATOM 1402 O O . LEU A 1 173 ? 13.109 2.32 1.009 1 97.62 173 LEU A O 1
ATOM 1406 N N . LEU A 1 174 ? 11.43 3.658 1.671 1 97.44 174 LEU A N 1
ATOM 1407 C CA . LEU A 1 174 ? 10.648 3.424 0.465 1 97.44 174 LEU A CA 1
ATOM 1408 C C . LEU A 1 174 ? 10.648 4.656 -0.435 1 97.44 174 LEU A C 1
ATOM 1410 O O . LEU A 1 174 ? 10.555 5.785 0.051 1 97.44 174 LEU A O 1
ATOM 1414 N N . PRO A 1 175 ? 10.773 4.426 -1.755 1 96.56 175 PRO A N 1
ATOM 1415 C CA . PRO A 1 175 ? 10.633 5.578 -2.652 1 96.56 175 PRO A CA 1
ATOM 1416 C C . PRO A 1 175 ? 9.219 6.156 -2.652 1 96.56 175 PRO A C 1
ATOM 1418 O O . PRO A 1 175 ? 8.258 5.445 -2.359 1 96.56 175 PRO A O 1
ATOM 1421 N N . MET A 1 176 ? 9.141 7.418 -2.963 1 96.81 176 MET A N 1
ATOM 1422 C CA . MET A 1 176 ? 7.867 8.117 -3.115 1 96.81 176 MET A CA 1
ATOM 1423 C C . MET A 1 176 ? 7.566 8.383 -4.586 1 96.81 176 MET A C 1
ATOM 1425 O O . MET A 1 176 ? 8.469 8.695 -5.363 1 96.81 176 MET A O 1
ATOM 1429 N N . ASP A 1 177 ? 6.305 8.312 -4.949 1 97.5 177 ASP A N 1
ATOM 1430 C CA . ASP A 1 177 ? 5.918 8.648 -6.316 1 97.5 177 ASP A CA 1
ATOM 1431 C C . ASP A 1 177 ? 6.223 10.117 -6.625 1 97.5 177 ASP A C 1
ATOM 1433 O O . ASP A 1 177 ? 5.965 10.992 -5.801 1 97.5 177 ASP A O 1
ATOM 1437 N N . SER A 1 178 ? 6.852 10.359 -7.77 1 96.94 178 SER A N 1
ATOM 1438 C CA . SER A 1 178 ? 7.102 11.711 -8.273 1 96.94 178 SER A CA 1
ATOM 1439 C C . SER A 1 178 ? 5.941 12.195 -9.133 1 96.94 178 SER A C 1
ATOM 1441 O O . SER A 1 178 ? 4.914 11.523 -9.25 1 96.94 178 SER A O 1
ATOM 1443 N N . GLU A 1 179 ? 6.129 13.406 -9.711 1 96.06 179 GLU A N 1
ATOM 1444 C CA . GLU A 1 179 ? 5.121 13.992 -10.594 1 96.06 179 GLU A CA 1
ATOM 1445 C C . GLU A 1 179 ? 5.02 13.219 -11.898 1 96.06 179 GLU A C 1
ATOM 1447 O O . GLU A 1 179 ? 4.055 13.383 -12.648 1 96.06 179 GLU A O 1
ATOM 1452 N N . TYR A 1 180 ? 5.98 12.32 -12.141 1 96.38 180 TYR A N 1
ATOM 1453 C CA . TYR A 1 180 ? 6.008 11.578 -13.398 1 96.38 180 TYR A CA 1
ATOM 1454 C C . TYR A 1 180 ? 5.305 10.234 -13.25 1 96.38 180 TYR A C 1
ATOM 1456 O O . TYR A 1 180 ? 5 9.57 -14.242 1 96.38 180 TYR A O 1
ATOM 1464 N N . ASP A 1 181 ? 5.109 9.789 -12.031 1 97.06 181 ASP A N 1
ATOM 1465 C CA . ASP A 1 181 ? 4.492 8.492 -11.789 1 97.06 181 ASP A CA 1
ATOM 1466 C C . ASP A 1 181 ? 3.008 8.508 -12.156 1 97.06 181 ASP A C 1
ATOM 1468 O O . ASP A 1 181 ? 2.336 9.531 -11.984 1 97.06 181 ASP A O 1
ATOM 1472 N N . PRO A 1 182 ? 2.49 7.395 -12.641 1 96.25 182 PRO A N 1
ATOM 1473 C CA . PRO A 1 182 ? 1.062 7.328 -12.945 1 96.25 182 PRO A CA 1
ATOM 1474 C C . PRO A 1 182 ? 0.187 7.266 -11.695 1 96.25 182 PRO A C 1
ATOM 1476 O O . PRO A 1 182 ? -1.038 7.367 -11.789 1 96.25 182 PRO A O 1
ATOM 1479 N N . THR A 1 183 ? 0.773 7.016 -10.539 1 96.69 183 THR A N 1
ATOM 1480 C CA . THR A 1 183 ? 0.075 6.977 -9.258 1 96.69 183 THR A CA 1
ATOM 1481 C C . THR A 1 183 ? 0.65 8.016 -8.297 1 96.69 183 THR A C 1
ATOM 1483 O O . THR A 1 183 ? 1.577 8.75 -8.648 1 96.69 183 THR A O 1
ATOM 1486 N N . ARG A 1 184 ? 0.06 8.141 -7.164 1 96.62 184 ARG A N 1
ATOM 1487 C CA . ARG A 1 184 ? 0.54 9.023 -6.109 1 96.62 184 ARG A CA 1
ATOM 1488 C C . ARG A 1 184 ? 0.453 8.352 -4.746 1 96.62 184 ARG A C 1
ATOM 1490 O O . ARG A 1 184 ? -0.253 7.355 -4.582 1 96.62 184 ARG A O 1
ATOM 1497 N N . GLU A 1 185 ? 1.198 8.859 -3.797 1 97.62 185 GLU A N 1
ATOM 1498 C CA . GLU A 1 185 ? 1.025 8.422 -2.414 1 97.62 185 GLU A CA 1
ATOM 1499 C C . GLU A 1 185 ? -0.275 8.961 -1.824 1 97.62 185 GLU A C 1
ATOM 1501 O O . GLU A 1 185 ? -0.78 10 -2.266 1 97.62 185 GLU A O 1
ATOM 1506 N N . ALA A 1 186 ? -0.802 8.219 -0.907 1 96.94 186 ALA A N 1
ATOM 1507 C CA . ALA A 1 186 ? -1.941 8.727 -0.147 1 96.94 186 ALA A CA 1
ATOM 1508 C C . ALA A 1 186 ? -1.513 9.828 0.815 1 96.94 186 ALA A C 1
ATOM 1510 O O . ALA A 1 186 ? -0.376 9.836 1.294 1 96.94 186 ALA A O 1
ATOM 1511 N N . TYR A 1 187 ? -2.408 10.75 0.996 1 97.56 187 TYR A N 1
ATOM 1512 C CA . TYR A 1 187 ? -2.211 11.711 2.074 1 97.56 187 TYR A CA 1
ATOM 1513 C C . TYR A 1 187 ? -2.613 11.117 3.418 1 97.56 187 TYR A C 1
ATOM 1515 O O . TYR A 1 187 ? -3.762 10.703 3.602 1 97.56 187 TYR A O 1
ATOM 1523 N N . ASP A 1 188 ? -1.678 11.07 4.27 1 97.19 188 ASP A N 1
ATOM 1524 C CA . ASP A 1 188 ? -1.943 10.602 5.625 1 97.19 188 ASP A CA 1
ATOM 1525 C C . ASP A 1 188 ? -2.547 11.711 6.48 1 97.19 188 ASP A C 1
ATOM 1527 O O . ASP A 1 188 ? -2.068 12.852 6.461 1 97.19 188 ASP A O 1
ATOM 1531 N N . HIS A 1 189 ? -3.652 11.383 7.129 1 97.81 189 HIS A N 1
ATOM 1532 C CA . HIS A 1 189 ? -4.039 12.227 8.25 1 97.81 189 HIS A CA 1
ATOM 1533 C C . HIS A 1 189 ? -3.09 12.047 9.43 1 97.81 189 HIS A C 1
ATOM 1535 O O . HIS A 1 189 ? -3.244 11.109 10.219 1 97.81 189 HIS A O 1
ATOM 1541 N N . TYR A 1 190 ? -2.145 12.977 9.5 1 97.94 190 TYR A N 1
ATOM 1542 C CA . TYR A 1 190 ? -1.146 12.82 10.555 1 97.94 190 TYR A CA 1
ATOM 1543 C C . TYR A 1 190 ? -1.809 12.703 11.922 1 97.94 190 TYR A C 1
ATOM 1545 O O . TYR A 1 190 ? -1.52 11.781 12.68 1 97.94 190 TYR A O 1
ATOM 1553 N N . LEU A 1 191 ? -2.58 13.641 12.195 1 96.94 191 LEU A N 1
ATOM 1554 C CA . LEU A 1 191 ? -3.564 13.453 13.258 1 96.94 191 LEU A CA 1
ATOM 1555 C C . LEU A 1 191 ? -4.84 12.82 12.703 1 96.94 191 LEU A C 1
ATOM 1557 O O . LEU A 1 191 ? -5.516 13.414 11.859 1 96.94 191 LEU A O 1
ATOM 1561 N N . PRO A 1 192 ? -5.176 11.625 13.133 1 94.56 192 PRO A N 1
ATOM 1562 C CA . PRO A 1 192 ? -6.25 10.852 12.5 1 94.56 192 PRO A CA 1
ATOM 1563 C C . PRO A 1 192 ? -7.594 11.578 12.523 1 94.56 192 PRO A C 1
ATOM 1565 O O . PRO A 1 192 ? -7.988 12.117 13.562 1 94.56 192 PRO A O 1
ATOM 1568 N N . ALA A 1 193 ? -8.281 11.508 11.453 1 91.19 193 ALA A N 1
ATOM 1569 C CA . ALA A 1 193 ? -9.57 12.18 11.297 1 91.19 193 ALA A CA 1
ATOM 1570 C C . ALA A 1 193 ? -10.609 11.602 12.258 1 91.19 193 ALA A C 1
ATOM 1572 O O . ALA A 1 193 ? -11.508 12.32 12.719 1 91.19 193 ALA A O 1
ATOM 1573 N N . SER A 1 194 ? -10.469 10.336 12.578 1 87.31 194 SER A N 1
ATOM 1574 C CA . SER A 1 194 ? -11.414 9.68 13.477 1 87.31 194 SER A CA 1
ATOM 1575 C C . SER A 1 194 ? -11.289 10.219 14.898 1 87.31 194 SER A C 1
ATOM 1577 O O . SER A 1 194 ? -12.219 10.094 15.695 1 87.31 194 SER A O 1
ATOM 1579 N N . LYS A 1 195 ? -10.18 10.852 15.18 1 88.75 195 LYS A N 1
ATOM 1580 C CA . LYS A 1 195 ? -9.945 11.367 16.531 1 88.75 195 LYS A CA 1
ATOM 1581 C C . LYS A 1 195 ? -9.992 12.898 16.547 1 88.75 195 LYS A C 1
ATOM 1583 O O . LYS A 1 195 ? -10.352 13.5 17.547 1 88.75 195 LYS A O 1
ATOM 1588 N N . TYR A 1 196 ? -9.625 13.438 15.422 1 90.69 196 TYR A N 1
ATOM 1589 C CA . TYR A 1 196 ? -9.586 14.891 15.289 1 90.69 196 TYR A CA 1
ATOM 1590 C C . TYR A 1 196 ? -10.375 15.344 14.062 1 90.69 196 TYR A C 1
ATOM 1592 O O . TYR A 1 196 ? -9.789 15.773 13.062 1 90.69 196 TYR A O 1
ATOM 1600 N N . PRO A 1 197 ? -11.641 15.422 14.164 1 85.06 197 PRO A N 1
ATOM 1601 C CA . PRO A 1 197 ? -12.469 15.609 12.969 1 85.06 197 PRO A CA 1
ATOM 1602 C C . PRO A 1 197 ? -12.219 16.953 12.289 1 85.06 197 PRO A C 1
ATOM 1604 O O . PRO A 1 197 ? -12.164 17.031 11.062 1 85.06 197 PRO A O 1
ATOM 1607 N N . PHE A 1 198 ? -11.945 18.109 13 1 91.56 198 PHE A N 1
ATOM 1608 C CA . PHE A 1 198 ? -11.922 19.469 12.477 1 91.56 198 PHE A CA 1
ATOM 1609 C C . PHE A 1 198 ? -10.68 19.688 11.625 1 91.56 198 PHE A C 1
ATOM 1611 O O . PHE A 1 198 ? -10.57 20.719 10.945 1 91.56 198 PHE A O 1
ATOM 1618 N N . ASN A 1 199 ? -9.805 18.688 11.586 1 94.06 199 ASN A N 1
ATOM 1619 C CA . ASN A 1 199 ? -8.609 18.891 10.781 1 94.06 199 ASN A CA 1
ATOM 1620 C C . ASN A 1 199 ? -8.531 17.891 9.633 1 94.06 199 ASN A C 1
ATOM 1622 O O . ASN A 1 199 ? -7.488 17.75 8.992 1 94.06 199 ASN A O 1
ATOM 1626 N N . SER A 1 200 ? -9.609 17.234 9.242 1 95.12 200 SER A N 1
ATOM 1627 C CA . SER A 1 200 ? -9.633 16.094 8.328 1 95.12 200 SER A CA 1
ATOM 1628 C C . SER A 1 200 ? -9.289 16.516 6.906 1 95.12 200 SER A C 1
ATOM 1630 O O . SER A 1 200 ? -8.875 15.688 6.09 1 95.12 200 SER A O 1
ATOM 1632 N N . VAL A 1 201 ? -9.453 17.844 6.605 1 97.88 201 VAL A N 1
ATOM 1633 C CA . VAL A 1 201 ? -9.156 18.281 5.242 1 97.88 201 VAL A CA 1
ATOM 1634 C C . VAL A 1 201 ? -8.203 19.469 5.273 1 97.88 201 VAL A C 1
ATOM 1636 O O . VAL A 1 201 ? -8.203 20.297 4.363 1 97.88 201 VAL A O 1
ATOM 1639 N N . ASN A 1 202 ? -7.5 19.656 6.398 1 98.06 202 ASN A N 1
ATOM 1640 C CA . ASN A 1 202 ? -6.445 20.656 6.555 1 98.06 202 ASN A CA 1
ATOM 1641 C C . ASN A 1 202 ? -5.125 20.172 5.965 1 98.06 202 ASN A C 1
ATOM 1643 O O . ASN A 1 202 ? -4.535 19.203 6.465 1 98.06 202 ASN A O 1
ATOM 1647 N N . LEU A 1 203 ? -4.637 20.844 4.953 1 98.06 203 LEU A N 1
ATOM 1648 C CA . LEU A 1 203 ? -3.43 20.406 4.254 1 98.06 203 LEU A CA 1
ATOM 1649 C C . LEU A 1 203 ? -2.219 20.469 5.18 1 98.06 203 LEU A C 1
ATOM 1651 O O . LEU A 1 203 ? -1.175 19.891 4.879 1 98.06 203 LEU A O 1
ATOM 1655 N N . ARG A 1 204 ? -2.387 21.141 6.293 1 97.88 204 ARG A N 1
ATOM 1656 C CA . ARG A 1 204 ? -1.308 21.172 7.273 1 97.88 204 ARG A CA 1
ATOM 1657 C C . ARG A 1 204 ? -1.262 19.875 8.07 1 97.88 204 ARG A C 1
ATOM 1659 O O . ARG A 1 204 ? -0.276 19.594 8.758 1 97.88 204 ARG A O 1
ATOM 1666 N N . ASN A 1 205 ? -2.328 19.109 7.996 1 98.06 205 ASN A N 1
ATOM 1667 C CA . ASN A 1 205 ? -2.395 17.812 8.664 1 98.06 205 ASN A CA 1
ATOM 1668 C C . ASN A 1 205 ? -2.215 16.656 7.684 1 98.06 205 ASN A C 1
ATOM 1670 O O . ASN A 1 205 ? -1.909 15.539 8.086 1 98.06 205 ASN A O 1
ATOM 1674 N N . LEU A 1 206 ? -2.424 16.938 6.414 1 98.06 206 LEU A N 1
ATOM 1675 C CA . LEU A 1 206 ? -2.348 15.914 5.379 1 98.06 206 LEU A CA 1
ATOM 1676 C C . LEU A 1 206 ? -0.939 15.828 4.801 1 98.06 206 LEU A C 1
ATOM 1678 O O . LEU A 1 206 ? -0.45 16.797 4.203 1 98.06 206 LEU A O 1
ATOM 1682 N N . ALA A 1 207 ? -0.32 14.703 5.008 1 97.75 207 ALA A N 1
ATOM 1683 C CA . ALA A 1 207 ? 1.055 14.516 4.551 1 97.75 207 ALA A CA 1
ATOM 1684 C C . ALA A 1 207 ? 1.191 13.234 3.738 1 97.75 207 ALA A C 1
ATOM 1686 O O . ALA A 1 207 ? 0.852 12.148 4.219 1 97.75 207 ALA A O 1
ATOM 1687 N N . PRO A 1 208 ? 1.732 13.352 2.492 1 97.81 208 PRO A N 1
ATOM 1688 C CA . PRO A 1 208 ? 1.983 12.109 1.745 1 97.81 208 PRO A CA 1
ATOM 1689 C C . PRO A 1 208 ? 2.914 11.156 2.486 1 97.81 208 PRO A C 1
ATOM 1691 O O . PRO A 1 208 ? 3.875 11.594 3.125 1 97.81 208 PRO A O 1
ATOM 1694 N N . ALA A 1 209 ? 2.588 9.883 2.502 1 98.31 209 ALA A N 1
ATOM 1695 C CA . ALA A 1 209 ? 3.391 8.844 3.139 1 98.31 209 ALA A CA 1
ATOM 1696 C C . ALA A 1 209 ? 3.34 7.547 2.34 1 98.31 209 ALA A C 1
ATOM 1698 O O . ALA A 1 209 ? 2.367 7.285 1.628 1 98.31 209 ALA A O 1
ATOM 1699 N N . CYS A 1 210 ? 4.41 6.824 2.4 1 98.06 210 CYS A N 1
ATOM 1700 C CA . CYS A 1 210 ? 4.375 5.523 1.742 1 98.06 210 CYS A CA 1
ATOM 1701 C C . CYS A 1 210 ? 3.34 4.613 2.391 1 98.06 210 CYS A C 1
ATOM 1703 O O . CYS A 1 210 ? 2.914 4.855 3.521 1 98.06 210 CYS A O 1
ATOM 1705 N N . TYR A 1 211 ? 2.947 3.625 1.707 1 97.81 211 TYR A N 1
ATOM 1706 C CA . TYR A 1 211 ? 1.894 2.721 2.154 1 97.81 211 TYR A CA 1
ATOM 1707 C C . TYR A 1 211 ? 2.291 2.016 3.445 1 97.81 211 TYR A C 1
ATOM 1709 O O . TYR A 1 211 ? 1.46 1.83 4.34 1 97.81 211 TYR A O 1
ATOM 1717 N N . LYS A 1 212 ? 3.549 1.599 3.609 1 98.25 212 LYS A N 1
ATOM 1718 C CA . LYS A 1 212 ? 4.008 0.886 4.797 1 98.25 212 LYS A CA 1
ATOM 1719 C C . LYS A 1 212 ? 3.889 1.761 6.043 1 98.25 212 LYS A C 1
ATOM 1721 O O . LYS A 1 212 ? 3.424 1.303 7.09 1 98.25 212 LYS A O 1
ATOM 1726 N N . CYS A 1 213 ? 4.242 2.986 5.906 1 98.44 213 CYS A N 1
ATOM 1727 C CA . CYS A 1 213 ? 4.16 3.893 7.043 1 98.44 213 CYS A CA 1
ATOM 1728 C C . CYS A 1 213 ? 2.709 4.23 7.371 1 98.44 213 CYS A C 1
ATOM 1730 O O . CYS A 1 213 ? 2.27 4.066 8.508 1 98.44 213 CYS A O 1
ATOM 1732 N N . ASN A 1 214 ? 1.989 4.602 6.367 1 97.81 214 ASN A N 1
ATOM 1733 C CA . ASN A 1 214 ? 0.64 5.121 6.57 1 97.81 214 ASN A CA 1
ATOM 1734 C C . ASN A 1 214 ? -0.344 4.004 6.91 1 97.81 214 ASN A C 1
ATOM 1736 O O . ASN A 1 214 ? -0.973 4.027 7.969 1 97.81 214 ASN A O 1
ATOM 1740 N N . SER A 1 215 ? -0.404 2.984 6.117 1 97 215 SER A N 1
ATOM 1741 C CA . SER A 1 215 ? -1.492 2.016 6.199 1 97 215 SER A CA 1
ATOM 1742 C C . SER A 1 215 ? -1.087 0.795 7.016 1 97 215 SER A C 1
ATOM 1744 O O . SER A 1 215 ? -1.909 0.225 7.738 1 97 215 SER A O 1
ATOM 1746 N N . GLN A 1 216 ? 0.165 0.436 7.004 1 97.44 216 GLN A N 1
ATOM 1747 C CA . GLN A 1 216 ? 0.502 -0.849 7.605 1 97.44 216 GLN A CA 1
ATOM 1748 C C . GLN A 1 216 ? 1.091 -0.666 9 1 97.44 216 GLN A C 1
ATOM 1750 O O . GLN A 1 216 ? 1.087 -1.597 9.812 1 97.44 216 GLN A O 1
ATOM 1755 N N . ASN A 1 217 ? 1.605 0.522 9.258 1 98.12 217 ASN A N 1
ATOM 1756 C CA . ASN A 1 217 ? 2.223 0.677 10.57 1 98.12 217 ASN A CA 1
ATOM 1757 C C . ASN A 1 217 ? 1.501 1.727 11.414 1 98.12 217 ASN A C 1
ATOM 1759 O O . ASN A 1 217 ? 1.17 1.479 12.57 1 98.12 217 ASN A O 1
ATOM 1763 N N . LYS A 1 218 ? 1.239 2.885 10.875 1 97.88 218 LYS A N 1
ATOM 1764 C CA . LYS A 1 218 ? 0.599 3.928 11.672 1 97.88 218 LYS A CA 1
ATOM 1765 C C . LYS A 1 218 ? -0.889 3.645 11.852 1 97.88 218 LYS A C 1
ATOM 1767 O O . LYS A 1 218 ? -1.37 3.529 12.984 1 97.88 218 LYS A O 1
ATOM 1772 N N . GLY A 1 219 ? -1.639 3.57 10.766 1 96.25 219 GLY A N 1
ATOM 1773 C CA . GLY A 1 219 ? -3.086 3.457 10.836 1 96.25 219 GLY A CA 1
ATOM 1774 C C . GLY A 1 219 ? -3.742 4.629 11.547 1 96.25 219 GLY A C 1
ATOM 1775 O O . GLY A 1 219 ? -3.494 5.785 11.203 1 96.25 219 GLY A O 1
ATOM 1776 N N . ALA A 1 220 ? -4.512 4.324 12.57 1 94.12 220 ALA A N 1
ATOM 1777 C CA . ALA A 1 220 ? -5.238 5.375 13.273 1 94.12 220 ALA A CA 1
ATOM 1778 C C . ALA A 1 220 ? -4.555 5.715 14.602 1 94.12 220 ALA A C 1
ATOM 1780 O O . ALA A 1 220 ? -5.156 6.344 15.469 1 94.12 220 ALA A O 1
ATOM 1781 N N . LYS A 1 221 ? -3.275 5.285 14.766 1 96.56 221 LYS A N 1
ATOM 1782 C CA . LYS A 1 221 ? -2.539 5.652 15.977 1 96.56 221 LYS A CA 1
ATOM 1783 C C . LYS A 1 221 ? -2.424 7.172 16.109 1 96.56 221 LYS A C 1
ATOM 1785 O O . LYS A 1 221 ? -2.203 7.871 15.117 1 96.56 221 LYS A O 1
ATOM 1790 N N . ASP A 1 222 ? -2.559 7.594 17.219 1 95.94 222 ASP A N 1
ATOM 1791 C CA . ASP A 1 222 ? -2.506 9.023 17.516 1 95.94 222 ASP A CA 1
ATOM 1792 C C . ASP A 1 222 ? -1.084 9.453 17.875 1 95.94 222 ASP A C 1
ATOM 1794 O O . ASP A 1 222 ? -0.536 9.039 18.891 1 95.94 222 ASP A O 1
ATOM 1798 N N . PRO A 1 223 ? -0.499 10.328 17.125 1 97.5 223 PRO A N 1
ATOM 1799 C CA . PRO A 1 223 ? 0.86 10.781 17.438 1 97.5 223 PRO A CA 1
ATOM 1800 C C . PRO A 1 223 ? 0.944 11.539 18.766 1 97.5 223 PRO A C 1
ATOM 1802 O O . PRO A 1 223 ? 2.035 11.711 19.312 1 97.5 223 PRO A O 1
ATOM 1805 N N . LEU A 1 224 ? -0.193 11.945 19.281 1 97.12 224 LEU A N 1
ATOM 1806 C CA . LEU A 1 224 ? -0.16 12.836 20.438 1 97.12 224 LEU A CA 1
ATOM 1807 C C . LEU A 1 224 ? -0.291 12.062 21.734 1 97.12 224 LEU A C 1
ATOM 1809 O O . LEU A 1 224 ? -0.351 12.648 22.828 1 97.12 224 LEU A O 1
ATOM 1813 N N . GLN A 1 225 ? -0.357 10.727 21.656 1 94.94 225 GLN A N 1
ATOM 1814 C CA . GLN A 1 225 ? -0.418 9.906 22.859 1 94.94 225 GLN A CA 1
ATOM 1815 C C . GLN A 1 225 ? 0.247 8.555 22.641 1 94.94 225 GLN A C 1
ATOM 1817 O O . GLN A 1 225 ? 0.291 8.055 21.516 1 94.94 225 GLN A O 1
ATOM 1822 N N . ASP A 1 226 ? 0.776 8.016 23.719 1 94.12 226 ASP A N 1
ATOM 1823 C CA . ASP A 1 226 ? 1.308 6.66 23.609 1 94.12 226 ASP A CA 1
ATOM 1824 C C . ASP A 1 226 ? 0.21 5.621 23.828 1 94.12 226 ASP A C 1
ATOM 1826 O O . ASP A 1 226 ? -0.973 5.965 23.891 1 94.12 226 ASP A O 1
ATOM 1830 N N . GLU A 1 227 ? 0.558 4.434 23.828 1 90.12 227 GLU A N 1
ATOM 1831 C CA . GLU A 1 227 ? -0.402 3.336 23.922 1 90.12 227 GLU A CA 1
ATOM 1832 C C . GLU A 1 227 ? -1.174 3.375 25.234 1 90.12 227 GLU A C 1
ATOM 1834 O O . GLU A 1 227 ? -2.299 2.877 25.312 1 90.12 227 GLU A O 1
ATOM 1839 N N . ALA A 1 228 ? -0.611 4.012 26.25 1 93.06 228 ALA A N 1
ATOM 1840 C CA . ALA A 1 228 ? -1.245 4.117 27.562 1 93.06 228 ALA A CA 1
ATOM 1841 C C . ALA A 1 228 ? -2.105 5.371 27.672 1 93.06 228 ALA A C 1
ATOM 1843 O O . ALA A 1 228 ? -2.717 5.637 28.703 1 93.06 228 ALA A O 1
ATOM 1844 N N . GLY A 1 229 ? -2.098 6.152 26.672 1 90.06 229 GLY A N 1
ATOM 1845 C CA . GLY A 1 229 ? -2.904 7.359 26.656 1 90.06 229 GLY A CA 1
ATOM 1846 C C . GLY A 1 229 ? -2.182 8.562 27.219 1 90.06 229 GLY A C 1
ATOM 1847 O O . GLY A 1 229 ? -2.787 9.617 27.438 1 90.06 229 GLY A O 1
ATOM 1848 N N . ILE A 1 230 ? -0.954 8.383 27.484 1 94.19 230 ILE A N 1
ATOM 1849 C CA . ILE A 1 230 ? -0.161 9.477 28.031 1 94.19 230 ILE A CA 1
ATOM 1850 C C . ILE A 1 230 ? 0.259 10.422 26.906 1 94.19 230 ILE A C 1
ATOM 1852 O O . ILE A 1 230 ? 0.704 9.977 25.844 1 94.19 230 ILE A O 1
ATOM 1856 N N . LYS A 1 231 ? 0.156 11.664 27.188 1 95.12 231 LYS A N 1
ATOM 1857 C CA . LYS A 1 231 ? 0.484 12.703 26.203 1 95.12 231 LYS A CA 1
ATOM 1858 C C . LYS A 1 231 ? 1.937 12.586 25.75 1 95.12 231 LYS A C 1
ATOM 1860 O O . LYS A 1 231 ? 2.83 12.336 26.562 1 95.12 231 LYS A O 1
ATOM 1865 N N . ARG A 1 232 ? 2.125 12.797 24.406 1 96.38 232 ARG A N 1
ATOM 1866 C CA . ARG A 1 232 ? 3.447 12.773 23.781 1 96.38 232 ARG A CA 1
ATOM 1867 C C . ARG A 1 232 ? 3.57 13.852 22.719 1 96.38 232 ARG A C 1
ATOM 1869 O O . ARG A 1 232 ? 2.57 14.25 22.109 1 96.38 232 ARG A O 1
ATOM 1876 N N . LYS A 1 233 ? 4.781 14.312 22.531 1 98.06 233 LYS A N 1
ATOM 1877 C CA . LYS A 1 233 ? 5.094 15.18 21.406 1 98.06 233 LYS A CA 1
ATOM 1878 C C . LYS A 1 233 ? 5.402 14.359 20.156 1 98.06 233 LYS A C 1
ATOM 1880 O O . LYS A 1 233 ? 5.648 13.156 20.25 1 98.06 233 LYS A O 1
ATOM 1885 N N . ALA A 1 234 ? 5.258 15.047 19.047 1 98.19 234 ALA A N 1
ATOM 1886 C CA . ALA A 1 234 ? 5.539 14.398 17.781 1 98.19 234 ALA A CA 1
ATOM 1887 C C . ALA A 1 234 ? 6.27 15.352 16.828 1 98.19 234 ALA A C 1
ATOM 1889 O O . ALA A 1 234 ? 6.133 16.562 16.938 1 98.19 234 ALA A O 1
ATOM 1890 N N . PHE A 1 235 ? 7.133 14.805 15.977 1 98.25 235 PHE A N 1
ATOM 1891 C CA . PHE A 1 235 ? 7.684 15.617 14.898 1 98.25 235 PHE A CA 1
ATOM 1892 C C . PHE A 1 235 ? 6.578 16.125 13.977 1 98.25 235 PHE A C 1
ATOM 1894 O O . PHE A 1 235 ? 5.668 15.367 13.625 1 98.25 235 PHE A O 1
ATOM 1901 N N . TYR A 1 236 ? 6.602 17.391 13.664 1 98.12 236 TYR A N 1
ATOM 1902 C CA . TYR A 1 236 ? 5.621 17.938 12.734 1 98.12 236 TYR A CA 1
ATOM 1903 C C . TYR A 1 236 ? 6.102 17.797 11.289 1 98.12 236 TYR A C 1
ATOM 1905 O O . TYR A 1 236 ? 7.184 18.281 10.945 1 98.12 236 TYR A O 1
ATOM 1913 N N . PRO A 1 237 ? 5.285 17.234 10.406 1 97.62 237 PRO A N 1
ATOM 1914 C CA . PRO A 1 237 ? 5.738 16.922 9.055 1 97.62 237 PRO A CA 1
ATOM 1915 C C . PRO A 1 237 ? 6.117 18.156 8.25 1 97.62 237 PRO A C 1
ATOM 1917 O O . PRO A 1 237 ? 6.891 18.078 7.297 1 97.62 237 PRO A O 1
ATOM 1920 N N . TYR A 1 238 ? 5.609 19.297 8.617 1 97.88 238 TYR A N 1
ATOM 1921 C CA . TYR A 1 238 ? 5.848 20.516 7.863 1 97.88 238 TYR A CA 1
ATOM 1922 C C . TYR A 1 238 ? 6.609 21.547 8.703 1 97.88 238 TYR A C 1
ATOM 1924 O O . TYR A 1 238 ? 6.371 22.75 8.594 1 97.88 238 TYR A O 1
ATOM 1932 N N . ALA A 1 239 ? 7.457 21.031 9.555 1 96.75 239 ALA A N 1
ATOM 1933 C CA . ALA A 1 239 ? 8.312 21.922 10.336 1 96.75 239 ALA A CA 1
ATOM 1934 C C . ALA A 1 239 ? 9.219 22.75 9.43 1 96.75 239 ALA A C 1
ATOM 1936 O O . ALA A 1 239 ? 9.555 22.328 8.32 1 96.75 239 ALA A O 1
ATOM 1937 N N . ALA A 1 240 ? 9.617 23.875 9.883 1 94.25 240 ALA A N 1
ATOM 1938 C CA . ALA A 1 240 ? 10.461 24.781 9.102 1 94.25 240 ALA A CA 1
ATOM 1939 C C . ALA A 1 240 ? 11.883 24.25 8.992 1 94.25 240 ALA A C 1
ATOM 1941 O O . ALA A 1 240 ? 12.523 24.375 7.945 1 94.25 240 ALA A O 1
ATOM 1942 N N . ASP A 1 241 ? 12.328 23.625 10.062 1 91.5 241 ASP A N 1
ATOM 1943 C CA . ASP A 1 241 ? 13.703 23.125 10.102 1 91.5 241 ASP A CA 1
ATOM 1944 C C . ASP A 1 241 ? 13.734 21.609 10.227 1 91.5 241 ASP A C 1
ATOM 1946 O O . ASP A 1 241 ? 12.805 21 10.766 1 91.5 241 ASP A O 1
ATOM 1950 N N . SER A 1 242 ? 14.836 21.125 9.688 1 92.25 242 SER A N 1
ATOM 1951 C CA . SER A 1 242 ? 15.055 19.703 9.836 1 92.25 242 SER A CA 1
ATOM 1952 C C . SER A 1 242 ? 15.492 19.359 11.258 1 92.25 242 SER A C 1
ATOM 1954 O O . SER A 1 242 ? 16.047 20.203 11.961 1 92.25 242 SER A O 1
ATOM 1956 N N . TYR A 1 243 ? 15.156 18.172 11.625 1 91.44 243 TYR A N 1
ATOM 1957 C CA . TYR A 1 243 ? 15.633 17.625 12.891 1 91.44 243 TYR A CA 1
ATOM 1958 C C . TYR A 1 243 ? 16.953 16.891 12.703 1 91.44 243 TYR A C 1
ATOM 1960 O O . TYR A 1 243 ? 17.156 16.203 11.695 1 91.44 243 TYR A O 1
ATOM 1968 N N . LYS A 1 244 ? 17.859 17.047 13.672 1 94.5 244 LYS A N 1
ATOM 1969 C CA . LYS A 1 244 ? 19.141 16.344 13.586 1 94.5 244 LYS A CA 1
ATOM 1970 C C . LYS A 1 244 ? 19.031 14.93 14.133 1 94.5 244 LYS A C 1
ATOM 1972 O O . LYS A 1 244 ? 19.688 14.586 15.117 1 94.5 244 LYS A O 1
ATOM 1977 N N . ILE A 1 245 ? 18.328 14.125 13.422 1 96.81 245 ILE A N 1
ATOM 1978 C CA . ILE A 1 245 ? 18.078 12.742 13.828 1 96.81 245 ILE A CA 1
ATOM 1979 C C . ILE A 1 245 ? 19.328 11.906 13.57 1 96.81 245 ILE A C 1
ATOM 1981 O O . ILE A 1 245 ? 19.969 12.039 12.516 1 96.81 245 ILE A O 1
ATOM 1985 N N . GLN A 1 246 ? 19.703 11.125 14.508 1 96.94 246 GLN A N 1
ATOM 1986 C CA . GLN A 1 246 ? 20.828 10.195 14.383 1 96.94 246 GLN A CA 1
ATOM 1987 C C . GLN A 1 246 ? 20.359 8.75 14.5 1 96.94 246 GLN A C 1
ATOM 1989 O O . GLN A 1 246 ? 19.547 8.422 15.359 1 96.94 246 GLN A O 1
ATOM 1994 N N . VAL A 1 247 ? 20.844 7.941 13.57 1 98.19 247 VAL A N 1
ATOM 1995 C CA . VAL A 1 247 ? 20.578 6.504 13.562 1 98.19 247 VAL A CA 1
ATOM 1996 C C . VAL A 1 247 ? 21.875 5.746 13.836 1 98.19 247 VAL A C 1
ATOM 1998 O O . VAL A 1 247 ? 22.906 6.012 13.211 1 98.19 247 VAL A O 1
ATOM 2001 N N . PHE A 1 248 ? 21.828 4.824 14.758 1 97.88 248 PHE A N 1
ATOM 2002 C CA . PHE A 1 248 ? 22.969 3.99 15.086 1 97.88 248 PHE A CA 1
ATOM 2003 C C . PHE A 1 248 ? 22.625 2.514 14.93 1 97.88 248 PHE A C 1
ATOM 2005 O O . PHE A 1 248 ? 21.531 2.086 15.281 1 97.88 248 PHE A O 1
ATOM 2012 N N . VAL A 1 249 ? 23.594 1.814 14.398 1 97.38 249 VAL A N 1
ATOM 2013 C CA . VAL A 1 249 ? 23.5 0.362 14.289 1 97.38 249 VAL A CA 1
ATOM 2014 C C . VAL A 1 249 ? 24.531 -0.285 15.211 1 97.38 249 VAL A C 1
ATOM 2016 O O . VAL A 1 249 ? 25.703 0.084 15.203 1 97.38 249 VAL A O 1
ATOM 2019 N N . HIS A 1 250 ? 24.062 -1.199 16 1 95.62 250 HIS A N 1
ATOM 2020 C CA . HIS A 1 250 ? 24.938 -1.904 16.922 1 95.62 250 HIS A CA 1
ATOM 2021 C C . HIS A 1 250 ? 24.953 -3.402 16.641 1 95.62 250 HIS A C 1
ATOM 2023 O O . HIS A 1 250 ? 23.922 -3.994 16.359 1 95.62 250 HIS A O 1
ATOM 2029 N N . PHE A 1 251 ? 26.203 -3.932 16.719 1 93.94 251 PHE A N 1
ATOM 2030 C CA . PHE A 1 251 ? 26.359 -5.371 16.562 1 93.94 251 PHE A CA 1
ATOM 2031 C C . PHE A 1 251 ? 26.5 -6.043 17.938 1 93.94 251 PHE A C 1
ATOM 2033 O O . PHE A 1 251 ? 27.125 -5.492 18.844 1 93.94 251 PHE A O 1
ATOM 2040 N N . GLN A 1 252 ? 25.906 -7.191 18.047 1 89.44 252 GLN A N 1
ATOM 2041 C CA . GLN A 1 252 ? 26.094 -7.949 19.281 1 89.44 252 GLN A CA 1
ATOM 2042 C C . GLN A 1 252 ? 27.5 -8.555 19.328 1 89.44 252 GLN A C 1
ATOM 2044 O O . GLN A 1 252 ? 28.094 -8.664 20.406 1 89.44 252 GLN A O 1
ATOM 2049 N N . SER A 1 253 ? 27.922 -9.047 18.172 1 84.62 253 SER A N 1
ATOM 2050 C CA . SER A 1 253 ? 29.281 -9.586 18.062 1 84.62 253 SER A CA 1
ATOM 2051 C C . SER A 1 253 ? 30.078 -8.852 17 1 84.62 253 SER A C 1
ATOM 2053 O O . SER A 1 253 ? 29.562 -8.531 15.93 1 84.62 253 SER A O 1
ATOM 2055 N N . ALA A 1 254 ? 31.344 -8.57 17.391 1 76.62 254 ALA A N 1
ATOM 2056 C CA . ALA A 1 254 ? 32.219 -7.828 16.484 1 76.62 254 ALA A CA 1
ATOM 2057 C C . ALA A 1 254 ? 32.781 -8.742 15.406 1 76.62 254 ALA A C 1
ATOM 2059 O O . ALA A 1 254 ? 33.312 -8.273 14.398 1 76.62 254 ALA A O 1
ATOM 2060 N N . ALA A 1 255 ? 32.562 -9.875 15.539 1 75.94 255 ALA A N 1
ATOM 2061 C CA . ALA A 1 255 ? 33.281 -10.812 14.711 1 75.94 255 ALA A CA 1
ATOM 2062 C C . ALA A 1 255 ? 32.531 -11.148 13.438 1 75.94 255 ALA A C 1
ATOM 2064 O O . ALA A 1 255 ? 33.094 -11.656 12.469 1 75.94 255 ALA A O 1
ATOM 2065 N N . GLN A 1 256 ? 31.297 -10.891 13.406 1 80.69 256 GLN A N 1
ATOM 2066 C CA . GLN A 1 256 ? 30.516 -11.312 12.242 1 80.69 256 GLN A CA 1
ATOM 2067 C C . GLN A 1 256 ? 29.422 -10.312 11.922 1 80.69 256 GLN A C 1
ATOM 2069 O O . GLN A 1 256 ? 28.906 -9.633 12.82 1 80.69 256 GLN A O 1
ATOM 2074 N N . ILE A 1 257 ? 29.125 -10.219 10.586 1 85.94 257 ILE A N 1
ATOM 2075 C CA . ILE A 1 257 ? 27.969 -9.43 10.156 1 85.94 257 ILE A CA 1
ATOM 2076 C C . ILE A 1 257 ? 26.688 -10.055 10.711 1 85.94 257 ILE A C 1
ATOM 2078 O O . ILE A 1 257 ? 26.531 -11.281 10.695 1 85.94 257 ILE A O 1
ATOM 2082 N N . PRO A 1 258 ? 25.828 -9.242 11.172 1 88.44 258 PRO A N 1
ATOM 2083 C CA . PRO A 1 258 ? 24.594 -9.781 11.734 1 88.44 258 PRO A CA 1
ATOM 2084 C C . PRO A 1 258 ? 23.766 -10.562 10.711 1 88.44 258 PRO A C 1
ATOM 2086 O O . PRO A 1 258 ? 23.609 -10.117 9.57 1 88.44 258 PRO A O 1
ATOM 2089 N N . GLU A 1 259 ? 23.266 -11.703 11.164 1 88.5 259 GLU A N 1
ATOM 2090 C CA . GLU A 1 259 ? 22.469 -12.547 10.289 1 88.5 259 GLU A CA 1
ATOM 2091 C C . GLU A 1 259 ? 21.062 -12.781 10.867 1 88.5 259 GLU A C 1
ATOM 2093 O O . GLU A 1 259 ? 20.172 -13.234 10.164 1 88.5 259 GLU A O 1
ATOM 2098 N N . LYS A 1 260 ? 21 -12.477 12.172 1 92.12 260 LYS A N 1
ATOM 2099 C CA . LYS A 1 260 ? 19.734 -12.664 12.875 1 92.12 260 LYS A CA 1
ATOM 2100 C C . LYS A 1 260 ? 19.328 -11.398 13.625 1 92.12 260 LYS A C 1
ATOM 2102 O O . LYS A 1 260 ? 20.156 -10.523 13.867 1 92.12 260 LYS A O 1
ATOM 2107 N N . GLU A 1 261 ? 18.109 -11.344 13.945 1 93.56 261 GLU A N 1
ATOM 2108 C CA . GLU A 1 261 ? 17.562 -10.172 14.625 1 93.56 261 GLU A CA 1
ATOM 2109 C C . GLU A 1 261 ? 18.281 -9.914 15.945 1 93.56 261 GLU A C 1
ATOM 2111 O O . GLU A 1 261 ? 18.5 -8.758 16.328 1 93.56 261 GLU A O 1
ATOM 2116 N N . GLN A 1 262 ? 18.656 -10.938 16.594 1 92.56 262 GLN A N 1
ATOM 2117 C CA . GLN A 1 262 ? 19.281 -10.805 17.906 1 92.56 262 GLN A CA 1
ATOM 2118 C C . GLN A 1 262 ? 20.703 -10.273 17.781 1 92.56 262 GLN A C 1
ATOM 2120 O O . GLN A 1 262 ? 21.312 -9.859 18.781 1 92.56 262 GLN A O 1
ATOM 2125 N N . ASP A 1 263 ? 21.234 -10.211 16.594 1 92.81 263 ASP A N 1
ATOM 2126 C CA . ASP A 1 263 ? 22.625 -9.844 16.391 1 92.81 263 ASP A CA 1
ATOM 2127 C C . ASP A 1 263 ? 22.766 -8.344 16.125 1 92.81 263 ASP A C 1
ATOM 2129 O O . ASP A 1 263 ? 23.891 -7.824 16.047 1 92.81 263 ASP A O 1
ATOM 2133 N N . ILE A 1 264 ? 21.625 -7.664 16 1 95.56 264 ILE A N 1
ATOM 2134 C CA . ILE A 1 264 ? 21.672 -6.27 15.57 1 95.56 264 ILE A CA 1
ATOM 2135 C C . ILE A 1 264 ? 20.688 -5.441 16.391 1 95.56 264 ILE A C 1
ATOM 2137 O O . ILE A 1 264 ? 19.625 -5.938 16.766 1 95.56 264 ILE A O 1
ATOM 2141 N N . ARG A 1 265 ? 21.078 -4.301 16.766 1 96.19 265 ARG A N 1
ATOM 2142 C CA . ARG A 1 265 ? 20.219 -3.371 17.484 1 96.19 265 ARG A CA 1
ATOM 2143 C C . ARG A 1 265 ? 20.297 -1.975 16.875 1 96.19 265 ARG A C 1
ATOM 2145 O O . ARG A 1 265 ? 21.391 -1.487 16.562 1 96.19 265 ARG A O 1
ATOM 2152 N N . ILE A 1 266 ? 19.094 -1.306 16.719 1 98.31 266 ILE A N 1
ATOM 2153 C CA . ILE A 1 266 ? 19 0.05 16.188 1 98.31 266 ILE A CA 1
ATOM 2154 C C . ILE A 1 266 ? 18.734 1.033 17.312 1 98.31 266 ILE A C 1
ATOM 2156 O O . ILE A 1 266 ? 17.859 0.806 18.156 1 98.31 266 ILE A O 1
ATOM 2160 N N . SER A 1 267 ? 19.469 2.062 17.391 1 98.12 267 SER A N 1
ATOM 2161 C CA . SER A 1 267 ? 19.188 3.166 18.312 1 98.12 267 SER A CA 1
ATOM 2162 C C . SER A 1 267 ? 18.969 4.469 17.547 1 98.12 267 SER A C 1
ATOM 2164 O O . SER A 1 267 ? 19.594 4.707 16.516 1 98.12 267 SER A O 1
ATOM 2166 N N . LEU A 1 268 ? 18.047 5.254 18.047 1 98.38 268 LEU A N 1
ATOM 2167 C CA . LEU A 1 268 ? 17.688 6.543 17.484 1 98.38 268 LEU A CA 1
ATOM 2168 C C . LEU A 1 268 ? 17.875 7.664 18.5 1 98.38 268 LEU A C 1
ATOM 2170 O O . LEU A 1 268 ? 17.594 7.488 19.688 1 98.38 268 LEU A O 1
ATOM 2174 N N . SER A 1 269 ? 18.359 8.812 17.969 1 97.62 269 SER A N 1
ATOM 2175 C CA . SER A 1 269 ? 18.5 9.945 18.875 1 97.62 269 SER A CA 1
ATOM 2176 C C . SER A 1 269 ? 18.328 11.266 18.141 1 97.62 269 SER A C 1
ATOM 2178 O O . SER A 1 269 ? 18.516 11.344 16.922 1 97.62 269 SER A O 1
ATOM 2180 N N . CYS A 1 270 ? 17.859 12.195 18.797 1 97.56 270 CYS A N 1
ATOM 2181 C CA . CYS A 1 270 ? 17.766 13.602 18.406 1 97.56 270 CYS A CA 1
ATOM 2182 C C . CYS A 1 270 ? 17.75 14.5 19.641 1 97.56 270 CYS A C 1
ATOM 2184 O O . CYS A 1 270 ? 16.797 14.477 20.422 1 97.56 270 CYS A O 1
ATOM 2186 N N . ALA A 1 271 ? 18.828 15.312 19.766 1 96.69 271 ALA A N 1
ATOM 2187 C CA . ALA A 1 271 ? 18.984 16.125 20.969 1 96.69 271 ALA A CA 1
ATOM 2188 C C . ALA A 1 271 ? 17.766 17 21.219 1 96.69 271 ALA A C 1
ATOM 2190 O O . ALA A 1 271 ? 17.375 17.781 20.359 1 96.69 271 ALA A O 1
ATOM 2191 N N . GLY A 1 272 ? 17.125 16.844 22.344 1 96.25 272 GLY A N 1
ATOM 2192 C CA . GLY A 1 272 ? 16.016 17.688 22.734 1 96.25 272 GLY A CA 1
ATOM 2193 C C . GLY A 1 272 ? 14.672 17.188 22.25 1 96.25 272 GLY A C 1
ATOM 2194 O O . GLY A 1 272 ? 13.641 17.812 22.484 1 96.25 272 GLY A O 1
ATOM 2195 N N . TYR A 1 273 ? 14.68 15.984 21.594 1 97.62 273 TYR A N 1
ATOM 2196 C CA . TYR A 1 273 ? 13.445 15.484 20.984 1 97.62 273 TYR A CA 1
ATOM 2197 C C . TYR A 1 273 ? 13.227 14.023 21.328 1 97.62 273 TYR A C 1
ATOM 2199 O O . TYR A 1 273 ? 12.883 13.219 20.469 1 97.62 273 TYR A O 1
ATOM 2207 N N . ASP A 1 274 ? 13.43 13.68 22.594 1 97.25 274 ASP A N 1
ATOM 2208 C CA . ASP A 1 274 ? 13.328 12.289 23.016 1 97.25 274 ASP A CA 1
ATOM 2209 C C . ASP A 1 274 ? 11.898 11.773 22.875 1 97.25 274 ASP A C 1
ATOM 2211 O O . ASP A 1 274 ? 11.688 10.648 22.406 1 97.25 274 ASP A O 1
ATOM 2215 N N . GLU A 1 275 ? 10.953 12.555 23.234 1 97.62 275 GLU A N 1
ATOM 2216 C CA . GLU A 1 275 ? 9.555 12.148 23.109 1 97.62 275 GLU A CA 1
ATOM 2217 C C . GLU A 1 275 ? 9.172 11.93 21.656 1 97.62 275 GLU A C 1
ATOM 2219 O O . GLU A 1 275 ? 8.508 10.945 21.312 1 97.62 275 GLU A O 1
ATOM 2224 N N . GLU A 1 276 ? 9.594 12.867 20.844 1 98.12 276 GLU A N 1
ATOM 2225 C CA . GLU A 1 276 ? 9.289 12.805 19.422 1 98.12 276 GLU A CA 1
ATOM 2226 C C . GLU A 1 276 ? 9.891 11.547 18.797 1 98.12 276 GLU A C 1
ATOM 2228 O O . GLU A 1 276 ? 9.273 10.922 17.938 1 98.12 276 GLU A O 1
ATOM 2233 N N . ILE A 1 277 ? 11.094 11.148 19.234 1 98.44 277 ILE A N 1
ATOM 2234 C CA . ILE A 1 277 ? 11.766 9.953 18.719 1 98.44 277 ILE A CA 1
ATOM 2235 C C . ILE A 1 277 ? 10.953 8.719 19.094 1 98.44 277 ILE A C 1
ATOM 2237 O O . ILE A 1 277 ? 10.719 7.848 18.25 1 98.44 277 ILE A O 1
ATOM 2241 N N . GLU A 1 278 ? 10.516 8.672 20.281 1 98.12 278 GLU A N 1
ATOM 2242 C CA . GLU A 1 278 ? 9.742 7.516 20.719 1 98.12 278 GLU A CA 1
ATOM 2243 C C . GLU A 1 278 ? 8.391 7.457 20.016 1 98.12 278 GLU A C 1
ATOM 2245 O O . GLU A 1 278 ? 7.91 6.375 19.688 1 98.12 278 GLU A O 1
ATOM 2250 N N . THR A 1 279 ? 7.789 8.602 19.812 1 98.44 279 THR A N 1
ATOM 2251 C CA . THR A 1 279 ? 6.551 8.664 19.047 1 98.44 279 THR A CA 1
ATOM 2252 C C . THR A 1 279 ? 6.773 8.164 17.625 1 98.44 279 THR A C 1
ATOM 2254 O O . THR A 1 279 ? 5.984 7.363 17.109 1 98.44 279 THR A O 1
ATOM 2257 N N . TRP A 1 280 ? 7.871 8.617 17.062 1 98.5 280 TRP A N 1
ATOM 2258 C CA . TRP A 1 280 ? 8.242 8.211 15.719 1 98.5 280 TRP A CA 1
ATOM 2259 C C . TRP A 1 280 ? 8.367 6.691 15.617 1 98.5 280 TRP A C 1
ATOM 2261 O O . TRP A 1 280 ? 7.805 6.074 14.719 1 98.5 280 TRP A O 1
ATOM 2271 N N . ASP A 1 281 ? 9.008 6.082 16.547 1 98.5 281 ASP A N 1
ATOM 2272 C CA . ASP A 1 281 ? 9.195 4.633 16.562 1 98.5 281 ASP A CA 1
ATOM 2273 C C . ASP A 1 281 ? 7.871 3.916 16.812 1 98.5 281 ASP A C 1
ATOM 2275 O O . ASP A 1 281 ? 7.586 2.891 16.188 1 98.5 281 ASP A O 1
ATOM 2279 N N . GLN A 1 282 ? 7.113 4.457 17.688 1 97.69 282 GLN A N 1
ATOM 2280 C CA . GLN A 1 282 ? 5.832 3.844 18.016 1 97.69 282 GLN A CA 1
ATOM 2281 C C . GLN A 1 282 ? 4.898 3.842 16.812 1 97.69 282 GLN A C 1
ATOM 2283 O O . GLN A 1 282 ? 4.203 2.854 16.562 1 97.69 282 GLN A O 1
ATOM 2288 N N . LEU A 1 283 ? 4.848 4.914 16.109 1 98.19 283 LEU A N 1
ATOM 2289 C CA . LEU A 1 283 ? 3.928 5.074 14.977 1 98.19 283 LEU A CA 1
ATOM 2290 C C . LEU A 1 283 ? 4.324 4.168 13.82 1 98.19 283 LEU A C 1
ATOM 2292 O O . LEU A 1 283 ? 3.467 3.557 13.18 1 98.19 283 LEU A O 1
ATOM 2296 N N . TYR A 1 284 ? 5.66 4.055 13.562 1 98.5 284 TYR A N 1
ATOM 2297 C CA . TYR A 1 284 ? 6.062 3.512 12.273 1 98.5 284 TYR A CA 1
ATOM 2298 C C . TYR A 1 284 ? 6.977 2.307 12.453 1 98.5 284 TYR A C 1
ATOM 2300 O O . TYR A 1 284 ? 7.473 1.745 11.469 1 98.5 284 TYR A O 1
ATOM 2308 N N . LYS A 1 285 ? 7.273 1.892 13.688 1 98.38 285 LYS A N 1
ATOM 2309 C CA . LYS A 1 285 ? 8.109 0.737 14.008 1 98.38 285 LYS A CA 1
ATOM 2310 C C . LYS A 1 285 ? 9.484 0.865 13.367 1 98.38 285 LYS A C 1
ATOM 2312 O O . LYS A 1 285 ? 9.969 -0.072 12.734 1 98.38 285 LYS A O 1
ATOM 2317 N N . ILE A 1 286 ? 10.086 1.937 13.562 1 98.69 286 ILE A N 1
ATOM 2318 C CA . ILE A 1 286 ? 11.297 2.344 12.852 1 98.69 286 ILE A CA 1
ATOM 2319 C C . ILE A 1 286 ? 12.453 1.42 13.227 1 98.69 286 ILE A C 1
ATOM 2321 O O . ILE A 1 286 ? 13.148 0.897 12.352 1 98.69 286 ILE A O 1
ATOM 2325 N N . ARG A 1 287 ? 12.648 1.17 14.508 1 98.56 287 ARG A N 1
ATOM 2326 C CA . ARG A 1 287 ? 13.758 0.32 14.938 1 98.56 287 ARG A CA 1
ATOM 2327 C C . ARG A 1 287 ? 13.633 -1.077 14.336 1 98.56 287 ARG A C 1
ATOM 2329 O O . ARG A 1 287 ? 14.617 -1.628 13.836 1 98.56 287 ARG A O 1
ATOM 2336 N N . GLU A 1 288 ? 12.422 -1.619 14.32 1 98.31 288 GLU A N 1
ATOM 2337 C CA . GLU A 1 288 ? 12.203 -2.949 13.758 1 98.31 288 GLU A CA 1
ATOM 2338 C C . GLU A 1 288 ? 12.414 -2.953 12.25 1 98.31 288 GLU A C 1
ATOM 2340 O O . GLU A 1 288 ? 13.031 -3.867 11.703 1 98.31 288 GLU A O 1
ATOM 2345 N N . ARG A 1 289 ? 11.953 -1.944 11.609 1 98.44 289 ARG A N 1
ATOM 2346 C CA . ARG A 1 289 ? 12.023 -1.896 10.148 1 98.44 289 ARG A CA 1
ATOM 2347 C C . ARG A 1 289 ? 13.453 -1.646 9.68 1 98.44 289 ARG A C 1
ATOM 2349 O O . ARG A 1 289 ? 13.867 -2.152 8.633 1 98.44 289 ARG A O 1
ATOM 2356 N N . TYR A 1 290 ? 14.211 -0.838 10.422 1 98.56 290 TYR A N 1
ATOM 2357 C CA . TYR A 1 290 ? 15.625 -0.64 10.094 1 98.56 290 TYR A CA 1
ATOM 2358 C C . TYR A 1 290 ? 16.422 -1.92 10.305 1 98.56 290 TYR A C 1
ATOM 2360 O O . TYR A 1 290 ? 17.297 -2.25 9.516 1 98.56 290 TYR A O 1
ATOM 2368 N N . THR A 1 291 ? 16.078 -2.625 11.375 1 98.25 291 THR A N 1
ATOM 2369 C CA . THR A 1 291 ? 16.688 -3.928 11.609 1 98.25 291 THR A CA 1
ATOM 2370 C C . THR A 1 291 ? 16.406 -4.867 10.438 1 98.25 291 THR A C 1
ATOM 2372 O O . THR A 1 291 ? 17.328 -5.492 9.906 1 98.25 291 THR A O 1
ATOM 2375 N N . ALA A 1 292 ? 15.164 -4.914 10.047 1 97.75 292 ALA A N 1
ATOM 2376 C CA . ALA A 1 292 ? 14.766 -5.773 8.938 1 97.75 292 ALA A CA 1
ATOM 2377 C C . ALA A 1 292 ? 15.516 -5.402 7.66 1 97.75 292 ALA A C 1
ATOM 2379 O O . ALA A 1 292 ? 15.977 -6.277 6.926 1 97.75 292 ALA A O 1
ATOM 2380 N N . LYS A 1 293 ? 15.633 -4.109 7.383 1 97.75 293 LYS A N 1
ATOM 2381 C CA . LYS A 1 293 ? 16.359 -3.648 6.199 1 97.75 293 LYS A CA 1
ATOM 2382 C C . LYS A 1 293 ? 17.797 -4.133 6.223 1 97.75 293 LYS A C 1
ATOM 2384 O O . LYS A 1 293 ? 18.312 -4.645 5.219 1 97.75 293 LYS A O 1
ATOM 2389 N N . CYS A 1 294 ? 18.438 -4.02 7.34 1 97.12 294 CYS A N 1
ATOM 2390 C CA . CYS A 1 294 ? 19.828 -4.441 7.457 1 97.12 294 CYS A CA 1
ATOM 2391 C C . CYS A 1 294 ? 19.984 -5.938 7.195 1 97.12 294 CYS A C 1
ATOM 2393 O O . CYS A 1 294 ? 20.969 -6.379 6.609 1 97.12 294 CYS A O 1
ATOM 2395 N N . LEU A 1 295 ? 18.969 -6.68 7.59 1 96.5 295 LEU A N 1
ATOM 2396 C CA . LEU A 1 295 ? 19.062 -8.133 7.52 1 96.5 295 LEU A CA 1
ATOM 2397 C C . LEU A 1 295 ? 18.562 -8.641 6.168 1 96.5 295 LEU A C 1
ATOM 2399 O O . LEU A 1 295 ? 18.797 -9.797 5.812 1 96.5 295 LEU A O 1
ATOM 2403 N N . SER A 1 296 ? 17.906 -7.805 5.406 1 94.75 296 SER A N 1
ATOM 2404 C CA . SER A 1 296 ? 17.312 -8.211 4.133 1 94.75 296 SER A CA 1
ATOM 2405 C C . SER A 1 296 ? 18.375 -8.445 3.076 1 94.75 296 SER A C 1
ATOM 2407 O O . SER A 1 296 ? 19.547 -8.078 3.271 1 94.75 296 SER A O 1
ATOM 2409 N N . SER A 1 297 ? 17.906 -8.992 1.936 1 90.38 297 SER A N 1
ATOM 2410 C CA . SER A 1 297 ? 18.797 -9.289 0.812 1 90.38 297 SER A CA 1
ATOM 2411 C C . SER A 1 297 ? 19.406 -8.016 0.235 1 90.38 297 SER A C 1
ATOM 2413 O O . SER A 1 297 ? 20.516 -8.039 -0.294 1 90.38 297 SER A O 1
ATOM 2415 N N . SER A 1 298 ? 18.719 -6.914 0.353 1 91.19 298 SER A N 1
ATOM 2416 C CA . SER A 1 298 ? 19.188 -5.656 -0.221 1 91.19 298 SER A CA 1
ATOM 2417 C C . SER A 1 298 ? 19.797 -4.758 0.846 1 91.19 298 SER A C 1
ATOM 2419 O O . SER A 1 298 ? 19.969 -3.555 0.628 1 91.19 298 SER A O 1
ATOM 2421 N N . GLY A 1 299 ? 20.094 -5.355 1.981 1 93.88 299 GLY A N 1
ATOM 2422 C CA . GLY A 1 299 ? 20.656 -4.586 3.084 1 93.88 299 GLY A CA 1
ATOM 2423 C C . GLY A 1 299 ? 22.156 -4.773 3.248 1 93.88 299 GLY A C 1
ATOM 2424 O O . GLY A 1 299 ? 22.906 -4.617 2.287 1 93.88 299 GLY A O 1
ATOM 2425 N N . ALA A 1 300 ? 22.562 -5.199 4.406 1 92.81 300 ALA A N 1
ATOM 2426 C CA . ALA A 1 300 ? 23.953 -5.215 4.855 1 92.81 300 ALA A CA 1
ATOM 2427 C C . ALA A 1 300 ? 24.812 -6.07 3.932 1 92.81 300 ALA A C 1
ATOM 2429 O O . ALA A 1 300 ? 25.906 -5.664 3.541 1 92.81 300 ALA A O 1
ATOM 2430 N N . LYS A 1 301 ? 24.359 -7.203 3.549 1 91.12 301 LYS A N 1
ATOM 2431 C CA . LYS A 1 301 ? 25.141 -8.109 2.719 1 91.12 301 LYS A CA 1
ATOM 2432 C C . LYS A 1 301 ? 25.438 -7.484 1.358 1 91.12 301 LYS A C 1
ATOM 2434 O O . LYS A 1 301 ? 26.578 -7.543 0.881 1 91.12 301 LYS A O 1
ATOM 2439 N N . TYR A 1 302 ? 24.484 -6.906 0.781 1 94.75 302 TYR A N 1
ATOM 2440 C CA . TYR A 1 302 ? 24.672 -6.25 -0.507 1 94.75 302 TYR A CA 1
ATOM 2441 C C . TYR A 1 302 ? 25.547 -5.016 -0.366 1 94.75 302 TYR A C 1
ATOM 2443 O O . TYR A 1 302 ? 26.406 -4.758 -1.212 1 94.75 302 TYR A O 1
ATOM 2451 N N . TRP A 1 303 ? 25.312 -4.23 0.71 1 94.81 303 TRP A N 1
ATOM 2452 C CA . TRP A 1 303 ? 26.125 -3.035 0.95 1 94.81 303 TRP A CA 1
ATOM 2453 C C . TRP A 1 303 ? 27.594 -3.385 1.051 1 94.81 303 TRP A C 1
ATOM 2455 O O . TRP A 1 303 ? 28.438 -2.727 0.434 1 94.81 303 TRP A O 1
ATOM 2465 N N . LEU A 1 304 ? 27.875 -4.422 1.771 1 91.69 304 LEU A N 1
ATOM 2466 C CA . LEU A 1 304 ? 29.25 -4.855 1.953 1 91.69 304 LEU A CA 1
ATOM 2467 C C . LEU A 1 304 ? 29.828 -5.383 0.646 1 91.69 304 LEU A C 1
ATOM 2469 O O . LEU A 1 304 ? 31 -5.133 0.334 1 91.69 304 LEU A O 1
ATOM 2473 N N . GLN A 1 305 ? 29.016 -6.121 -0.063 1 92 305 GLN A N 1
ATOM 2474 C CA . GLN A 1 305 ? 29.469 -6.656 -1.344 1 92 305 GLN A CA 1
ATOM 2475 C C . GLN A 1 305 ? 29.906 -5.535 -2.283 1 92 305 GLN A C 1
ATOM 2477 O O . GLN A 1 305 ? 30.891 -5.672 -3.006 1 92 305 GLN A O 1
ATOM 2482 N N . ARG A 1 306 ? 29.234 -4.43 -2.295 1 91.81 306 ARG A N 1
ATOM 2483 C CA . ARG A 1 306 ? 29.562 -3.293 -3.146 1 91.81 306 ARG A CA 1
ATOM 2484 C C . ARG A 1 306 ? 30.922 -2.719 -2.773 1 91.81 306 ARG A C 1
ATOM 2486 O O . ARG A 1 306 ? 31.719 -2.371 -3.65 1 91.81 306 ARG A O 1
ATOM 2493 N N . VAL A 1 307 ? 31.203 -2.639 -1.518 1 89.75 307 VAL A N 1
ATOM 2494 C CA . VAL A 1 307 ? 32.469 -2.113 -1.04 1 89.75 307 VAL A CA 1
ATOM 2495 C C . VAL A 1 307 ? 33.625 -3.072 -1.417 1 89.75 307 VAL A C 1
ATOM 2497 O O . VAL A 1 307 ? 34.656 -2.643 -1.89 1 89.75 307 VAL A O 1
ATOM 2500 N N . LEU A 1 308 ? 33.344 -4.344 -1.235 1 88.12 308 LEU A N 1
ATOM 2501 C CA . LEU A 1 308 ? 34.344 -5.348 -1.581 1 88.12 308 LEU A CA 1
ATOM 2502 C C . LEU A 1 308 ? 34.625 -5.336 -3.08 1 88.12 308 LEU A C 1
ATOM 2504 O O . LEU A 1 308 ? 35.781 -5.496 -3.5 1 88.12 308 LEU A O 1
ATOM 2508 N N . ASP A 1 309 ? 33.594 -5.156 -3.828 1 89.31 309 ASP A N 1
ATOM 2509 C CA . ASP A 1 309 ? 33.75 -5.062 -5.273 1 89.31 309 ASP A CA 1
ATOM 2510 C C . ASP A 1 309 ? 34.594 -3.838 -5.648 1 89.31 309 ASP A C 1
ATOM 2512 O O . ASP A 1 309 ? 35.406 -3.898 -6.562 1 89.31 309 ASP A O 1
ATOM 2516 N N . GLU A 1 310 ? 34.344 -2.775 -5 1 86.94 310 GLU A N 1
ATOM 2517 C CA . GLU A 1 310 ? 35.125 -1.56 -5.25 1 86.94 310 GLU A CA 1
ATOM 2518 C C . GLU A 1 310 ? 36.594 -1.757 -4.898 1 86.94 310 GLU A C 1
ATOM 2520 O O . GLU A 1 310 ? 37.469 -1.285 -5.617 1 86.94 310 GLU A O 1
ATOM 2525 N N . ASP A 1 311 ? 36.844 -2.428 -3.846 1 84.56 311 ASP A N 1
ATOM 2526 C CA . ASP A 1 311 ? 38.188 -2.75 -3.453 1 84.56 311 ASP A CA 1
ATOM 2527 C C . ASP A 1 311 ? 38.906 -3.543 -4.547 1 84.56 311 ASP A C 1
ATOM 2529 O O . ASP A 1 311 ? 40.062 -3.238 -4.895 1 84.56 311 ASP A O 1
ATOM 2533 N N . LYS A 1 312 ? 38.25 -4.461 -4.977 1 85.06 312 LYS A N 1
ATOM 2534 C CA . LYS A 1 312 ? 38.812 -5.328 -6.008 1 85.06 312 LYS A CA 1
ATOM 2535 C C . LYS A 1 312 ? 39.031 -4.559 -7.305 1 85.06 312 LYS A C 1
ATOM 2537 O O . LYS A 1 312 ? 40.094 -4.723 -7.953 1 85.06 312 LYS A O 1
ATOM 2542 N N . ASN A 1 313 ? 38.125 -3.719 -7.648 1 84.38 313 ASN A N 1
ATOM 2543 C CA . ASN A 1 313 ? 38.188 -2.971 -8.898 1 84.38 313 ASN A CA 1
ATOM 2544 C C . ASN A 1 313 ? 39.344 -1.972 -8.914 1 84.38 313 ASN A C 1
ATOM 2546 O O . ASN A 1 313 ? 39.938 -1.729 -9.969 1 84.38 313 ASN A O 1
ATOM 2550 N N . TYR A 1 314 ? 39.656 -1.398 -7.734 1 82.38 314 TYR A N 1
ATOM 2551 C CA . TYR A 1 314 ? 40.594 -0.292 -7.734 1 82.38 314 TYR A CA 1
ATOM 2552 C C . TYR A 1 314 ? 41.844 -0.625 -6.895 1 82.38 314 TYR A C 1
ATOM 2554 O O . TYR A 1 314 ? 42.656 0.25 -6.602 1 82.38 314 TYR A O 1
ATOM 2562 N N . GLN A 1 315 ? 42.031 -1.758 -6.59 1 78.12 315 GLN A N 1
ATOM 2563 C CA . GLN A 1 315 ? 43.188 -2.254 -5.848 1 78.12 315 GLN A CA 1
ATOM 2564 C C . GLN A 1 315 ? 43.469 -1.373 -4.637 1 78.12 315 GLN A C 1
ATOM 2566 O O . GLN A 1 315 ? 44.594 -0.919 -4.453 1 78.12 315 GLN A O 1
ATOM 2571 N N . GLN A 1 316 ? 42.375 -1.021 -3.986 1 72.94 316 GLN A N 1
ATOM 2572 C CA . GLN A 1 316 ? 42.5 -0.222 -2.771 1 72.94 316 GLN A CA 1
ATOM 2573 C C . GLN A 1 316 ? 42.344 -1.092 -1.524 1 72.94 316 GLN A C 1
ATOM 2575 O O . GLN A 1 316 ? 41.969 -2.258 -1.613 1 72.94 316 GLN A O 1
ATOM 2580 N N . LEU A 1 317 ? 42.906 -0.429 -0.472 1 73 317 LEU A N 1
ATOM 2581 C CA . LEU A 1 317 ? 42.594 -1.045 0.817 1 73 317 LEU A CA 1
ATOM 2582 C C . LEU A 1 317 ? 41.156 -0.832 1.199 1 73 317 LEU A C 1
ATOM 2584 O O . LEU A 1 317 ? 40.562 0.213 0.894 1 73 317 LEU A O 1
ATOM 2588 N N . SER A 1 318 ? 40.594 -1.715 1.785 1 71.81 318 SER A N 1
ATOM 2589 C CA . SER A 1 318 ? 39.188 -1.76 2.16 1 71.81 318 SER A CA 1
ATOM 2590 C C . SER A 1 318 ? 38.781 -0.507 2.928 1 71.81 318 SER A C 1
ATOM 2592 O O . SER A 1 318 ? 37.688 0.044 2.701 1 71.81 318 SER A O 1
ATOM 2594 N N . HIS A 1 319 ? 39.688 0.014 3.623 1 78.06 319 HIS A N 1
ATOM 2595 C CA . HIS A 1 319 ? 39.375 1.182 4.438 1 78.06 319 HIS A CA 1
ATOM 2596 C C . HIS A 1 319 ? 39.188 2.42 3.57 1 78.06 319 HIS A C 1
ATOM 2598 O O . HIS A 1 319 ? 38.312 3.258 3.873 1 78.06 319 HIS A O 1
ATOM 2604 N N . ASP A 1 320 ? 39.781 2.479 2.531 1 81.69 320 ASP A N 1
ATOM 2605 C CA . ASP A 1 320 ? 39.688 3.633 1.646 1 81.69 320 ASP A CA 1
ATOM 2606 C C . ASP A 1 320 ? 38.344 3.609 0.894 1 81.69 320 ASP A C 1
ATOM 2608 O O . ASP A 1 320 ? 37.656 4.633 0.784 1 81.69 320 ASP A O 1
ATOM 2612 N N . ALA A 1 321 ? 37.969 2.484 0.411 1 84.94 321 ALA A N 1
ATOM 2613 C CA . ALA A 1 321 ? 36.719 2.334 -0.289 1 84.94 321 ALA A CA 1
ATOM 2614 C C . ALA A 1 321 ? 35.531 2.627 0.641 1 84.94 321 ALA A C 1
ATOM 2616 O O . ALA A 1 321 ? 34.562 3.271 0.239 1 84.94 321 ALA A O 1
ATOM 2617 N N . LEU A 1 322 ? 35.719 2.148 1.844 1 89.56 322 LEU A N 1
ATOM 2618 C CA . LEU A 1 322 ? 34.656 2.375 2.84 1 89.56 322 LEU A CA 1
ATOM 2619 C C . LEU A 1 322 ? 34.5 3.865 3.129 1 89.56 322 LEU A C 1
ATOM 2621 O O . LEU A 1 322 ? 33.375 4.363 3.248 1 89.56 322 LEU A O 1
ATOM 2625 N N . ASN A 1 323 ? 35.594 4.582 3.219 1 87.81 323 ASN A N 1
ATOM 2626 C CA . ASN A 1 323 ? 35.562 6.016 3.488 1 87.81 323 ASN A CA 1
ATOM 2627 C C . ASN A 1 323 ? 34.875 6.777 2.359 1 87.81 323 ASN A C 1
ATOM 2629 O O . ASN A 1 323 ? 34.125 7.73 2.607 1 87.81 323 ASN A O 1
ATOM 2633 N N . LYS A 1 324 ? 35.125 6.348 1.194 1 89.38 324 LYS A N 1
ATOM 2634 C CA . LYS A 1 324 ? 34.5 6.984 0.043 1 89.38 324 LYS A CA 1
ATOM 2635 C C . LYS A 1 324 ? 33 6.723 0.029 1 89.38 324 LYS A C 1
ATOM 2637 O O . LYS A 1 324 ? 32.219 7.617 -0.297 1 89.38 324 LYS A O 1
ATOM 2642 N N . GLU A 1 325 ? 32.656 5.488 0.338 1 91.38 325 GLU A N 1
ATOM 2643 C CA . GLU A 1 325 ? 31.219 5.168 0.437 1 91.38 325 GLU A CA 1
ATOM 2644 C C . GLU A 1 325 ? 30.547 5.98 1.541 1 91.38 325 GLU A C 1
ATOM 2646 O O . GLU A 1 325 ? 29.422 6.453 1.374 1 91.38 325 GLU A O 1
ATOM 2651 N N . LEU A 1 326 ? 31.219 6.148 2.646 1 93.69 326 LEU A N 1
ATOM 2652 C CA . LEU A 1 326 ? 30.703 6.934 3.76 1 93.69 326 LEU A CA 1
ATOM 2653 C C . LEU A 1 326 ? 30.484 8.383 3.342 1 93.69 326 LEU A C 1
ATOM 2655 O O . LEU A 1 326 ? 29.469 8.992 3.717 1 93.69 326 LEU A O 1
ATOM 2659 N N . GLU A 1 327 ? 31.344 8.914 2.574 1 93.31 327 GLU A N 1
ATOM 2660 C CA . GLU A 1 327 ? 31.203 10.281 2.076 1 93.31 327 GLU A CA 1
ATOM 2661 C C . GLU A 1 327 ? 29.984 10.406 1.161 1 93.31 327 GLU A C 1
ATOM 2663 O O . GLU A 1 327 ? 29.25 11.398 1.227 1 93.31 327 GLU A O 1
ATOM 2668 N N . GLN A 1 328 ? 29.844 9.414 0.34 1 92.44 328 GLN A N 1
ATOM 2669 C CA . GLN A 1 328 ? 28.672 9.398 -0.546 1 92.44 328 GLN A CA 1
ATOM 2670 C C . GLN A 1 328 ? 27.375 9.344 0.251 1 92.44 328 GLN A C 1
ATOM 2672 O O . GLN A 1 328 ? 26.406 10.039 -0.075 1 92.44 328 GLN A O 1
ATOM 2677 N N . CYS A 1 329 ? 27.359 8.523 1.267 1 95.5 329 CYS A N 1
ATOM 2678 C CA . CYS A 1 329 ? 26.188 8.383 2.117 1 95.5 329 CYS A CA 1
ATOM 2679 C C . CYS A 1 329 ? 25.875 9.695 2.824 1 95.5 329 CYS A C 1
ATOM 2681 O O . CYS A 1 329 ? 24.703 10.031 3.033 1 95.5 329 CYS A O 1
ATOM 2683 N N . GLU A 1 330 ? 26.891 10.43 3.195 1 95.25 330 GLU A N 1
ATOM 2684 C CA . GLU A 1 330 ? 26.703 11.711 3.875 1 95.25 330 GLU A CA 1
ATOM 2685 C C . GLU A 1 330 ? 26.141 12.766 2.928 1 95.25 330 GLU A C 1
ATOM 2687 O O . GLU A 1 330 ? 25.297 13.578 3.33 1 95.25 330 GLU A O 1
ATOM 2692 N N . ARG A 1 331 ? 26.547 12.711 1.681 1 95.06 331 ARG A N 1
ATOM 2693 C CA . ARG A 1 331 ? 26.141 13.711 0.7 1 95.06 331 ARG A CA 1
ATOM 2694 C C . ARG A 1 331 ? 24.703 13.477 0.242 1 95.06 331 ARG A C 1
ATOM 2696 O O . ARG A 1 331 ? 23.984 14.422 -0.072 1 95.06 331 ARG A O 1
ATOM 2703 N N . PHE A 1 332 ? 24.281 12.234 0.193 1 96 332 PHE A N 1
ATOM 2704 C CA . PHE A 1 332 ? 22.953 11.859 -0.29 1 96 332 PHE A CA 1
ATOM 2705 C C . PHE A 1 332 ? 22.281 10.898 0.679 1 96 332 PHE A C 1
ATOM 2707 O O . PHE A 1 332 ? 21.922 9.773 0.304 1 96 332 PHE A O 1
ATOM 2714 N N . PRO A 1 333 ? 22.016 11.375 1.85 1 96 333 PRO A N 1
ATOM 2715 C CA . PRO A 1 333 ? 21.578 10.469 2.908 1 96 333 PRO A CA 1
ATOM 2716 C C . PRO A 1 333 ? 20.234 9.805 2.588 1 96 333 PRO A C 1
ATOM 2718 O O . PRO A 1 333 ? 19.953 8.703 3.068 1 96 333 PRO A O 1
ATOM 2721 N N . TRP A 1 334 ? 19.453 10.43 1.714 1 95.75 334 TRP A N 1
ATOM 2722 C CA . TRP A 1 334 ? 18.094 9.945 1.556 1 95.75 334 TRP A CA 1
ATOM 2723 C C . TRP A 1 334 ? 17.953 9.102 0.295 1 95.75 334 TRP A C 1
ATOM 2725 O O . TRP A 1 334 ? 16.844 8.672 -0.052 1 95.75 334 TRP A O 1
ATOM 2735 N N . HIS A 1 335 ? 19.047 8.883 -0.435 1 96.25 335 HIS A N 1
ATOM 2736 C CA . HIS A 1 335 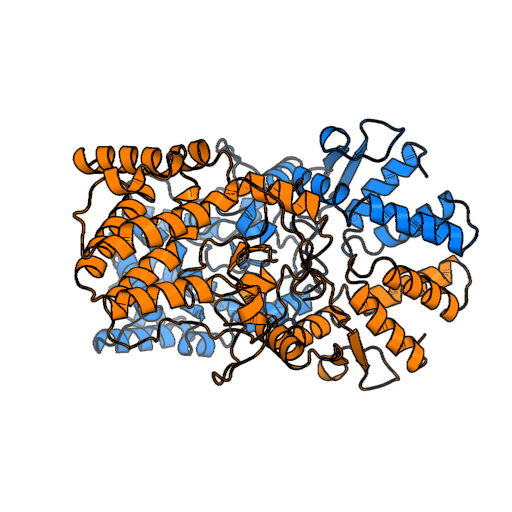? 19.062 8.031 -1.617 1 96.25 335 HIS A CA 1
ATOM 2737 C C . HIS A 1 335 ? 19.531 6.617 -1.269 1 96.25 335 HIS A C 1
ATOM 2739 O O . HIS A 1 335 ? 20.562 6.438 -0.62 1 96.25 335 HIS A O 1
ATOM 2745 N N . GLU A 1 336 ? 18.703 5.605 -1.647 1 94.75 336 GLU A N 1
ATOM 2746 C CA . GLU A 1 336 ? 19.062 4.195 -1.507 1 94.75 336 GLU A CA 1
ATOM 2747 C C . GLU A 1 336 ? 19.391 3.852 -0.058 1 94.75 336 GLU A C 1
ATOM 2749 O O . GLU A 1 336 ? 20.375 3.146 0.207 1 94.75 336 GLU A O 1
ATOM 2754 N N . SER A 1 337 ? 18.734 4.43 0.894 1 96.62 337 SER A N 1
ATOM 2755 C CA . SER A 1 337 ? 18.859 4.188 2.328 1 96.62 337 SER A CA 1
ATOM 2756 C C . SER A 1 337 ? 20.266 4.52 2.822 1 96.62 337 SER A C 1
ATOM 2758 O O . SER A 1 337 ? 20.766 3.889 3.752 1 96.62 337 SER A O 1
ATOM 2760 N N . ASN A 1 338 ? 20.891 5.5 2.246 1 97.19 338 ASN A N 1
ATOM 2761 C CA . ASN A 1 338 ? 22.266 5.852 2.57 1 97.19 338 ASN A CA 1
ATOM 2762 C C . ASN A 1 338 ? 22.406 6.258 4.035 1 97.19 338 ASN A C 1
ATOM 2764 O O . ASN A 1 338 ? 23.469 6.059 4.637 1 97.19 338 ASN A O 1
ATOM 2768 N N . PHE A 1 339 ? 21.375 6.805 4.625 1 97.62 339 PHE A N 1
ATOM 2769 C CA . PHE A 1 339 ? 21.453 7.191 6.027 1 97.62 339 PHE A CA 1
ATOM 2770 C C . PHE A 1 339 ? 21.656 5.973 6.918 1 97.62 339 PHE A C 1
ATOM 2772 O O . PHE A 1 339 ? 22.438 6.02 7.875 1 97.62 339 PHE A O 1
ATOM 2779 N N . LEU A 1 340 ? 20.984 4.914 6.652 1 98.25 340 LEU A N 1
ATOM 2780 C CA . LEU A 1 340 ? 21.078 3.672 7.41 1 98.25 340 LEU A CA 1
ATOM 2781 C C . LEU A 1 340 ? 22.359 2.916 7.051 1 98.25 340 LEU A C 1
ATOM 2783 O O . LEU A 1 340 ? 23.016 2.348 7.926 1 98.25 340 LEU A O 1
ATOM 2787 N N . LYS A 1 341 ? 22.719 2.967 5.762 1 97.06 341 LYS A N 1
ATOM 2788 C CA . LYS A 1 341 ? 23.953 2.377 5.277 1 97.06 341 LYS A CA 1
ATOM 2789 C C . LYS A 1 341 ? 25.172 2.98 5.988 1 97.06 341 LYS A C 1
ATOM 2791 O O . LYS A 1 341 ? 26.078 2.258 6.391 1 97.06 341 LYS A O 1
ATOM 2796 N N . ARG A 1 342 ? 25.109 4.242 6.09 1 97.44 342 ARG A N 1
ATOM 2797 C CA . ARG A 1 342 ? 26.188 4.941 6.773 1 97.44 342 ARG A CA 1
ATOM 2798 C C . ARG A 1 342 ? 26.328 4.461 8.219 1 97.44 342 ARG A C 1
ATOM 2800 O O . ARG A 1 342 ? 27.438 4.184 8.68 1 97.44 342 ARG A O 1
ATOM 2807 N N . ALA A 1 343 ? 25.188 4.418 8.891 1 97.75 343 ALA A N 1
ATOM 2808 C CA . ALA A 1 343 ? 25.188 3.951 10.273 1 97.75 343 ALA A CA 1
ATOM 2809 C C . ALA A 1 343 ? 25.797 2.551 10.375 1 97.75 343 ALA A C 1
ATOM 2811 O O . ALA A 1 343 ? 26.594 2.27 11.273 1 97.75 343 ALA A O 1
ATOM 2812 N N . PHE A 1 344 ? 25.438 1.718 9.477 1 96.69 344 PHE A N 1
ATOM 2813 C CA . PHE A 1 344 ? 25.953 0.354 9.422 1 96.69 344 PHE A CA 1
ATOM 2814 C C . PHE A 1 344 ? 27.453 0.348 9.203 1 96.69 344 PHE A C 1
ATOM 2816 O O . PHE A 1 344 ? 28.188 -0.332 9.922 1 96.69 344 PHE A O 1
ATOM 2823 N N . PHE A 1 345 ? 27.969 1.104 8.25 1 95.44 345 PHE A N 1
ATOM 2824 C CA . PHE A 1 345 ? 29.375 1.132 7.902 1 95.44 345 PHE A CA 1
ATOM 2825 C C . PHE A 1 345 ? 30.203 1.762 9.023 1 95.44 345 PHE A C 1
ATOM 2827 O O . PHE A 1 345 ? 31.344 1.365 9.258 1 95.44 345 PHE A O 1
ATOM 2834 N N . ASP A 1 346 ? 29.594 2.732 9.664 1 94.88 346 ASP A N 1
ATOM 2835 C CA . ASP A 1 346 ? 30.266 3.311 10.82 1 94.88 346 ASP A CA 1
ATOM 2836 C C . ASP A 1 346 ? 30.578 2.246 11.867 1 94.88 346 ASP A C 1
ATOM 2838 O O . ASP A 1 346 ? 31.656 2.219 12.445 1 94.88 346 ASP A O 1
ATOM 2842 N N . THR A 1 347 ? 29.672 1.401 12.102 1 94.06 347 THR A N 1
ATOM 2843 C CA . THR A 1 347 ? 29.859 0.324 13.062 1 94.06 347 THR A CA 1
ATOM 2844 C C . THR A 1 347 ? 30.891 -0.682 12.547 1 94.06 347 THR A C 1
ATOM 2846 O O . THR A 1 347 ? 31.734 -1.157 13.305 1 94.06 347 THR A O 1
ATOM 2849 N N . CYS A 1 348 ? 30.828 -1.011 11.289 1 90.88 348 CYS A N 1
ATOM 2850 C CA . CYS A 1 348 ? 31.812 -1.9 10.695 1 90.88 348 CYS A CA 1
ATOM 2851 C C . CYS A 1 348 ? 33.219 -1.369 10.922 1 90.88 348 CYS A C 1
ATOM 2853 O O . CYS A 1 348 ? 34.125 -2.129 11.273 1 90.88 348 CYS A O 1
ATOM 2855 N N . ARG A 1 349 ? 33.344 -0.116 10.68 1 89.81 349 ARG A N 1
ATOM 2856 C CA . ARG A 1 349 ? 34.625 0.533 10.875 1 89.81 349 ARG A CA 1
ATOM 2857 C C . ARG A 1 349 ? 35.062 0.474 12.336 1 89.81 349 ARG A C 1
ATOM 2859 O O . ARG A 1 349 ? 36.219 0.173 12.633 1 89.81 349 ARG A O 1
ATOM 2866 N N . GLN A 1 350 ? 34.219 0.709 13.234 1 89.12 350 GLN A N 1
ATOM 2867 C CA . GLN A 1 350 ? 34.5 0.76 14.664 1 89.12 350 GLN A CA 1
ATOM 2868 C C . GLN A 1 350 ? 34.938 -0.609 15.195 1 89.12 350 GLN A C 1
ATOM 2870 O O . GLN A 1 350 ? 35.812 -0.708 16.047 1 89.12 350 GLN A O 1
ATOM 2875 N N . VAL A 1 351 ? 34.312 -1.654 14.641 1 88.06 351 VAL A N 1
ATOM 2876 C CA . VAL A 1 351 ? 34.594 -2.98 15.188 1 88.06 351 VAL A CA 1
ATOM 2877 C C . VAL A 1 351 ? 35.688 -3.656 14.375 1 88.06 351 VAL A C 1
ATOM 2879 O O . VAL A 1 351 ? 36.062 -4.812 14.633 1 88.06 351 VAL A O 1
ATOM 2882 N N . GLY A 1 352 ? 36.219 -3.062 13.344 1 81.19 352 GLY A N 1
ATOM 2883 C CA . GLY A 1 352 ? 37.344 -3.555 12.586 1 81.19 352 GLY A CA 1
ATOM 2884 C C . GLY A 1 352 ? 36.969 -4.629 11.586 1 81.19 352 GLY A C 1
ATOM 2885 O O . GLY A 1 352 ? 37.781 -5.516 11.281 1 81.19 352 GLY A O 1
ATOM 2886 N N . MET A 1 353 ? 35.781 -4.645 11.055 1 80.19 353 MET A N 1
ATOM 2887 C CA . MET A 1 353 ? 35.312 -5.652 10.102 1 80.19 353 MET A CA 1
ATOM 2888 C C . MET A 1 353 ? 35.812 -5.336 8.695 1 80.19 353 MET A C 1
ATOM 2890 O O . MET A 1 353 ? 36 -6.238 7.875 1 80.19 353 MET A O 1
ATOM 2894 N N . ILE A 1 354 ? 35.875 -4.055 8.406 1 77.31 354 ILE A N 1
ATOM 2895 C CA . ILE A 1 354 ? 36.375 -3.645 7.102 1 77.31 354 ILE A CA 1
ATOM 2896 C C . ILE A 1 354 ? 37.469 -2.59 7.277 1 77.31 354 ILE A C 1
ATOM 2898 O O . ILE A 1 354 ? 37.375 -1.735 8.164 1 77.31 354 ILE A O 1
ATOM 2902 N N . MET B 1 1 ? 6.84 -10.289 -15.852 1 89.88 1 MET B N 1
ATOM 2903 C CA . MET B 1 1 ? 7.461 -10.445 -14.539 1 89.88 1 MET B CA 1
ATOM 2904 C C . MET B 1 1 ? 8.961 -10.672 -14.672 1 89.88 1 MET B C 1
ATOM 2906 O O . MET B 1 1 ? 9.406 -11.398 -15.562 1 89.88 1 MET B O 1
ATOM 2910 N N . LEU B 1 2 ? 9.641 -10.086 -13.859 1 95.81 2 LEU B N 1
ATOM 2911 C CA . LEU B 1 2 ? 11.094 -10.008 -13.992 1 95.81 2 LEU B CA 1
ATOM 2912 C C . LEU B 1 2 ? 11.75 -11.32 -13.578 1 95.81 2 LEU B C 1
ATOM 2914 O O . LEU B 1 2 ? 12.695 -11.781 -14.227 1 95.81 2 LEU B O 1
ATOM 2918 N N . PHE B 1 3 ? 11.234 -11.969 -12.609 1 94.94 3 PHE B N 1
ATOM 2919 C CA . PHE B 1 3 ? 11.711 -13.273 -12.172 1 94.94 3 PHE B CA 1
ATOM 2920 C C . PHE B 1 3 ? 10.617 -14.016 -11.406 1 94.94 3 PHE B C 1
ATOM 2922 O O . PHE B 1 3 ? 9.789 -13.398 -10.734 1 94.94 3 PHE B O 1
ATOM 2929 N N . PRO B 1 4 ? 10.555 -15.305 -11.516 1 96.38 4 PRO B N 1
ATOM 2930 C CA . PRO B 1 4 ? 9.492 -16.078 -10.883 1 96.38 4 PRO B CA 1
ATOM 2931 C C . PRO B 1 4 ? 9.75 -16.359 -9.406 1 96.38 4 PRO B C 1
ATOM 2933 O O . PRO B 1 4 ? 10.891 -16.234 -8.945 1 96.38 4 PRO B O 1
ATOM 2936 N N . TYR B 1 5 ? 8.711 -16.656 -8.703 1 97.38 5 TYR B N 1
ATOM 2937 C CA . TYR B 1 5 ? 8.781 -17.094 -7.316 1 97.38 5 TYR B CA 1
ATOM 2938 C C . TYR B 1 5 ? 8.992 -18.594 -7.227 1 97.38 5 TYR B C 1
ATOM 2940 O O . TYR B 1 5 ? 8.594 -19.344 -8.125 1 97.38 5 TYR B O 1
ATOM 2948 N N . LYS B 1 6 ? 9.594 -18.938 -6.133 1 97.19 6 LYS B N 1
ATOM 2949 C CA . LYS B 1 6 ? 9.547 -20.312 -5.672 1 97.19 6 LYS B CA 1
ATOM 2950 C C . LYS B 1 6 ? 8.422 -20.531 -4.664 1 97.19 6 LYS B C 1
ATOM 2952 O O . LYS B 1 6 ? 8.18 -19.672 -3.809 1 97.19 6 LYS B O 1
ATOM 2957 N N . ARG B 1 7 ? 7.77 -21.625 -4.77 1 95.88 7 ARG B N 1
ATOM 2958 C CA . ARG B 1 7 ? 6.68 -21.938 -3.846 1 95.88 7 ARG B CA 1
ATOM 2959 C C . ARG B 1 7 ? 7.145 -22.891 -2.754 1 95.88 7 ARG B C 1
ATOM 2961 O O . ARG B 1 7 ? 7.664 -23.969 -3.047 1 95.88 7 ARG B O 1
ATOM 2968 N N . PRO B 1 8 ? 6.902 -22.5 -1.523 1 95.62 8 PRO B N 1
ATOM 2969 C CA . PRO B 1 8 ? 7.215 -23.453 -0.456 1 95.62 8 PRO B CA 1
ATOM 2970 C C . PRO B 1 8 ? 6.137 -24.516 -0.29 1 95.62 8 PRO B C 1
ATOM 2972 O O . PRO B 1 8 ? 4.969 -24.281 -0.604 1 95.62 8 PRO B O 1
ATOM 2975 N N . ARG B 1 9 ? 6.602 -25.688 0.1 1 95.06 9 ARG B N 1
ATOM 2976 C CA . ARG B 1 9 ? 5.629 -26.641 0.622 1 95.06 9 ARG B CA 1
ATOM 2977 C C . ARG B 1 9 ? 5.168 -26.25 2.02 1 95.06 9 ARG B C 1
ATOM 2979 O O . ARG B 1 9 ? 5.957 -26.266 2.967 1 95.06 9 ARG B O 1
ATOM 2986 N N . HIS B 1 10 ? 3.969 -25.812 2.08 1 97.88 10 HIS B N 1
ATOM 2987 C CA . HIS B 1 10 ? 3.49 -25.234 3.33 1 97.88 10 HIS B CA 1
ATOM 2988 C C . HIS B 1 10 ? 2.088 -25.719 3.666 1 97.88 10 HIS B C 1
ATOM 2990 O O . HIS B 1 10 ? 1.277 -25.969 2.768 1 97.88 10 HIS B O 1
ATOM 2996 N N . PRO B 1 11 ? 1.781 -25.828 4.91 1 98.44 11 PRO B N 1
ATOM 2997 C CA . PRO B 1 11 ? 0.466 -26.328 5.32 1 98.44 11 PRO B CA 1
ATOM 2998 C C . PRO B 1 11 ? -0.681 -25.469 4.793 1 98.44 11 PRO B C 1
ATOM 3000 O O . PRO B 1 11 ? -1.804 -25.953 4.641 1 98.44 11 PRO B O 1
ATOM 3003 N N . MET B 1 12 ? -0.45 -24.266 4.445 1 98.38 12 MET B N 1
ATOM 3004 C CA . MET B 1 12 ? -1.511 -23.359 4.016 1 98.38 12 MET B CA 1
ATOM 3005 C C . MET B 1 12 ? -2.088 -23.797 2.672 1 98.38 12 MET B C 1
ATOM 3007 O O . MET B 1 12 ? -3.123 -23.281 2.24 1 98.38 12 MET B O 1
ATOM 3011 N N . ARG B 1 13 ? -1.508 -24.797 2.01 1 97.94 13 ARG B N 1
ATOM 3012 C CA . ARG B 1 13 ? -2.113 -25.391 0.824 1 97.94 13 ARG B CA 1
ATOM 3013 C C . ARG B 1 13 ? -3.486 -25.969 1.143 1 97.94 13 ARG B C 1
ATOM 3015 O O . ARG B 1 13 ? -4.289 -26.203 0.239 1 97.94 13 ARG B O 1
ATOM 3022 N N . ALA B 1 14 ? -3.693 -26.141 2.42 1 98.38 14 ALA B N 1
ATOM 3023 C CA . ALA B 1 14 ? -4.969 -26.672 2.883 1 98.38 14 ALA B CA 1
ATOM 3024 C C . ALA B 1 14 ? -6.125 -25.75 2.514 1 98.38 14 ALA B C 1
ATOM 3026 O O . ALA B 1 14 ? -7.27 -26.203 2.393 1 98.38 14 ALA B O 1
ATOM 3027 N N . MET B 1 15 ? -5.898 -24.422 2.365 1 98.38 15 MET B N 1
ATOM 3028 C CA . MET B 1 15 ? -6.969 -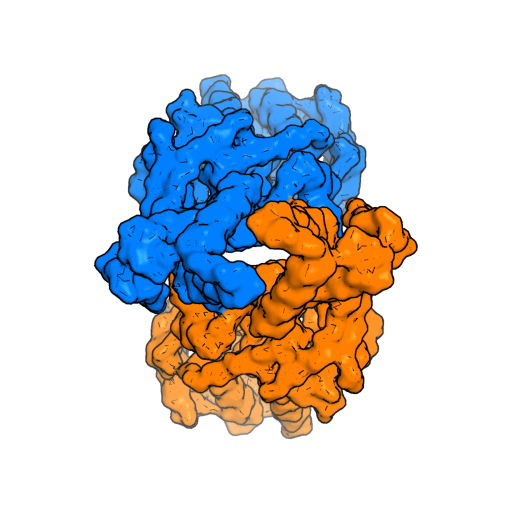23.516 1.967 1 98.38 15 MET B CA 1
ATOM 3029 C C . MET B 1 15 ? -7.668 -24 0.707 1 98.38 15 MET B C 1
ATOM 3031 O O . MET B 1 15 ? -8.883 -24.203 0.703 1 98.38 15 MET B O 1
ATOM 3035 N N . HIS B 1 16 ? -6.863 -24.281 -0.283 1 98.25 16 HIS B N 1
ATOM 3036 C CA . HIS B 1 16 ? -7.414 -24.812 -1.531 1 98.25 16 HIS B CA 1
ATOM 3037 C C . HIS B 1 16 ? -7.906 -26.234 -1.362 1 98.25 16 HIS B C 1
ATOM 3039 O O . HIS B 1 16 ? -8.898 -26.641 -1.98 1 98.25 16 HIS B O 1
ATOM 3045 N N . GLY B 1 17 ? -7.227 -26.984 -0.519 1 98.44 17 GLY B N 1
ATOM 3046 C CA . GLY B 1 17 ? -7.668 -28.344 -0.24 1 98.44 17 GLY B CA 1
ATOM 3047 C C . GLY B 1 17 ? -9.086 -28.406 0.301 1 98.44 17 GLY B C 1
ATOM 3048 O O . GLY B 1 17 ? -9.875 -29.266 -0.106 1 98.44 17 GLY B O 1
ATOM 3049 N N . PHE B 1 18 ? -9.391 -27.547 1.199 1 98.69 18 PHE B N 1
ATOM 3050 C CA . PHE B 1 18 ? -10.734 -27.484 1.771 1 98.69 18 PHE B CA 1
ATOM 3051 C C . PHE B 1 18 ? -11.766 -27.203 0.689 1 98.69 18 PHE B C 1
ATOM 3053 O O . PHE B 1 18 ? -12.773 -27.906 0.592 1 98.69 18 PHE B O 1
ATOM 3060 N N . VAL B 1 19 ? -11.477 -26.25 -0.133 1 98.12 19 VAL B N 1
ATOM 3061 C CA . VAL B 1 19 ? -12.398 -25.828 -1.18 1 98.12 19 VAL B CA 1
ATOM 3062 C C . VAL B 1 19 ? -12.547 -26.938 -2.217 1 98.12 19 VAL B C 1
ATOM 3064 O O . VAL B 1 19 ? -13.656 -27.219 -2.68 1 98.12 19 VAL B O 1
ATOM 3067 N N . ALA B 1 20 ? -11.461 -27.547 -2.547 1 98.56 20 ALA B N 1
ATOM 3068 C CA . ALA B 1 20 ? -11.492 -28.625 -3.523 1 98.56 20 ALA B CA 1
ATOM 3069 C C . ALA B 1 20 ? -12.312 -29.812 -3.012 1 98.56 20 ALA B C 1
ATOM 3071 O O . ALA B 1 20 ? -13.086 -30.406 -3.762 1 98.56 20 ALA B O 1
ATOM 3072 N N . TYR B 1 21 ? -12.156 -30.141 -1.782 1 98.81 21 TYR B N 1
ATOM 3073 C CA . TYR B 1 21 ? -12.93 -31.219 -1.181 1 98.81 21 TYR B CA 1
ATOM 3074 C C . TYR B 1 21 ? -14.414 -30.891 -1.182 1 98.81 21 TYR B C 1
ATOM 3076 O O . TYR B 1 21 ? -15.242 -31.703 -1.597 1 98.81 21 TYR B O 1
ATOM 3084 N N . ILE B 1 22 ? -14.734 -29.719 -0.748 1 98.75 22 ILE B N 1
ATOM 3085 C CA . ILE B 1 22 ? -16.125 -29.297 -0.68 1 98.75 22 ILE B CA 1
ATOM 3086 C C . ILE B 1 22 ? -16.75 -29.344 -2.072 1 98.75 22 ILE B C 1
ATOM 3088 O O . ILE B 1 22 ? -17.859 -29.875 -2.246 1 98.75 22 ILE B O 1
ATOM 3092 N N . PHE B 1 23 ? -16 -28.828 -3.02 1 98.31 23 PHE B N 1
ATOM 3093 C CA . PHE B 1 23 ? -16.516 -28.812 -4.383 1 98.31 23 PHE B CA 1
ATOM 3094 C C . PHE B 1 23 ? -16.781 -30.219 -4.887 1 98.31 23 PHE B C 1
ATOM 3096 O O . PHE B 1 23 ? -17.891 -30.531 -5.34 1 98.31 23 PHE B O 1
ATOM 3103 N N . ALA B 1 24 ? -15.867 -31.094 -4.676 1 98.31 24 ALA B N 1
ATOM 3104 C CA . ALA B 1 24 ? -15.906 -32.406 -5.301 1 98.31 24 ALA B CA 1
ATOM 3105 C C . ALA B 1 24 ? -16.766 -33.375 -4.488 1 98.31 24 ALA B C 1
ATOM 3107 O O . ALA B 1 24 ? -17.531 -34.156 -5.051 1 98.31 24 ALA B O 1
ATOM 3108 N N . LYS B 1 25 ? -16.703 -33.281 -3.164 1 98.38 25 LYS B N 1
ATOM 3109 C CA . LYS B 1 25 ? -17.25 -34.312 -2.328 1 98.38 25 LYS B CA 1
ATOM 3110 C C . LYS B 1 25 ? -18.531 -33.844 -1.62 1 98.38 25 LYS B C 1
ATOM 3112 O O . LYS B 1 25 ? -19.234 -34.656 -1.008 1 98.38 25 LYS B O 1
ATOM 3117 N N . VAL B 1 26 ? -18.781 -32.594 -1.757 1 98.62 26 VAL B N 1
ATOM 3118 C CA . VAL B 1 26 ? -19.984 -32.094 -1.113 1 98.62 26 VAL B CA 1
ATOM 3119 C C . VAL B 1 26 ? -20.906 -31.484 -2.164 1 98.62 26 VAL B C 1
ATOM 3121 O O . VAL B 1 26 ? -21.938 -32.062 -2.502 1 98.62 26 VAL B O 1
ATOM 3124 N N . TRP B 1 27 ? -20.5 -30.484 -2.893 1 98.38 27 TRP B N 1
ATOM 3125 C CA . TRP B 1 27 ? -21.359 -29.781 -3.828 1 98.38 27 TRP B CA 1
ATOM 3126 C C . TRP B 1 27 ? -21.703 -30.672 -5.023 1 98.38 27 TRP B C 1
ATOM 3128 O O . TRP B 1 27 ? -22.875 -30.828 -5.367 1 98.38 27 TRP B O 1
ATOM 3138 N N . CYS B 1 28 ? -20.734 -31.281 -5.656 1 97.75 28 CYS B N 1
ATOM 3139 C CA . CYS B 1 28 ? -20.969 -32.062 -6.863 1 97.75 28 CYS B CA 1
ATOM 3140 C C . CYS B 1 28 ? -21.766 -33.312 -6.547 1 97.75 28 CYS B C 1
ATOM 3142 O O . CYS B 1 28 ? -22.312 -33.969 -7.453 1 97.75 28 CYS B O 1
ATOM 3144 N N . ARG B 1 29 ? -21.922 -33.656 -5.27 1 97.56 29 ARG B N 1
ATOM 3145 C CA . ARG B 1 29 ? -22.688 -34.844 -4.863 1 97.56 29 ARG B CA 1
ATOM 3146 C C . ARG B 1 29 ? -24.094 -34.469 -4.43 1 97.56 29 ARG B C 1
ATOM 3148 O O . ARG B 1 29 ? -24.938 -35.312 -4.184 1 97.56 29 ARG B O 1
ATOM 3155 N N . ALA B 1 30 ? -24.328 -33.281 -4.41 1 97.88 30 ALA B N 1
ATOM 3156 C CA . ALA B 1 30 ? -25.531 -32.719 -3.807 1 97.88 30 ALA B CA 1
ATOM 3157 C C . ALA B 1 30 ? -26.781 -33.312 -4.465 1 97.88 30 ALA B C 1
ATOM 3159 O O . ALA B 1 30 ? -27.75 -33.656 -3.781 1 97.88 30 ALA B O 1
ATOM 3160 N N . PRO B 1 31 ? -26.844 -33.5 -5.832 1 96.94 31 PRO B N 1
ATOM 3161 C CA . PRO B 1 31 ? -28.062 -34 -6.461 1 96.94 31 PRO B CA 1
ATOM 3162 C C . PRO B 1 31 ? -28.484 -35.375 -5.953 1 96.94 31 PRO B C 1
ATOM 3164 O O . PRO B 1 31 ? -29.656 -35.719 -5.988 1 96.94 31 PRO B O 1
ATOM 3167 N N . ASN B 1 32 ? -27.578 -36.094 -5.379 1 96 32 ASN B N 1
ATOM 3168 C CA . ASN B 1 32 ? -27.859 -37.469 -4.98 1 96 32 ASN B CA 1
ATOM 3169 C C . ASN B 1 32 ? -27.719 -37.656 -3.473 1 96 32 ASN B C 1
ATOM 3171 O O . ASN B 1 32 ? -27.75 -38.781 -2.979 1 96 32 ASN B O 1
ATOM 3175 N N . GLU B 1 33 ? -27.469 -36.594 -2.812 1 95.75 33 GLU B N 1
ATOM 3176 C CA . GLU B 1 33 ? -27.234 -36.688 -1.374 1 95.75 33 GLU B CA 1
ATOM 3177 C C . GLU B 1 33 ? -28.031 -35.594 -0.619 1 95.75 33 GLU B C 1
ATOM 3179 O O . GLU B 1 33 ? -28.438 -34.594 -1.203 1 95.75 33 GLU B O 1
ATOM 3184 N N . GLU B 1 34 ? -28.297 -35.906 0.579 1 96.38 34 GLU B N 1
ATOM 3185 C CA . GLU B 1 34 ? -28.766 -34.875 1.506 1 96.38 34 GLU B CA 1
ATOM 3186 C C . GLU B 1 34 ? -27.594 -34.25 2.273 1 96.38 34 GLU B C 1
ATOM 3188 O O . GLU B 1 34 ? -26.609 -34.938 2.576 1 96.38 34 GLU B O 1
ATOM 3193 N N . TYR B 1 35 ? -27.688 -32.938 2.521 1 96.38 35 TYR B N 1
ATOM 3194 C CA . TYR B 1 35 ? -26.609 -32.281 3.252 1 96.38 35 TYR B CA 1
ATOM 3195 C C . TYR B 1 35 ? -26.453 -32.875 4.641 1 96.38 35 TYR B C 1
ATOM 3197 O O . TYR B 1 35 ? -27.422 -33.062 5.367 1 96.38 35 TYR B O 1
ATOM 3205 N N . SER B 1 36 ? -25.312 -33.25 4.996 1 96.38 36 SER B N 1
ATOM 3206 C CA . SER B 1 36 ? -24.953 -33.688 6.336 1 96.38 36 SER B CA 1
ATOM 3207 C C . SER B 1 36 ? -23.453 -33.531 6.59 1 96.38 36 SER B C 1
ATOM 3209 O O . SER B 1 36 ? -22.656 -33.5 5.648 1 96.38 36 SER B O 1
ATOM 3211 N N . LEU B 1 37 ? -23.141 -33.5 7.805 1 97.31 37 LEU B N 1
ATOM 3212 C CA . LEU B 1 37 ? -21.75 -33.375 8.188 1 97.31 37 LEU B CA 1
ATOM 3213 C C . LEU B 1 37 ? -20.953 -34.594 7.762 1 97.31 37 LEU B C 1
ATOM 3215 O O . LEU B 1 37 ? -19.719 -34.562 7.676 1 97.31 37 LEU B O 1
ATOM 3219 N N . GLU B 1 38 ? -21.641 -35.656 7.496 1 97.31 38 GLU B N 1
ATOM 3220 C CA . GLU B 1 38 ? -21 -36.906 7.074 1 97.31 38 GLU B CA 1
ATOM 3221 C C . GLU B 1 38 ? -20.25 -36.719 5.754 1 97.31 38 GLU B C 1
ATOM 3223 O O . GLU B 1 38 ? -19.281 -37.406 5.484 1 97.31 38 GLU B O 1
ATOM 3228 N N . LEU B 1 39 ? -20.719 -35.75 5.004 1 98.19 39 LEU B N 1
ATOM 3229 C CA . LEU B 1 39 ? -20.109 -35.5 3.699 1 98.19 39 LEU B CA 1
ATOM 3230 C C . LEU B 1 39 ? -18.672 -35 3.854 1 98.19 39 LEU B C 1
ATOM 3232 O O . LEU B 1 39 ? -17.891 -35.062 2.898 1 98.19 39 LEU B O 1
ATOM 3236 N N . PHE B 1 40 ? -18.297 -34.531 5.051 1 98.62 40 PHE B N 1
ATOM 3237 C CA . PHE B 1 40 ? -16.984 -33.938 5.262 1 98.62 40 PHE B CA 1
ATOM 3238 C C . PHE B 1 40 ? -16.031 -34.906 5.922 1 98.62 40 PHE B C 1
ATOM 3240 O O . PHE B 1 40 ? -14.844 -34.594 6.113 1 98.62 40 PHE B O 1
ATOM 3247 N N . LYS B 1 41 ? -16.391 -36.094 6.227 1 97.94 41 LYS B N 1
ATOM 3248 C CA . LYS B 1 41 ? -15.609 -37.062 7 1 97.94 41 LYS B CA 1
ATOM 3249 C C . LYS B 1 41 ? -14.359 -37.5 6.238 1 97.94 41 LYS B C 1
ATOM 3251 O O . LYS B 1 41 ? -13.383 -37.969 6.84 1 97.94 41 LYS B O 1
ATOM 3256 N N . GLY B 1 42 ? -14.359 -37.406 4.926 1 98.31 42 GLY B N 1
ATOM 3257 C CA . GLY B 1 42 ? -13.219 -37.781 4.113 1 98.31 42 GLY B CA 1
ATOM 3258 C C . GLY B 1 42 ? -12.023 -36.875 4.289 1 98.31 42 GLY B C 1
ATOM 3259 O O . GLY B 1 42 ? -10.914 -37.219 3.877 1 98.31 42 GLY B O 1
ATOM 3260 N N . LEU B 1 43 ? -12.172 -35.719 4.906 1 98.69 43 LEU B N 1
ATOM 3261 C CA . LEU B 1 43 ? -11.109 -34.781 5.227 1 98.69 43 LEU B CA 1
ATOM 3262 C C . LEU B 1 43 ? -11.211 -34.312 6.676 1 98.69 43 LEU B C 1
ATOM 3264 O O . LEU B 1 43 ? -11.805 -33.281 6.957 1 98.69 43 LEU B O 1
ATOM 3268 N N . PRO B 1 44 ? -10.562 -35 7.5 1 98.25 44 PRO B N 1
ATOM 3269 C CA . PRO B 1 44 ? -10.773 -34.875 8.945 1 98.25 44 PRO B CA 1
ATOM 3270 C C . PRO B 1 44 ? -10.578 -33.469 9.445 1 98.25 44 PRO B C 1
ATOM 3272 O O . PRO B 1 44 ? -11.398 -32.938 10.219 1 98.25 44 PRO B O 1
ATOM 3275 N N . PRO B 1 45 ? -9.477 -32.75 8.984 1 98.56 45 PRO B N 1
ATOM 3276 C CA . PRO B 1 45 ? -9.352 -31.359 9.469 1 98.56 45 PRO B CA 1
ATOM 3277 C C . PRO B 1 45 ? -10.555 -30.5 9.102 1 98.56 45 PRO B C 1
ATOM 3279 O O . PRO B 1 45 ? -11.039 -29.719 9.938 1 98.56 45 PRO B O 1
ATOM 3282 N N . LEU B 1 46 ? -11.031 -30.656 7.934 1 98.75 46 LEU B N 1
ATOM 3283 C CA . LEU B 1 46 ? -12.203 -29.906 7.492 1 98.75 46 LEU B CA 1
ATOM 3284 C C . LEU B 1 46 ? -13.453 -30.344 8.242 1 98.75 46 LEU B C 1
ATOM 3286 O O . LEU B 1 46 ? -14.297 -29.516 8.602 1 98.75 46 LEU B O 1
ATOM 3290 N N . TYR B 1 47 ? -13.594 -31.656 8.484 1 98.75 47 TYR B N 1
ATOM 3291 C CA . TYR B 1 47 ? -14.727 -32.188 9.25 1 98.75 47 TYR B CA 1
ATOM 3292 C C . TYR B 1 47 ? -14.789 -31.531 10.633 1 98.75 47 TYR B C 1
ATOM 3294 O O . TYR B 1 47 ? -15.859 -31.109 11.07 1 98.75 47 TYR B O 1
ATOM 3302 N N . ALA B 1 48 ? -13.656 -31.422 11.258 1 98.56 48 ALA B N 1
ATOM 3303 C CA . ALA B 1 48 ? -13.602 -30.844 12.602 1 98.56 48 ALA B CA 1
ATOM 3304 C C . ALA B 1 48 ? -14.062 -29.391 12.586 1 98.56 48 ALA B C 1
ATOM 3306 O O . ALA B 1 48 ? -14.805 -28.969 13.469 1 98.56 48 ALA B O 1
ATOM 3307 N N . ILE B 1 49 ? -13.664 -28.656 11.594 1 98.62 49 ILE B N 1
ATOM 3308 C CA . ILE B 1 49 ? -14.039 -27.25 11.453 1 98.62 49 ILE B CA 1
ATOM 3309 C C . ILE B 1 49 ? -15.547 -27.141 11.211 1 98.62 49 ILE B C 1
ATOM 3311 O O . ILE B 1 49 ? -16.234 -26.391 11.898 1 98.62 49 ILE B O 1
ATOM 3315 N N . MET B 1 50 ? -16.047 -27.984 10.289 1 98.56 50 MET B N 1
ATOM 3316 C CA . MET B 1 50 ? -17.453 -27.922 9.93 1 98.56 50 MET B CA 1
ATOM 3317 C C . MET B 1 50 ? -18.328 -28.359 11.102 1 98.56 50 MET B C 1
ATOM 3319 O O . MET B 1 50 ? -19.438 -27.844 11.281 1 98.56 50 MET B O 1
ATOM 3323 N N . ASP B 1 51 ? -17.828 -29.312 11.844 1 98.25 51 ASP B N 1
ATOM 3324 C CA . ASP B 1 51 ? -18.547 -29.766 13.023 1 98.25 51 ASP B CA 1
ATOM 3325 C C . ASP B 1 51 ? -18.703 -28.641 14.047 1 98.25 51 ASP B C 1
ATOM 3327 O O . ASP B 1 51 ? -19.781 -28.453 14.602 1 98.25 51 ASP B O 1
ATOM 3331 N N . GLU B 1 52 ? -17.625 -27.922 14.258 1 97.44 52 GLU B N 1
ATOM 3332 C CA . GLU B 1 52 ? -17.672 -26.797 15.18 1 97.44 52 GLU B CA 1
ATOM 3333 C C . GLU B 1 52 ? -18.625 -25.719 14.68 1 97.44 52 GLU B C 1
ATOM 3335 O O . GLU B 1 52 ? -19.391 -25.156 15.469 1 97.44 52 GLU B O 1
ATOM 3340 N N . LEU B 1 53 ? -18.578 -25.438 13.414 1 97.75 53 LEU B N 1
ATOM 3341 C CA . LEU B 1 53 ? -19.438 -24.422 12.836 1 97.75 53 LEU B CA 1
ATOM 3342 C C . LEU B 1 53 ? -20.906 -24.844 12.906 1 97.75 53 LEU B C 1
ATOM 3344 O O . LEU B 1 53 ? -21.781 -24 13.133 1 97.75 53 LEU B O 1
ATOM 3348 N N . HIS B 1 54 ? -21.125 -26.094 12.75 1 96.81 54 HIS B N 1
ATOM 3349 C CA . HIS B 1 54 ? -22.469 -26.641 12.852 1 96.81 54 HIS B CA 1
ATOM 3350 C C . HIS B 1 54 ? -23.031 -26.469 14.266 1 96.81 54 HIS B C 1
ATOM 3352 O O . HIS B 1 54 ? -24.172 -26.062 14.438 1 96.81 54 HIS B O 1
ATOM 3358 N N . ARG B 1 55 ? -22.25 -26.781 15.188 1 96.19 55 ARG B N 1
ATOM 3359 C CA . ARG B 1 55 ? -22.656 -26.656 16.578 1 96.19 55 ARG B CA 1
ATOM 3360 C C . ARG B 1 55 ? -22.969 -25.203 16.922 1 96.19 55 ARG B C 1
ATOM 3362 O O . ARG B 1 55 ? -23.969 -24.906 17.609 1 96.19 55 ARG B O 1
ATOM 3369 N N . ALA B 1 56 ? -22.141 -24.312 16.406 1 95.69 56 ALA B N 1
ATOM 3370 C CA . ALA B 1 56 ? -22.359 -22.891 16.625 1 95.69 56 ALA B CA 1
ATOM 3371 C C . ALA B 1 56 ? -23.672 -22.438 15.984 1 95.69 56 ALA B C 1
ATOM 3373 O O . ALA B 1 56 ? -24.406 -21.625 16.547 1 95.69 56 ALA B O 1
ATOM 3374 N N . ASP B 1 57 ? -23.906 -22.969 14.82 1 93.81 57 ASP B N 1
ATOM 3375 C CA . ASP B 1 57 ? -25.125 -22.641 14.109 1 93.81 57 ASP B CA 1
ATOM 3376 C C . ASP B 1 57 ? -26.359 -23.125 14.867 1 93.81 57 ASP B C 1
ATOM 3378 O O .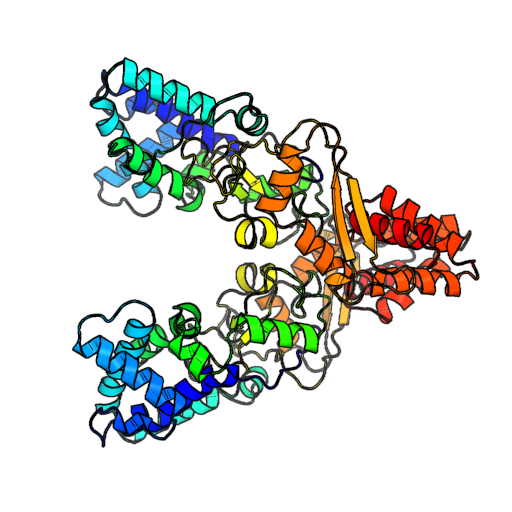 ASP B 1 57 ? -27.328 -22.391 15.031 1 93.81 57 ASP B O 1
ATOM 3382 N N . LEU B 1 58 ? -26.359 -24.328 15.375 1 94.62 58 LEU B N 1
ATOM 3383 C CA . LEU B 1 58 ? -27.453 -24.906 16.141 1 94.62 58 LEU B CA 1
ATOM 3384 C C . LEU B 1 58 ? -27.703 -24.109 17.406 1 94.62 58 LEU B C 1
ATOM 3386 O O . LEU B 1 58 ? -28.859 -23.953 17.828 1 94.62 58 LEU B O 1
ATOM 3390 N N . ALA B 1 59 ? -26.656 -23.609 17.906 1 95.38 59 ALA B N 1
ATOM 3391 C CA . ALA B 1 59 ? -26.734 -22.891 19.172 1 95.38 59 ALA B CA 1
ATOM 3392 C C . ALA B 1 59 ? -27.172 -21.438 18.953 1 95.38 59 ALA B C 1
ATOM 3394 O O . ALA B 1 59 ? -27.484 -20.719 19.906 1 95.38 59 ALA B O 1
ATOM 3395 N N . GLY B 1 60 ? -27.203 -20.938 17.703 1 92.56 60 GLY B N 1
ATOM 3396 C CA . GLY B 1 60 ? -27.547 -19.562 17.406 1 92.56 60 GLY B CA 1
ATOM 3397 C C . GLY B 1 60 ? -26.453 -18.578 17.75 1 92.56 60 GLY B C 1
ATOM 3398 O O . GLY B 1 60 ? -26.719 -17.406 17.969 1 92.56 60 GLY B O 1
ATOM 3399 N N . SER B 1 61 ? -25.234 -19.109 17.906 1 89.94 61 SER B N 1
ATOM 3400 C CA . SER B 1 61 ? -24.109 -18.266 18.312 1 89.94 61 SER B CA 1
ATOM 3401 C C . SER B 1 61 ? -23.172 -17.984 17.141 1 89.94 61 SER B C 1
ATOM 3403 O O . SER B 1 61 ? -22.047 -17.5 17.328 1 89.94 61 SER B O 1
ATOM 3405 N N . GLU B 1 62 ? -23.625 -18.344 15.961 1 86.88 62 GLU B N 1
ATOM 3406 C CA . GLU B 1 62 ? -22.797 -18.203 14.773 1 86.88 62 GLU B CA 1
ATOM 3407 C C . GLU B 1 62 ? -22.531 -16.734 14.469 1 86.88 62 GLU B C 1
ATOM 3409 O O . GLU B 1 62 ? -23.438 -15.898 14.555 1 86.88 62 GLU B O 1
ATOM 3414 N N . LYS B 1 63 ? -21.281 -16.359 14.32 1 86.88 63 LYS B N 1
ATOM 3415 C CA . LYS B 1 63 ? -20.953 -14.977 13.977 1 86.88 63 LYS B CA 1
ATOM 3416 C C . LYS B 1 63 ? -19.672 -14.914 13.141 1 86.88 63 LYS B C 1
ATOM 3418 O O . LYS B 1 63 ? -18.922 -15.891 13.078 1 86.88 63 LYS B O 1
ATOM 3423 N N . GLY B 1 64 ? -19.625 -13.914 12.359 1 95.19 64 GLY B N 1
ATOM 3424 C CA . GLY B 1 64 ? -18.359 -13.555 11.719 1 95.19 64 GLY B CA 1
ATOM 3425 C C . GLY B 1 64 ? -18.016 -14.453 10.547 1 95.19 64 GLY B C 1
ATOM 3426 O O . GLY B 1 64 ? -18.906 -14.883 9.797 1 95.19 64 GLY B O 1
ATOM 3427 N N . ALA B 1 65 ? -16.734 -14.734 10.336 1 97.5 65 ALA B N 1
ATOM 3428 C CA . ALA B 1 65 ? -16.203 -15.414 9.164 1 97.5 65 ALA B CA 1
ATOM 3429 C C . ALA B 1 65 ? -16.625 -16.875 9.133 1 97.5 65 ALA B C 1
ATOM 3431 O O . ALA B 1 65 ? -16.844 -17.453 8.062 1 97.5 65 ALA B O 1
ATOM 3432 N N . GLY B 1 66 ? -16.734 -17.453 10.305 1 98.06 66 GLY B N 1
ATOM 3433 C CA . GLY B 1 66 ? -17.203 -18.828 10.367 1 98.06 66 GLY B CA 1
ATOM 3434 C C . GLY B 1 66 ? -18.625 -19 9.891 1 98.06 66 GLY B C 1
ATOM 3435 O O . GLY B 1 66 ? -18.938 -19.922 9.133 1 98.06 66 GLY B O 1
ATOM 3436 N N . ALA B 1 67 ? -19.484 -18.125 10.367 1 97.81 67 ALA B N 1
ATOM 3437 C CA . ALA B 1 67 ? -20.891 -18.141 9.938 1 97.81 67 ALA B CA 1
ATOM 3438 C C . ALA B 1 67 ? -21 -17.922 8.43 1 97.81 67 ALA B C 1
ATOM 3440 O O . ALA B 1 67 ? -21.797 -18.578 7.758 1 97.81 67 ALA B O 1
ATOM 3441 N N . PHE B 1 68 ? -20.234 -16.984 7.957 1 98.12 68 PHE B N 1
ATOM 3442 C CA . PHE B 1 68 ? -20.188 -16.703 6.527 1 98.12 68 PHE B CA 1
ATOM 3443 C C . PHE B 1 68 ? -19.844 -17.969 5.746 1 98.12 68 PHE B C 1
ATOM 3445 O O . PHE B 1 68 ? -20.578 -18.344 4.824 1 98.12 68 PHE B O 1
ATOM 3452 N N . PHE B 1 69 ? -18.797 -18.641 6.117 1 98.56 69 PHE B N 1
ATOM 3453 C CA . PHE B 1 69 ? -18.312 -19.844 5.438 1 98.56 69 PHE B CA 1
ATOM 3454 C C . PHE B 1 69 ? -19.359 -20.938 5.492 1 98.56 69 PHE B C 1
ATOM 3456 O O . PHE B 1 69 ? -19.734 -21.516 4.461 1 98.56 69 PHE B O 1
ATOM 3463 N N . TYR B 1 70 ? -19.891 -21.203 6.625 1 98.06 70 TYR B N 1
ATOM 3464 C CA . TYR B 1 70 ? -20.859 -22.281 6.852 1 98.06 70 TYR B CA 1
ATOM 3465 C C . TYR B 1 70 ? -22.125 -22.062 6.031 1 98.06 70 TYR B C 1
ATOM 3467 O O . TYR B 1 70 ? -22.594 -22.984 5.359 1 98.06 70 TYR B O 1
ATOM 3475 N N . ARG B 1 71 ? -22.609 -20.844 6.039 1 97.31 71 ARG B N 1
ATOM 3476 C CA . ARG B 1 71 ? -23.859 -20.531 5.348 1 97.31 71 ARG B CA 1
ATOM 3477 C C . ARG B 1 71 ? -23.703 -20.672 3.838 1 97.31 71 ARG B C 1
ATOM 3479 O O . ARG B 1 71 ? -24.578 -21.219 3.168 1 97.31 71 ARG B O 1
ATOM 3486 N N . TYR B 1 72 ? -22.609 -20.219 3.355 1 98.12 72 TYR B N 1
ATOM 3487 C CA . TYR B 1 72 ? -22.406 -20.281 1.913 1 98.12 72 TYR B CA 1
ATOM 3488 C C . TYR B 1 72 ? -22.172 -21.719 1.454 1 98.12 72 TYR B C 1
ATOM 3490 O O . TYR B 1 72 ? -22.656 -22.125 0.392 1 98.12 72 TYR B O 1
ATOM 3498 N N . VAL B 1 73 ? -21.438 -22.484 2.205 1 98.44 73 VAL B N 1
ATOM 3499 C CA . VAL B 1 73 ? -21.234 -23.875 1.84 1 98.44 73 VAL B CA 1
ATOM 3500 C C . VAL B 1 73 ? -22.562 -24.594 1.742 1 98.44 73 VAL B C 1
ATOM 3502 O O . VAL B 1 73 ? -22.812 -25.328 0.784 1 98.44 73 VAL B O 1
ATOM 3505 N N . ASN B 1 74 ? -23.453 -24.312 2.688 1 97.69 74 ASN B N 1
ATOM 3506 C CA . ASN B 1 74 ? -24.766 -24.938 2.695 1 97.69 74 ASN B CA 1
ATOM 3507 C C . ASN B 1 74 ? -25.641 -24.422 1.558 1 97.69 74 ASN B C 1
ATOM 3509 O O . ASN B 1 74 ? -26.312 -25.188 0.886 1 97.69 74 ASN B O 1
ATOM 3513 N N . GLN B 1 75 ? -25.578 -23.109 1.396 1 97.81 75 GLN B N 1
ATOM 3514 C CA . GLN B 1 75 ? -26.375 -22.516 0.339 1 97.81 75 GLN B CA 1
ATOM 3515 C C . GLN B 1 75 ? -25.969 -23.047 -1.033 1 97.81 75 GLN B C 1
ATOM 3517 O O . GLN B 1 75 ? -26.828 -23.391 -1.849 1 97.81 75 GLN B O 1
ATOM 3522 N N . ILE B 1 76 ? -24.75 -23.125 -1.291 1 97.69 76 ILE B N 1
ATOM 3523 C CA . ILE B 1 76 ? -24.266 -23.594 -2.582 1 97.69 76 ILE B CA 1
ATOM 3524 C C . ILE B 1 76 ? -24.594 -25.078 -2.752 1 97.69 76 ILE B C 1
ATOM 3526 O O . ILE B 1 76 ? -24.922 -25.516 -3.854 1 97.69 76 ILE B O 1
ATOM 3530 N N . PHE B 1 77 ? -24.547 -25.859 -1.697 1 98.31 77 PHE B N 1
ATOM 3531 C CA . PHE B 1 77 ? -24.984 -27.25 -1.75 1 98.31 77 PHE B CA 1
ATOM 3532 C C . PHE B 1 77 ? -26.438 -27.344 -2.238 1 98.31 77 PHE B C 1
ATOM 3534 O O . PHE B 1 77 ? -26.734 -28.125 -3.145 1 98.31 77 PHE B O 1
ATOM 3541 N N . GLN B 1 78 ? -27.297 -26.484 -1.675 1 97.44 78 GLN B N 1
ATOM 3542 C CA . GLN B 1 78 ? -28.703 -26.5 -2.057 1 97.44 78 GLN B CA 1
ATOM 3543 C C . GLN B 1 78 ? -28.875 -26.094 -3.518 1 97.44 78 GLN B C 1
ATOM 3545 O O . GLN B 1 78 ? -29.734 -26.641 -4.215 1 97.44 78 GLN B O 1
ATOM 3550 N N . ASP B 1 79 ? -28.031 -25.172 -3.93 1 96.56 79 ASP B N 1
ATOM 3551 C CA . ASP B 1 79 ? -28.094 -24.75 -5.328 1 96.56 79 ASP B CA 1
ATOM 3552 C C . ASP B 1 79 ? -27.656 -25.891 -6.254 1 96.56 79 ASP B C 1
ATOM 3554 O O . ASP B 1 79 ? -28.25 -26.094 -7.312 1 96.56 79 ASP B O 1
ATOM 3558 N N . PHE B 1 80 ? -26.703 -26.656 -5.883 1 96.88 80 PHE B N 1
ATOM 3559 C CA . PHE B 1 80 ? -26.203 -27.766 -6.68 1 96.88 80 PHE B CA 1
ATOM 3560 C C . PHE B 1 80 ? -27.203 -28.906 -6.723 1 96.88 80 PHE B C 1
ATOM 3562 O O . PHE B 1 80 ? -27.234 -29.688 -7.676 1 96.88 80 PHE B O 1
ATOM 3569 N N . LYS B 1 81 ? -28.016 -29.031 -5.699 1 96.31 81 LYS B N 1
ATOM 3570 C CA . LYS B 1 81 ? -29.016 -30.094 -5.621 1 96.31 81 LYS B CA 1
ATOM 3571 C C . LYS B 1 81 ? -29.953 -30.062 -6.828 1 96.31 81 LYS B C 1
ATOM 3573 O O . LYS B 1 81 ? -30.5 -31.094 -7.234 1 96.31 81 LYS B O 1
ATOM 3578 N N . GLN B 1 82 ? -30.016 -28.875 -7.387 1 94.38 82 GLN B N 1
ATOM 3579 C CA . GLN B 1 82 ? -30.969 -28.656 -8.469 1 94.38 82 GLN B CA 1
ATOM 3580 C C . GLN B 1 82 ? -30.312 -28.922 -9.828 1 94.38 82 GLN B C 1
ATOM 3582 O O . GLN B 1 82 ? -30.984 -28.844 -10.859 1 94.38 82 GLN B O 1
ATOM 3587 N N . LEU B 1 83 ? -29.109 -29.312 -9.891 1 95.38 83 LEU B N 1
ATOM 3588 C CA . LEU B 1 83 ? -28.375 -29.422 -11.141 1 95.38 83 LEU B CA 1
ATOM 3589 C C . LEU B 1 83 ? -28.484 -30.828 -11.719 1 95.38 83 LEU B C 1
ATOM 3591 O O . LEU B 1 83 ? -28.578 -31.812 -10.969 1 95.38 83 LEU B O 1
ATOM 3595 N N . GLY B 1 84 ? -28.453 -30.875 -13.062 1 95.12 84 GLY B N 1
ATOM 3596 C CA . GLY B 1 84 ? -28.359 -32.156 -13.75 1 95.12 84 GLY B CA 1
ATOM 3597 C C . GLY B 1 84 ? -26.922 -32.625 -13.953 1 95.12 84 GLY B C 1
ATOM 3598 O O . GLY B 1 84 ? -25.984 -31.875 -13.656 1 95.12 84 GLY B O 1
ATOM 3599 N N . PRO B 1 85 ? -26.75 -33.844 -14.398 1 95.19 85 PRO B N 1
ATOM 3600 C CA . PRO B 1 85 ? -25.406 -34.406 -14.57 1 95.19 85 PRO B CA 1
ATOM 3601 C C . PRO B 1 85 ? -24.531 -33.594 -15.531 1 95.19 85 PRO B C 1
ATOM 3603 O O . PRO B 1 85 ? -23.328 -33.469 -15.32 1 95.19 85 PRO B O 1
ATOM 3606 N N . GLU B 1 86 ? -25.094 -33.062 -16.547 1 94.94 86 GLU B N 1
ATOM 3607 C CA . GLU B 1 86 ? -24.344 -32.312 -17.516 1 94.94 86 GLU B CA 1
ATOM 3608 C C . GLU B 1 86 ? -23.812 -31 -16.906 1 94.94 86 GLU B C 1
ATOM 3610 O O . GLU B 1 86 ? -22.688 -30.578 -17.172 1 94.94 86 GLU B O 1
ATOM 3615 N N . ASP B 1 87 ? -24.688 -30.375 -16.078 1 93 87 ASP B N 1
ATOM 3616 C CA . ASP B 1 87 ? -24.281 -29.156 -15.398 1 93 87 ASP B CA 1
ATOM 3617 C C . ASP B 1 87 ? -23.141 -29.422 -14.422 1 93 87 ASP B C 1
ATOM 3619 O O . ASP B 1 87 ? -22.188 -28.641 -14.344 1 93 87 ASP B O 1
ATOM 3623 N N . ILE B 1 88 ? -23.297 -30.516 -13.766 1 95.25 88 ILE B N 1
ATOM 3624 C CA . ILE B 1 88 ? -22.266 -30.891 -12.805 1 95.25 88 ILE B CA 1
ATOM 3625 C C . ILE B 1 88 ? -20.938 -31.094 -13.523 1 95.25 88 ILE B C 1
ATOM 3627 O O . ILE B 1 88 ? -19.891 -30.625 -13.062 1 95.25 88 ILE B O 1
ATOM 3631 N N . GLN B 1 89 ? -20.969 -31.734 -14.617 1 95.12 89 GLN B N 1
ATOM 3632 C CA . GLN B 1 89 ? -19.75 -31.969 -15.398 1 95.12 89 GLN B CA 1
ATOM 3633 C C . GLN B 1 89 ? -19.156 -30.656 -15.875 1 95.12 89 GLN B C 1
ATOM 3635 O O . GLN B 1 89 ? -17.922 -30.5 -15.906 1 95.12 89 GLN B O 1
ATOM 3640 N N . SER B 1 90 ? -19.984 -29.734 -16.203 1 92.06 90 SER B N 1
ATOM 3641 C CA . SER B 1 90 ? -19.531 -28.422 -16.641 1 92.06 90 SER B CA 1
ATOM 3642 C C . SER B 1 90 ? -18.812 -27.672 -15.516 1 92.06 90 SER B C 1
ATOM 3644 O O . SER B 1 90 ? -17.75 -27.078 -15.727 1 92.06 90 SER B O 1
ATOM 3646 N N . TYR B 1 91 ? -19.375 -27.734 -14.32 1 93.19 91 TYR B N 1
ATOM 3647 C CA . TYR B 1 91 ? -18.75 -27.078 -13.18 1 93.19 91 TYR B CA 1
ATOM 3648 C C . TYR B 1 91 ? -17.453 -27.781 -12.797 1 93.19 91 TYR B C 1
ATOM 3650 O O . TYR B 1 91 ? -16.484 -27.125 -12.398 1 93.19 91 TYR B O 1
ATOM 3658 N N . ARG B 1 92 ? -17.422 -29.078 -12.93 1 95.56 92 ARG B N 1
ATOM 3659 C CA . ARG B 1 92 ? -16.188 -29.812 -12.68 1 95.56 92 ARG B CA 1
ATOM 3660 C C . ARG B 1 92 ? -15.078 -29.375 -13.625 1 95.56 92 ARG B C 1
ATOM 3662 O O . ARG B 1 92 ? -13.938 -29.188 -13.211 1 95.56 92 ARG B O 1
ATOM 3669 N N . LYS B 1 93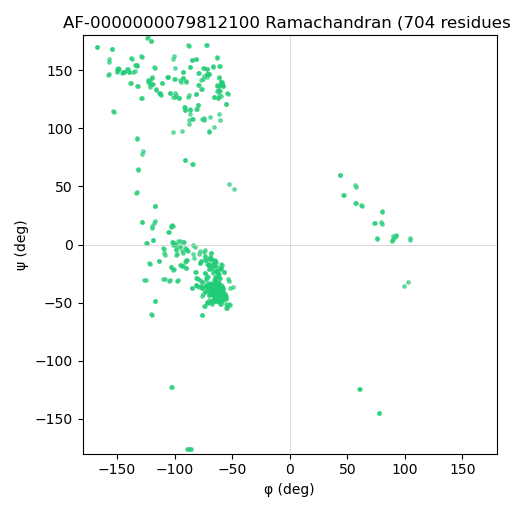 ? -15.461 -29.266 -14.844 1 94.19 93 LYS B N 1
ATOM 3670 C CA . LYS B 1 93 ? -14.5 -28.812 -15.836 1 94.19 93 LYS B CA 1
ATOM 3671 C C . LYS B 1 93 ? -14.016 -27.391 -15.531 1 94.19 93 LYS B C 1
ATOM 3673 O O . LYS B 1 93 ? -12.82 -27.109 -15.625 1 94.19 93 LYS B O 1
ATOM 3678 N N . MET B 1 94 ? -14.898 -26.547 -15.164 1 93 94 MET B N 1
ATOM 3679 C CA . MET B 1 94 ? -14.57 -25.172 -14.828 1 93 94 MET B CA 1
ATOM 3680 C C . MET B 1 94 ? -13.625 -25.094 -13.641 1 93 94 MET B C 1
ATOM 3682 O O . MET B 1 94 ? -12.641 -24.359 -13.656 1 93 94 MET B O 1
ATOM 3686 N N . PHE B 1 95 ? -13.984 -25.875 -12.633 1 95.38 95 PHE B N 1
ATOM 3687 C CA . PHE B 1 95 ? -13.148 -25.906 -11.438 1 95.38 95 PHE B CA 1
ATOM 3688 C C . PHE B 1 95 ? -11.734 -26.375 -11.766 1 95.38 95 PHE B C 1
ATOM 3690 O O . PHE B 1 95 ? -10.758 -25.734 -11.367 1 95.38 95 PHE B O 1
ATOM 3697 N N . ARG B 1 96 ? -11.648 -27.406 -12.531 1 95.94 96 ARG B N 1
ATOM 3698 C CA . ARG B 1 96 ? -10.359 -27.984 -12.906 1 95.94 96 ARG B CA 1
ATOM 3699 C C . ARG B 1 96 ? -9.555 -27 -13.75 1 95.94 96 ARG B C 1
ATOM 3701 O O . ARG B 1 96 ? -8.391 -26.719 -13.445 1 95.94 96 ARG B O 1
ATOM 3708 N N . ASP B 1 97 ? -10.164 -26.453 -14.711 1 95.19 97 ASP B N 1
ATOM 3709 C CA . ASP B 1 97 ? -9.453 -25.594 -15.648 1 95.19 97 ASP B CA 1
ATOM 3710 C C . ASP B 1 97 ? -9.039 -24.281 -14.984 1 95.19 97 ASP B C 1
ATOM 3712 O O . ASP B 1 97 ? -7.922 -23.812 -15.188 1 95.19 97 ASP B O 1
ATOM 3716 N N . ASN B 1 98 ? -9.891 -23.734 -14.164 1 95.38 98 ASN B N 1
ATOM 3717 C CA . ASN B 1 98 ? -9.609 -22.453 -13.523 1 95.38 98 ASN B CA 1
ATOM 3718 C C . ASN B 1 98 ? -8.508 -22.578 -12.477 1 95.38 98 ASN B C 1
ATOM 3720 O O . ASN B 1 98 ? -7.934 -21.578 -12.047 1 95.38 98 ASN B O 1
ATOM 3724 N N . ASN B 1 99 ? -8.242 -23.797 -12.07 1 97.31 99 ASN B N 1
ATOM 3725 C CA . ASN B 1 99 ? -7.207 -23.969 -11.055 1 97.31 99 ASN B CA 1
ATOM 3726 C C . ASN B 1 99 ? -5.883 -24.406 -11.68 1 97.31 99 ASN B C 1
ATOM 3728 O O . ASN B 1 99 ? -4.895 -24.609 -10.969 1 97.31 99 ASN B O 1
ATOM 3732 N N . ASP B 1 100 ? -5.848 -24.547 -12.953 1 97.5 100 ASP B N 1
ATOM 3733 C CA . ASP B 1 100 ? -4.59 -24.688 -13.68 1 97.5 100 ASP B CA 1
ATOM 3734 C C . ASP B 1 100 ? -4.062 -23.328 -14.133 1 97.5 100 ASP B C 1
ATOM 3736 O O . ASP B 1 100 ? -4.027 -23.047 -15.336 1 97.5 100 ASP B O 1
ATOM 3740 N N . ILE B 1 101 ? -3.576 -22.562 -13.227 1 98 101 ILE B N 1
ATOM 3741 C CA . ILE B 1 101 ? -3.25 -21.156 -13.422 1 98 101 ILE B CA 1
ATOM 3742 C C . ILE B 1 101 ? -2.17 -21.016 -14.492 1 98 101 ILE B C 1
ATOM 3744 O O . ILE B 1 101 ? -2.264 -20.156 -15.367 1 98 101 ILE B O 1
ATOM 3748 N N . GLN B 1 102 ? -1.164 -21.875 -14.445 1 98 102 GLN B N 1
ATOM 3749 C CA . GLN B 1 102 ? -0.075 -21.812 -15.414 1 98 102 GLN B CA 1
ATOM 3750 C C . GLN B 1 102 ? -0.588 -22.016 -16.828 1 98 102 GLN B C 1
ATOM 3752 O O . GLN B 1 102 ? -0.25 -21.25 -17.734 1 98 102 GLN B O 1
ATOM 3757 N N . ALA B 1 103 ? -1.403 -23.016 -16.984 1 98.06 103 ALA B N 1
ATOM 3758 C CA . ALA B 1 103 ? -1.944 -23.297 -18.312 1 98.06 103 ALA B CA 1
ATOM 3759 C C . ALA B 1 103 ? -2.799 -22.141 -18.828 1 98.06 103 ALA B C 1
ATOM 3761 O O . ALA B 1 103 ? -2.793 -21.828 -20.016 1 98.06 103 ALA B O 1
ATOM 3762 N N . LEU B 1 104 ? -3.535 -21.547 -17.938 1 97.56 104 LEU B N 1
ATOM 3763 C CA . LEU B 1 104 ? -4.352 -20.391 -18.312 1 97.56 104 LEU B CA 1
ATOM 3764 C C . LEU B 1 104 ? -3.475 -19.234 -18.766 1 97.56 104 LEU B C 1
ATOM 3766 O O . LEU B 1 104 ? -3.721 -18.625 -19.812 1 97.56 104 LEU B O 1
ATOM 3770 N N . CYS B 1 105 ? -2.414 -18.953 -18.031 1 97.94 105 CYS B N 1
ATOM 3771 C CA . CYS B 1 105 ? -1.506 -17.875 -18.359 1 97.94 105 CYS B CA 1
ATOM 3772 C C . CYS B 1 105 ? -0.828 -18.109 -19.703 1 97.94 105 CYS B C 1
ATOM 3774 O O . CYS B 1 105 ? -0.622 -17.172 -20.484 1 97.94 105 CYS B O 1
ATOM 3776 N N . GLU B 1 106 ? -0.595 -19.375 -20.016 1 97.69 106 GLU B N 1
ATOM 3777 C CA . GLU B 1 106 ? 0.141 -19.75 -21.234 1 97.69 106 GLU B CA 1
ATOM 3778 C C . GLU B 1 106 ? -0.797 -19.906 -22.422 1 97.69 106 GLU B C 1
ATOM 3780 O O . GLU B 1 106 ? -0.353 -20.203 -23.531 1 97.69 106 GLU B O 1
ATOM 3785 N N . GLY B 1 107 ? -2.033 -19.797 -22.156 1 96.56 107 GLY B N 1
ATOM 3786 C CA . GLY B 1 107 ? -3.012 -19.891 -23.234 1 96.56 107 GLY B CA 1
ATOM 3787 C C . GLY B 1 107 ? -3.311 -21.328 -23.625 1 96.56 107 GLY B C 1
ATOM 3788 O O . GLY B 1 107 ? -3.83 -21.594 -24.719 1 96.56 107 GLY B O 1
ATOM 3789 N N . LYS B 1 108 ? -2.984 -22.234 -22.781 1 97 108 LYS B N 1
ATOM 3790 C CA . LYS B 1 108 ? -3.162 -23.641 -23.078 1 97 108 LYS B CA 1
ATOM 3791 C C . LYS B 1 108 ? -4.535 -24.141 -22.625 1 97 108 LYS B C 1
ATOM 3793 O O . LYS B 1 108 ? -4.957 -25.234 -23 1 97 108 LYS B O 1
ATOM 3798 N N . LYS B 1 109 ? -5.254 -23.344 -21.766 1 95.06 109 LYS B N 1
ATOM 3799 C CA . LYS B 1 109 ? -6.613 -23.625 -21.328 1 95.06 109 LYS B CA 1
ATOM 3800 C C . LYS B 1 109 ? -7.492 -22.375 -21.422 1 95.06 109 LYS B C 1
ATOM 3802 O O . LYS B 1 109 ? -6.992 -21.25 -21.359 1 95.06 109 LYS B O 1
ATOM 3807 N N . GLU B 1 110 ? -8.75 -22.688 -21.562 1 91.69 110 GLU B N 1
ATOM 3808 C CA . GLU B 1 110 ? -9.734 -21.609 -21.547 1 91.69 110 GLU B CA 1
ATOM 3809 C C . GLU B 1 110 ? -10.398 -21.484 -20.188 1 91.69 110 GLU B C 1
ATOM 3811 O O . GLU B 1 110 ? -10.852 -22.469 -19.609 1 91.69 110 GLU B O 1
ATOM 3816 N N . PRO B 1 111 ? -10.398 -20.25 -19.734 1 90.44 111 PRO B N 1
ATOM 3817 C CA . PRO B 1 111 ? -11 -20.062 -18.406 1 90.44 111 PRO B CA 1
ATOM 3818 C C . PRO B 1 111 ? -12.523 -20.078 -18.438 1 90.44 111 PRO B C 1
ATOM 3820 O O . PRO B 1 111 ? -13.125 -19.734 -19.453 1 90.44 111 PRO B O 1
ATOM 3823 N N . GLY B 1 112 ? -13.117 -20.672 -17.438 1 83.94 112 GLY B N 1
ATOM 3824 C CA . GLY B 1 112 ? -14.539 -20.484 -17.172 1 83.94 112 GLY B CA 1
ATOM 3825 C C . GLY B 1 112 ? -14.828 -19.281 -16.297 1 83.94 112 GLY B C 1
ATOM 3826 O O . GLY B 1 112 ? -14.398 -19.219 -15.141 1 83.94 112 GLY B O 1
ATOM 3827 N N . ARG B 1 113 ? -15.367 -18.234 -16.922 1 76.5 113 ARG B N 1
ATOM 3828 C CA . ARG B 1 113 ? -15.562 -17 -16.172 1 76.5 113 ARG B CA 1
ATOM 3829 C C . ARG B 1 113 ? -17.047 -16.781 -15.852 1 76.5 113 ARG B C 1
ATOM 3831 O O . ARG B 1 113 ? -17.922 -17.281 -16.562 1 76.5 113 ARG B O 1
ATOM 3838 N N . TYR B 1 114 ? -17.203 -16.234 -14.703 1 66.44 114 TYR B N 1
ATOM 3839 C CA . TYR B 1 114 ? -18.531 -15.664 -14.438 1 66.44 114 TYR B CA 1
ATOM 3840 C C . TYR B 1 114 ? -18.844 -14.547 -15.422 1 66.44 114 TYR B C 1
ATOM 3842 O O . TYR B 1 114 ? -18 -13.703 -15.703 1 66.44 114 TYR B O 1
ATOM 3850 N N . ILE B 1 115 ? -19.812 -14.766 -16.297 1 60.59 115 ILE B N 1
ATOM 3851 C CA . ILE B 1 115 ? -20.234 -13.695 -17.203 1 60.59 115 ILE B CA 1
ATOM 3852 C C . ILE B 1 115 ? -21.297 -12.836 -16.531 1 60.59 115 ILE B C 1
ATOM 3854 O O . ILE B 1 115 ? -22.375 -13.312 -16.203 1 60.59 115 ILE B O 1
ATOM 3858 N N . ALA B 1 116 ? -20.875 -11.641 -16.281 1 55.12 116 ALA B N 1
ATOM 3859 C CA . ALA B 1 116 ? -21.812 -10.688 -15.695 1 55.12 116 ALA B CA 1
ATOM 3860 C C . ALA B 1 116 ? -23.078 -10.578 -16.562 1 55.12 116 ALA B C 1
ATOM 3862 O O . ALA B 1 116 ? -22.984 -10.531 -17.781 1 55.12 116 ALA B O 1
ATOM 3863 N N . GLY B 1 117 ? -24.172 -10.688 -15.906 1 53.25 117 GLY B N 1
ATOM 3864 C CA . GLY B 1 117 ? -25.422 -10.539 -16.625 1 53.25 117 GLY B CA 1
ATOM 3865 C C . GLY B 1 117 ? -26.109 -11.867 -16.922 1 53.25 117 GLY B C 1
ATOM 3866 O O . GLY B 1 117 ? -27.281 -11.898 -17.312 1 53.25 117 GLY B O 1
ATOM 3867 N N . THR B 1 118 ? -25.234 -12.883 -17.125 1 57.28 118 THR B N 1
ATOM 3868 C CA . THR B 1 118 ? -25.906 -14.148 -17.359 1 57.28 118 THR B CA 1
ATOM 3869 C C . THR B 1 118 ? -26.594 -14.633 -16.078 1 57.28 118 THR B C 1
ATOM 3871 O O . THR B 1 118 ? -26.062 -14.453 -14.977 1 57.28 118 THR B O 1
ATOM 3874 N N . GLN B 1 119 ? -27.828 -14.562 -16.156 1 60.91 119 GLN B N 1
ATOM 3875 C CA . GLN B 1 119 ? -28.781 -14.859 -15.086 1 60.91 119 GLN B CA 1
ATOM 3876 C C . GLN B 1 119 ? -28.531 -16.234 -14.492 1 60.91 119 GLN B C 1
ATOM 3878 O O . GLN B 1 119 ? -29.328 -17.156 -14.695 1 60.91 119 GLN B O 1
ATOM 3883 N N . ASN B 1 120 ? -27.359 -16.609 -14.07 1 80.19 120 ASN B N 1
ATOM 3884 C CA . ASN B 1 120 ? -27.141 -17.844 -13.32 1 80.19 120 ASN B CA 1
ATOM 3885 C C . ASN B 1 120 ? -27 -17.562 -11.828 1 80.19 120 ASN B C 1
ATOM 3887 O O . ASN B 1 120 ? -25.953 -17.094 -11.383 1 80.19 120 ASN B O 1
ATOM 3891 N N . ALA B 1 121 ? -28.141 -17.734 -11.094 1 86.69 121 ALA B N 1
ATOM 3892 C CA . ALA B 1 121 ? -28.219 -17.484 -9.656 1 86.69 121 ALA B CA 1
ATOM 3893 C C . ALA B 1 121 ? -27.109 -18.219 -8.906 1 86.69 121 ALA B C 1
ATOM 3895 O O . ALA B 1 121 ? -26.516 -17.672 -7.969 1 86.69 121 ALA B O 1
ATOM 3896 N N . LEU B 1 122 ? -26.781 -19.406 -9.344 1 91.88 122 LEU B N 1
ATOM 3897 C CA . LEU B 1 122 ? -25.734 -20.203 -8.695 1 91.88 122 LEU B CA 1
ATOM 3898 C C . LEU B 1 122 ? -24.375 -19.531 -8.867 1 91.88 122 LEU B C 1
ATOM 3900 O O . LEU B 1 122 ? -23.609 -19.406 -7.906 1 91.88 122 LEU B O 1
ATOM 3904 N N . MET B 1 123 ? -24.141 -19.031 -10.008 1 88.62 123 MET B N 1
ATOM 3905 C CA . MET B 1 123 ? -22.844 -18.406 -10.266 1 88.62 123 MET B CA 1
ATOM 3906 C C . MET B 1 123 ? -22.703 -17.125 -9.453 1 88.62 123 MET B C 1
ATOM 3908 O O . MET B 1 123 ? -21.594 -16.797 -9.008 1 88.62 123 MET B O 1
ATOM 3912 N N . LYS B 1 124 ? -23.766 -16.438 -9.273 1 90.44 124 LYS B N 1
ATOM 3913 C CA . LYS B 1 124 ? -23.734 -15.25 -8.438 1 90.44 124 LYS B CA 1
ATOM 3914 C C . LYS B 1 124 ? -23.391 -15.594 -6.992 1 90.44 124 LYS B C 1
ATOM 3916 O O . LYS B 1 124 ? -22.625 -14.875 -6.344 1 90.44 124 LYS B O 1
ATOM 3921 N N . THR B 1 125 ? -23.969 -16.688 -6.516 1 93.56 125 THR B N 1
ATOM 3922 C CA . THR B 1 125 ? -23.688 -17.141 -5.16 1 93.56 125 THR B CA 1
ATOM 3923 C C . THR B 1 125 ? -22.234 -17.578 -5.031 1 93.56 125 THR B C 1
ATOM 3925 O O . THR B 1 125 ? -21.562 -17.234 -4.047 1 93.56 125 THR B O 1
ATOM 3928 N N . ILE B 1 126 ? -21.766 -18.25 -6.008 1 93.5 126 ILE B N 1
ATOM 3929 C CA . ILE B 1 126 ? -20.391 -18.719 -6.027 1 93.5 126 ILE B CA 1
ATOM 3930 C C . ILE B 1 126 ? -19.438 -17.516 -6.043 1 93.5 126 ILE B C 1
ATOM 3932 O O . ILE B 1 126 ? -18.469 -17.484 -5.281 1 93.5 126 ILE B O 1
ATOM 3936 N N . GLU B 1 127 ? -19.734 -16.578 -6.816 1 91.81 127 GLU B N 1
ATOM 3937 C CA . GLU B 1 127 ? -18.938 -15.367 -6.883 1 91.81 127 GLU B CA 1
ATOM 3938 C C . GLU B 1 127 ? -18.906 -14.648 -5.539 1 91.81 127 GLU B C 1
ATOM 3940 O O . GLU B 1 127 ? -17.844 -14.219 -5.074 1 91.81 127 GLU B O 1
ATOM 3945 N N . ALA B 1 128 ? -20.031 -14.516 -4.945 1 93.25 128 ALA B N 1
ATOM 3946 C CA . ALA B 1 128 ? -20.125 -13.836 -3.658 1 93.25 128 ALA B CA 1
ATOM 3947 C C . ALA B 1 128 ? -19.312 -14.555 -2.59 1 93.25 128 ALA B C 1
ATOM 3949 O O . ALA B 1 128 ? -18.641 -13.914 -1.778 1 93.25 128 ALA B O 1
ATOM 3950 N N . PHE B 1 129 ? -19.375 -15.852 -2.613 1 96.12 129 PHE B N 1
ATOM 3951 C CA . PHE B 1 129 ? -18.641 -16.656 -1.652 1 96.12 129 PHE B CA 1
ATOM 3952 C C . PHE B 1 129 ? -17.125 -16.531 -1.871 1 96.12 129 PHE B C 1
ATOM 3954 O O . PHE B 1 129 ? -16.406 -16.141 -0.961 1 96.12 129 PHE B O 1
ATOM 3961 N N . PHE B 1 130 ? -16.719 -16.703 -3.064 1 94.75 130 PHE B N 1
ATOM 3962 C CA . PHE B 1 130 ? -15.289 -16.859 -3.34 1 94.75 130 PHE B CA 1
ATOM 3963 C C . PHE B 1 130 ? -14.602 -15.5 -3.393 1 94.75 130 PHE B C 1
ATOM 3965 O O . PHE B 1 130 ? -13.406 -15.383 -3.1 1 94.75 130 PHE B O 1
ATOM 3972 N N . SER B 1 131 ? -15.305 -14.461 -3.771 1 93.06 131 SER B N 1
ATOM 3973 C CA . SER B 1 131 ? -14.711 -13.133 -3.811 1 93.06 131 SER B CA 1
ATOM 3974 C C . SER B 1 131 ? -14.367 -12.641 -2.41 1 93.06 131 SER B C 1
ATOM 3976 O O . SER B 1 131 ? -13.484 -11.789 -2.244 1 93.06 131 SER B O 1
ATOM 3978 N N . LYS B 1 132 ? -14.961 -13.273 -1.375 1 96.44 132 LYS B N 1
ATOM 3979 C CA . LYS B 1 132 ? -14.75 -12.805 -0.01 1 96.44 132 LYS B CA 1
ATOM 3980 C C . LYS B 1 132 ? -13.984 -13.836 0.816 1 96.44 132 LYS B C 1
ATOM 3982 O O . LYS B 1 132 ? -13.477 -13.516 1.896 1 96.44 132 LYS B O 1
ATOM 3987 N N . LEU B 1 133 ? -13.891 -14.977 0.339 1 97.69 133 LEU B N 1
ATOM 3988 C CA . LEU B 1 133 ? -13.406 -16.109 1.129 1 97.69 133 LEU B CA 1
ATOM 3989 C C . LEU B 1 133 ? -12.008 -15.836 1.671 1 97.69 133 LEU B C 1
ATOM 3991 O O . LEU B 1 133 ? -11.734 -16.078 2.848 1 97.69 133 LEU B O 1
ATOM 3995 N N . TYR B 1 134 ? -11.18 -15.328 0.833 1 97.19 134 TYR B N 1
ATOM 3996 C CA . TYR B 1 134 ? -9.797 -15.086 1.228 1 97.19 134 TYR B CA 1
ATOM 3997 C C . TYR B 1 134 ? -9.719 -14.008 2.305 1 97.19 134 TYR B C 1
ATOM 3999 O O . TYR B 1 134 ? -8.93 -14.125 3.244 1 97.19 134 TYR B O 1
ATOM 4007 N N . SER B 1 135 ? -10.609 -13.047 2.223 1 95.69 135 SER B N 1
ATOM 4008 C CA . SER B 1 135 ? -10.414 -11.836 3.02 1 95.69 135 SER B CA 1
ATOM 4009 C C . SER B 1 135 ? -11.43 -11.75 4.152 1 95.69 135 SER B C 1
ATOM 4011 O O . SER B 1 135 ? -11.352 -10.852 4.992 1 95.69 135 SER B O 1
ATOM 4013 N N . CYS B 1 136 ? -12.336 -12.633 4.254 1 96.44 136 CYS B N 1
ATOM 4014 C CA . CYS B 1 136 ? -13.414 -12.508 5.227 1 96.44 136 CYS B CA 1
ATOM 4015 C C . CYS B 1 136 ? -12.938 -12.867 6.625 1 96.44 136 CYS B C 1
ATOM 4017 O O . CYS B 1 136 ? -13.656 -12.656 7.605 1 96.44 136 CYS B O 1
ATOM 4019 N N . GLY B 1 137 ? -11.789 -13.492 6.727 1 97.44 137 GLY B N 1
ATOM 4020 C CA . GLY B 1 137 ? -11.227 -13.82 8.031 1 97.44 137 GLY B CA 1
ATOM 4021 C C . GLY B 1 137 ? -11.359 -15.289 8.383 1 97.44 137 GLY B C 1
ATOM 4022 O O . GLY B 1 137 ? -10.938 -15.711 9.461 1 97.44 137 GLY B O 1
ATOM 4023 N N . PHE B 1 138 ? -11.844 -16.078 7.469 1 98.38 138 PHE B N 1
ATOM 4024 C CA . PHE B 1 138 ? -12.07 -17.484 7.75 1 98.38 138 PHE B CA 1
ATOM 4025 C C . PHE B 1 138 ? -10.766 -18.203 8.078 1 98.38 138 PHE B C 1
ATOM 4027 O O . PHE B 1 138 ? -10.672 -18.922 9.062 1 98.38 138 PHE B O 1
ATOM 4034 N N . PHE B 1 139 ? -9.766 -17.906 7.359 1 98.25 139 PHE B N 1
ATOM 4035 C CA . PHE B 1 139 ? -8.516 -18.641 7.52 1 98.25 139 PHE B CA 1
ATOM 4036 C C . PHE B 1 139 ? -7.695 -18.047 8.664 1 98.25 139 PHE B C 1
ATOM 4038 O O . PHE B 1 139 ? -6.617 -18.562 8.984 1 98.25 139 PHE B O 1
ATOM 4045 N N . GLU B 1 140 ? -8.211 -17.047 9.258 1 97.19 140 GLU B N 1
ATOM 4046 C CA . GLU B 1 140 ? -7.566 -16.453 10.422 1 97.19 140 GLU B CA 1
ATOM 4047 C C . GLU B 1 140 ? -8.203 -16.953 11.719 1 97.19 140 GLU B C 1
ATOM 4049 O O . GLU B 1 140 ? -7.707 -16.688 12.812 1 97.19 140 GLU B O 1
ATOM 4054 N N . LEU B 1 141 ? -9.312 -17.672 11.602 1 97.81 141 LEU B N 1
ATOM 4055 C CA . LEU B 1 141 ? -9.961 -18.234 12.781 1 97.81 141 LEU B CA 1
ATOM 4056 C C . LEU B 1 141 ? -9.039 -19.219 13.5 1 97.81 141 LEU B C 1
ATOM 4058 O O . LEU B 1 141 ? -8.328 -19.984 12.859 1 97.81 141 LEU B O 1
ATOM 4062 N N . ALA B 1 142 ? -9.125 -19.219 14.844 1 97.31 142 ALA B N 1
ATOM 4063 C CA . ALA B 1 142 ? -8.266 -20.062 15.672 1 97.31 142 ALA B CA 1
ATOM 4064 C C . ALA B 1 142 ? -8.43 -21.531 15.312 1 97.31 142 ALA B C 1
ATOM 4066 O O . ALA B 1 142 ? -7.441 -22.25 15.117 1 97.31 142 ALA B O 1
ATOM 4067 N N . ILE B 1 143 ? -9.664 -21.984 15.156 1 97.56 143 ILE B N 1
ATOM 4068 C CA . ILE B 1 143 ? -9.93 -23.406 14.906 1 97.56 143 ILE B CA 1
ATOM 4069 C C . ILE B 1 143 ? -9.398 -23.781 13.531 1 97.56 143 ILE B C 1
ATOM 4071 O O . ILE B 1 143 ? -8.914 -24.906 13.336 1 97.56 143 ILE B O 1
ATOM 4075 N N . VAL B 1 144 ? -9.5 -22.875 12.57 1 98.56 144 VAL B N 1
ATOM 4076 C CA . VAL B 1 144 ? -9.023 -23.156 11.219 1 98.56 144 VAL B CA 1
ATOM 4077 C C . VAL B 1 144 ? -7.5 -23.25 11.211 1 98.56 144 VAL B C 1
ATOM 4079 O O . VAL B 1 144 ? -6.93 -24.219 10.695 1 98.56 144 VAL B O 1
ATOM 4082 N N . LYS B 1 145 ? -6.785 -22.297 11.812 1 98.38 145 LYS B N 1
ATOM 4083 C CA . LYS B 1 145 ? -5.328 -22.297 11.906 1 98.38 145 LYS B CA 1
ATOM 4084 C C . LYS B 1 145 ? -4.828 -23.531 12.641 1 98.38 145 LYS B C 1
ATOM 4086 O O . LYS B 1 145 ? -3.801 -24.109 12.273 1 98.38 145 LYS B O 1
ATOM 4091 N N . GLU B 1 146 ? -5.547 -23.922 13.641 1 98.31 146 GLU B N 1
ATOM 4092 C CA . GLU B 1 146 ? -5.18 -25.109 14.406 1 98.31 146 GLU B CA 1
ATOM 4093 C C . GLU B 1 146 ? -5.215 -26.359 13.531 1 98.31 146 GLU B C 1
ATOM 4095 O O . GLU B 1 146 ? -4.293 -27.172 13.578 1 98.31 146 GLU B O 1
ATOM 4100 N N . HIS B 1 147 ? -6.219 -26.484 12.75 1 98.44 147 HIS B N 1
ATOM 4101 C CA . HIS B 1 147 ? -6.391 -27.703 11.961 1 98.44 147 HIS B CA 1
ATOM 4102 C C . HIS B 1 147 ? -5.539 -27.656 10.703 1 98.44 147 HIS B C 1
ATOM 4104 O O . HIS B 1 147 ? -5.207 -28.703 10.141 1 98.44 147 HIS B O 1
ATOM 4110 N N . ILE B 1 148 ? -5.203 -26.453 10.266 1 98.19 148 ILE B N 1
ATOM 4111 C CA . ILE B 1 148 ? -4.262 -26.328 9.164 1 98.19 148 ILE B CA 1
ATOM 4112 C C . ILE B 1 148 ? -2.832 -26.469 9.68 1 98.19 148 ILE B C 1
ATOM 4114 O O . ILE B 1 148 ? -1.974 -27.047 9 1 98.19 148 ILE B O 1
ATOM 4118 N N . GLY B 1 149 ? -2.596 -26 10.844 1 98.06 149 GLY B N 1
ATOM 4119 C CA . GLY B 1 149 ? -1.286 -26.047 11.477 1 98.06 149 GLY B CA 1
ATOM 4120 C C . GLY B 1 149 ? -0.45 -24.812 11.219 1 98.06 149 GLY B C 1
ATOM 4121 O O . GLY B 1 149 ? 0.744 -24.781 11.523 1 98.06 149 GLY B O 1
ATOM 4122 N N . ALA B 1 150 ? -1.014 -23.766 10.609 1 98.06 150 ALA B N 1
ATOM 4123 C CA . ALA B 1 150 ? -0.3 -22.516 10.305 1 98.06 150 ALA B CA 1
ATOM 4124 C C . ALA B 1 150 ? -1.27 -21.422 9.898 1 98.06 150 ALA B C 1
ATOM 4126 O O . ALA B 1 150 ? -2.475 -21.641 9.789 1 98.06 150 ALA B O 1
ATOM 4127 N N . GLY B 1 151 ? -0.761 -20.219 9.797 1 97.62 151 GLY B N 1
ATOM 4128 C CA . GLY B 1 151 ? -1.475 -19.094 9.227 1 97.62 151 GLY B CA 1
ATOM 4129 C C . GLY B 1 151 ? -0.732 -18.438 8.07 1 97.62 151 GLY B C 1
ATOM 4130 O O . GLY B 1 151 ? 0.351 -18.891 7.691 1 97.62 151 GLY B O 1
ATOM 4131 N N . LEU B 1 152 ? -1.373 -17.469 7.535 1 96.94 152 LEU B N 1
ATOM 4132 C CA . LEU B 1 152 ? -0.811 -16.766 6.383 1 96.94 152 LEU B CA 1
ATOM 4133 C C . LEU B 1 152 ? 0.469 -16.031 6.766 1 96.94 152 LEU B C 1
ATOM 4135 O O . LEU B 1 152 ? 1.382 -15.898 5.945 1 96.94 152 LEU B O 1
ATOM 4139 N N . LYS B 1 153 ? 0.579 -15.602 8 1 96.44 153 LYS B N 1
ATOM 4140 C CA . LYS B 1 153 ? 1.785 -14.93 8.477 1 96.44 153 LYS B CA 1
ATOM 4141 C C . LYS B 1 153 ? 2.99 -15.867 8.43 1 96.44 153 LYS B C 1
ATOM 4143 O O . LYS B 1 153 ? 4.062 -15.484 7.965 1 96.44 153 LYS B O 1
ATOM 4148 N N . GLU B 1 154 ? 2.76 -17.047 8.906 1 97.69 154 GLU B N 1
ATOM 4149 C CA . GLU B 1 154 ? 3.824 -18.047 8.883 1 97.69 154 GLU B CA 1
ATOM 4150 C C . GLU B 1 154 ? 4.18 -18.438 7.453 1 97.69 154 GLU B C 1
ATOM 4152 O O . GLU B 1 154 ? 5.352 -18.656 7.137 1 97.69 154 GLU B O 1
ATOM 4157 N N . HIS B 1 155 ? 3.135 -18.547 6.652 1 98.31 155 HIS B N 1
ATOM 4158 C CA . HIS B 1 155 ? 3.404 -18.844 5.25 1 98.31 155 HIS B CA 1
ATOM 4159 C C . HIS B 1 155 ? 4.289 -17.766 4.621 1 98.31 155 HIS B C 1
ATOM 4161 O O . HIS B 1 155 ? 5.258 -18.078 3.926 1 98.31 155 HIS B O 1
ATOM 4167 N N . TYR B 1 156 ? 4.016 -16.516 4.883 1 97.94 156 TYR B N 1
ATOM 4168 C CA . TYR B 1 156 ? 4.789 -15.43 4.289 1 97.94 156 TYR B CA 1
ATOM 4169 C C . TYR B 1 156 ? 6.234 -15.461 4.773 1 97.94 156 TYR B C 1
ATOM 4171 O O . TYR B 1 156 ? 7.16 -15.188 4.004 1 97.94 156 TYR B O 1
ATOM 4179 N N . LYS B 1 157 ? 6.406 -15.75 6.031 1 97.19 157 LYS B N 1
ATOM 4180 C CA . LYS B 1 157 ? 7.762 -15.82 6.57 1 97.19 157 LYS B CA 1
ATOM 4181 C C . LYS B 1 157 ? 8.594 -16.859 5.828 1 97.19 157 LYS B C 1
ATOM 4183 O O . LYS B 1 157 ? 9.727 -16.594 5.426 1 97.19 157 LYS B O 1
ATOM 4188 N N . GLU B 1 158 ? 8.016 -17.984 5.648 1 97.94 158 GLU B N 1
ATOM 4189 C CA . GLU B 1 158 ? 8.727 -19.031 4.922 1 97.94 158 GLU B CA 1
ATOM 4190 C C . GLU B 1 158 ? 8.922 -18.656 3.457 1 97.94 158 GLU B C 1
ATOM 4192 O O . GLU B 1 158 ? 9.977 -18.922 2.881 1 97.94 158 GLU B O 1
ATOM 4197 N N . PHE B 1 159 ? 7.898 -18.078 2.918 1 98.06 159 PHE B N 1
ATOM 4198 C CA . PHE B 1 159 ? 7.926 -17.672 1.521 1 98.06 159 PHE B CA 1
ATOM 4199 C C . PHE B 1 159 ? 9.039 -16.656 1.279 1 98.06 159 PHE B C 1
ATOM 4201 O O . PHE B 1 159 ? 9.828 -16.797 0.345 1 98.06 159 PHE B O 1
ATOM 4208 N N . SER B 1 160 ? 9.07 -15.609 2.104 1 97.12 160 SER B N 1
ATOM 4209 C CA . SER B 1 160 ? 10.07 -14.562 1.967 1 97.12 160 SER B CA 1
ATOM 4210 C C . SER B 1 160 ? 11.484 -15.102 2.189 1 97.12 160 SER B C 1
ATOM 4212 O O . SER B 1 160 ? 12.422 -14.711 1.489 1 97.12 160 SER B O 1
ATOM 4214 N N . SER B 1 161 ? 11.602 -16 3.146 1 96.38 161 SER B N 1
ATOM 4215 C CA . SER B 1 161 ? 12.898 -16.609 3.402 1 96.38 161 SER B CA 1
ATOM 4216 C C . SER B 1 161 ? 13.367 -17.438 2.209 1 96.38 161 SER B C 1
ATOM 4218 O O . SER B 1 161 ? 14.523 -17.344 1.795 1 96.38 161 SER B O 1
ATOM 4220 N N . LEU B 1 162 ? 12.461 -18.172 1.64 1 97.56 162 LEU B N 1
ATOM 4221 C CA . LEU B 1 162 ? 12.766 -19.047 0.516 1 97.56 162 LEU B CA 1
ATOM 4222 C C . LEU B 1 162 ? 13.164 -18.234 -0.712 1 97.56 162 LEU B C 1
ATOM 4224 O O . LEU B 1 162 ? 14.094 -18.609 -1.433 1 97.56 162 LEU B O 1
ATOM 4228 N N . ASN B 1 163 ? 12.469 -17.156 -0.982 1 96.69 163 ASN B N 1
ATOM 4229 C CA . ASN B 1 163 ? 12.656 -16.406 -2.221 1 96.69 163 ASN B CA 1
ATOM 4230 C C . ASN B 1 163 ? 13.719 -15.312 -2.068 1 96.69 163 ASN B C 1
ATOM 4232 O O . ASN B 1 163 ? 14.234 -14.805 -3.062 1 96.69 163 ASN B O 1
ATOM 4236 N N . ASP B 1 164 ? 14.055 -14.867 -0.815 1 93.69 164 ASP B N 1
ATOM 4237 C CA . ASP B 1 164 ? 15.047 -13.82 -0.585 1 93.69 164 ASP B CA 1
ATOM 4238 C C . ASP B 1 164 ? 14.867 -12.664 -1.567 1 93.69 164 ASP B C 1
ATOM 4240 O O . ASP B 1 164 ? 15.797 -12.297 -2.281 1 93.69 164 ASP B O 1
ATOM 4244 N N . MET B 1 165 ? 13.742 -12.016 -1.587 1 87.88 165 MET B N 1
ATOM 4245 C CA . MET B 1 165 ? 13.289 -11.078 -2.609 1 87.88 165 MET B CA 1
ATOM 4246 C C . MET B 1 165 ? 13.828 -9.68 -2.342 1 87.88 165 MET B C 1
ATOM 4248 O O . MET B 1 165 ? 13.32 -8.969 -1.472 1 87.88 165 MET B O 1
ATOM 4252 N N . PRO B 1 166 ? 14.766 -9.266 -3.146 1 91.88 166 PRO B N 1
ATOM 4253 C CA . PRO B 1 166 ? 15.266 -7.91 -2.922 1 91.88 166 PRO B CA 1
ATOM 4254 C C . PRO B 1 166 ? 14.273 -6.836 -3.377 1 91.88 166 PRO B C 1
ATOM 4256 O O . PRO B 1 166 ? 14.359 -5.688 -2.932 1 91.88 166 PRO B O 1
ATOM 4259 N N . CYS B 1 167 ? 13.414 -7.238 -4.312 1 96.75 167 CYS B N 1
ATOM 4260 C CA . CYS B 1 167 ? 12.414 -6.312 -4.82 1 96.75 167 CYS B CA 1
ATOM 4261 C C . CYS B 1 167 ? 11.195 -7.062 -5.348 1 96.75 167 CYS B C 1
ATOM 4263 O O . CYS B 1 167 ? 11.203 -8.297 -5.418 1 96.75 167 CYS B O 1
ATOM 4265 N N . CYS B 1 168 ? 10.148 -6.359 -5.605 1 97.88 168 CYS B N 1
ATOM 4266 C CA . CYS B 1 168 ? 8.953 -6.918 -6.223 1 97.88 168 CYS B CA 1
ATOM 4267 C C . CYS B 1 168 ? 9.258 -7.453 -7.617 1 97.88 168 CYS B C 1
ATOM 4269 O O . CYS B 1 168 ? 9.75 -6.719 -8.477 1 97.88 168 CYS B O 1
ATOM 4271 N N . PRO B 1 169 ? 8.961 -8.648 -7.941 1 97.5 169 PRO B N 1
ATOM 4272 C CA . PRO B 1 169 ? 9.281 -9.195 -9.266 1 97.5 169 PRO B CA 1
ATOM 4273 C C . PRO B 1 169 ? 8.406 -8.609 -10.367 1 97.5 169 PRO B C 1
ATOM 4275 O O . PRO B 1 169 ? 8.711 -8.766 -11.555 1 97.5 169 PRO B O 1
ATOM 4278 N N . PHE B 1 170 ? 7.289 -7.98 -9.984 1 98.38 170 PHE B N 1
ATOM 4279 C CA . PHE B 1 170 ? 6.379 -7.426 -10.977 1 98.38 170 PHE B CA 1
ATOM 4280 C C . PHE B 1 170 ? 6.898 -6.09 -11.5 1 98.38 170 PHE B C 1
ATOM 4282 O O . PHE B 1 170 ? 6.629 -5.715 -12.641 1 98.38 170 PHE B O 1
ATOM 4289 N N . CYS B 1 171 ? 7.633 -5.348 -10.695 1 98.44 171 CYS B N 1
ATOM 4290 C CA . CYS B 1 171 ? 8.07 -4.039 -11.164 1 98.44 171 CYS B CA 1
ATOM 4291 C C . CYS B 1 171 ? 9.578 -3.889 -11.039 1 98.44 171 CYS B C 1
ATOM 4293 O O . CYS B 1 171 ? 10.195 -3.123 -11.789 1 98.44 171 CYS B O 1
ATOM 4295 N N . GLY B 1 172 ? 10.188 -4.543 -10.047 1 97.81 172 GLY B N 1
ATOM 4296 C CA . GLY B 1 172 ? 11.617 -4.418 -9.805 1 97.81 172 GLY B CA 1
ATOM 4297 C C . GLY B 1 172 ? 12 -3.109 -9.133 1 97.81 172 GLY B C 1
ATOM 4298 O O . GLY B 1 172 ? 13.18 -2.834 -8.922 1 97.81 172 GLY B O 1
ATOM 4299 N N . LEU B 1 173 ? 11.031 -2.291 -8.75 1 97.62 173 LEU B N 1
ATOM 4300 C CA . LEU B 1 173 ? 11.32 -0.936 -8.289 1 97.62 173 LEU B CA 1
ATOM 4301 C C . LEU B 1 173 ? 11.203 -0.837 -6.773 1 97.62 173 LEU B C 1
ATOM 4303 O O . LEU B 1 173 ? 11.891 -0.03 -6.145 1 97.62 173 LEU B O 1
ATOM 4307 N N . LEU B 1 174 ? 10.32 -1.642 -6.172 1 97.5 174 LEU B N 1
ATOM 4308 C CA . LEU B 1 174 ? 10.016 -1.499 -4.754 1 97.5 174 LEU B CA 1
ATOM 4309 C C . LEU B 1 174 ? 10.547 -2.688 -3.961 1 97.5 174 LEU B C 1
ATOM 4311 O O . LEU B 1 174 ? 10.453 -3.832 -4.41 1 97.5 174 LEU B O 1
ATOM 4315 N N . PRO B 1 175 ? 11.117 -2.404 -2.777 1 96.62 175 PRO B N 1
ATOM 4316 C CA . PRO B 1 175 ? 11.508 -3.533 -1.929 1 96.62 175 PRO B CA 1
ATOM 4317 C C . PRO B 1 175 ? 10.312 -4.328 -1.417 1 96.62 175 PRO B C 1
ATOM 4319 O O . PRO B 1 175 ? 9.211 -3.783 -1.303 1 96.62 175 PRO B O 1
ATOM 4322 N N . MET B 1 176 ? 10.547 -5.578 -1.147 1 96.88 176 MET B N 1
ATOM 4323 C CA . MET B 1 176 ? 9.547 -6.457 -0.55 1 96.88 176 MET B CA 1
ATOM 4324 C C . MET B 1 176 ? 9.867 -6.723 0.918 1 96.88 176 MET B C 1
ATOM 4326 O O . MET B 1 176 ? 11.031 -6.871 1.289 1 96.88 176 MET B O 1
ATOM 4330 N N . ASP B 1 177 ? 8.844 -6.82 1.733 1 97.5 177 ASP B N 1
ATOM 4331 C CA . ASP B 1 177 ? 9.055 -7.172 3.135 1 97.5 177 ASP B CA 1
ATOM 4332 C C . ASP B 1 177 ? 9.68 -8.562 3.262 1 97.5 177 ASP B C 1
ATOM 4334 O O . ASP B 1 177 ? 9.273 -9.5 2.568 1 97.5 177 ASP B O 1
ATOM 4338 N N . SER B 1 178 ? 10.727 -8.68 4.078 1 96.94 178 SER B N 1
ATOM 4339 C CA . SER B 1 178 ? 11.344 -9.953 4.414 1 96.94 178 SER B CA 1
ATOM 4340 C C . SER B 1 178 ? 10.68 -10.594 5.629 1 96.94 178 SER B C 1
ATOM 4342 O O . SER B 1 178 ? 9.68 -10.078 6.137 1 96.94 178 SER B O 1
ATOM 4344 N N . GLU B 1 179 ? 11.258 -11.742 6.062 1 96.06 179 GLU B N 1
ATOM 4345 C CA . GLU B 1 179 ? 10.758 -12.445 7.238 1 96.06 179 GLU B CA 1
ATOM 4346 C C . GLU B 1 179 ? 11.039 -11.664 8.516 1 96.06 179 GLU B C 1
ATOM 4348 O O . GLU B 1 179 ? 10.469 -11.953 9.562 1 96.06 179 GLU B O 1
ATOM 4353 N N . TYR B 1 180 ? 11.859 -10.609 8.406 1 96.38 180 TYR B N 1
ATOM 4354 C CA . TYR B 1 180 ? 12.234 -9.828 9.578 1 96.38 180 TYR B CA 1
ATOM 4355 C C . TYR B 1 180 ? 11.328 -8.617 9.742 1 96.38 180 TYR B C 1
ATOM 4357 O O . TYR B 1 180 ? 11.32 -7.98 10.805 1 96.38 180 TYR B O 1
ATOM 4365 N N . ASP B 1 181 ? 10.625 -8.25 8.703 1 97 181 ASP B N 1
ATOM 4366 C CA . ASP B 1 181 ? 9.766 -7.07 8.75 1 97 181 ASP B CA 1
ATOM 4367 C C . ASP B 1 181 ? 8.547 -7.309 9.641 1 97 181 ASP B C 1
ATOM 4369 O O . ASP B 1 181 ? 8.031 -8.422 9.703 1 97 181 ASP B O 1
ATOM 4373 N N . PRO B 1 182 ? 8.078 -6.273 10.305 1 96.25 182 PRO B N 1
ATOM 4374 C CA . PRO B 1 182 ? 6.879 -6.422 11.133 1 96.25 182 PRO B CA 1
ATOM 4375 C C . PRO B 1 182 ? 5.602 -6.539 10.297 1 96.25 182 PRO B C 1
ATOM 4377 O O . PRO B 1 182 ? 4.531 -6.836 10.836 1 96.25 182 PRO B O 1
ATOM 4380 N N . THR B 1 183 ? 5.668 -6.238 9.023 1 96.69 183 THR B N 1
ATOM 4381 C CA . THR B 1 183 ? 4.547 -6.355 8.094 1 96.69 183 THR B CA 1
ATOM 4382 C C . THR B 1 183 ? 4.879 -7.32 6.961 1 96.69 183 THR B C 1
ATOM 4384 O O . THR B 1 183 ? 5.977 -7.883 6.918 1 96.69 183 THR B O 1
ATOM 4387 N N . ARG B 1 184 ? 3.926 -7.574 6.129 1 96.62 184 ARG B N 1
ATOM 4388 C CA . ARG B 1 184 ? 4.113 -8.406 4.945 1 96.62 184 ARG B CA 1
ATOM 4389 C C . ARG B 1 184 ? 3.416 -7.801 3.732 1 96.62 184 ARG B C 1
ATOM 4391 O O . ARG B 1 184 ? 2.547 -6.938 3.875 1 96.62 184 ARG B O 1
ATOM 4398 N N . GLU B 1 185 ? 3.826 -8.203 2.557 1 97.69 185 GLU B N 1
ATOM 4399 C CA . GLU B 1 185 ? 3.086 -7.84 1.353 1 97.69 185 GLU B CA 1
ATOM 4400 C C . GLU B 1 185 ? 1.761 -8.594 1.271 1 97.69 185 GLU B C 1
ATOM 4402 O O . GLU B 1 185 ? 1.624 -9.68 1.834 1 97.69 185 GLU B O 1
ATOM 4407 N N . ALA B 1 186 ? 0.822 -7.973 0.64 1 96.94 186 ALA B N 1
ATOM 4408 C CA . ALA B 1 186 ? -0.426 -8.672 0.346 1 96.94 186 ALA B CA 1
ATOM 4409 C C . ALA B 1 186 ? -0.223 -9.727 -0.741 1 96.94 186 ALA B C 1
ATOM 4411 O O . ALA B 1 186 ? 0.638 -9.57 -1.61 1 96.94 186 ALA B O 1
ATOM 4412 N N . TYR B 1 187 ? -0.965 -10.781 -0.606 1 97.56 187 TYR B N 1
ATOM 4413 C CA . TYR B 1 187 ? -1.039 -11.734 -1.707 1 97.56 187 TYR B CA 1
ATOM 4414 C C . TYR B 1 187 ? -2.002 -11.25 -2.785 1 97.56 187 TYR B C 1
ATOM 4416 O O . TYR B 1 187 ? -3.182 -11.023 -2.512 1 97.56 187 TYR B O 1
ATOM 4424 N N . ASP B 1 188 ? -1.468 -11.094 -3.918 1 97.31 188 ASP B N 1
ATOM 4425 C CA . ASP B 1 188 ? -2.291 -10.719 -5.062 1 97.31 188 ASP B CA 1
ATOM 4426 C C . ASP B 1 188 ? -2.99 -11.938 -5.66 1 97.31 188 ASP B C 1
ATOM 4428 O O . ASP B 1 188 ? -2.369 -12.984 -5.852 1 97.31 188 ASP B O 1
ATOM 4432 N N . HIS B 1 189 ? -4.297 -11.797 -5.832 1 97.94 189 HIS B N 1
ATOM 4433 C CA . HIS B 1 189 ? -4.941 -12.727 -6.754 1 97.94 189 HIS B CA 1
ATOM 4434 C C . HIS B 1 189 ? -4.543 -12.438 -8.195 1 97.94 189 HIS B C 1
ATOM 4436 O O . HIS B 1 189 ? -5.129 -11.562 -8.844 1 97.94 189 HIS B O 1
ATOM 4442 N N . TYR B 1 190 ? -3.549 -13.203 -8.641 1 98.06 190 TYR B N 1
ATOM 4443 C CA . TYR B 1 190 ? -3.057 -12.93 -9.984 1 98.06 190 TYR B CA 1
ATOM 4444 C C . TYR B 1 190 ? -4.195 -12.961 -11 1 98.06 190 TYR B C 1
ATOM 4446 O O . TYR B 1 190 ? -4.359 -12.023 -11.789 1 98.06 190 TYR B O 1
ATOM 4454 N N . LEU B 1 191 ? -4.859 -14.016 -11 1 97 191 LEU B N 1
ATOM 4455 C CA . LEU B 1 191 ? -6.188 -14.016 -11.609 1 97 191 LEU B CA 1
ATOM 4456 C C . LEU B 1 191 ? -7.242 -13.57 -10.594 1 97 191 LEU B C 1
ATOM 4458 O O . LEU B 1 191 ? -7.441 -14.234 -9.57 1 97 191 LEU B O 1
ATOM 4462 N N . PRO B 1 192 ? -7.902 -12.469 -10.836 1 94.69 192 PRO B N 1
ATOM 4463 C CA . PRO B 1 192 ? -8.758 -11.852 -9.82 1 94.69 192 PRO B CA 1
ATOM 4464 C C . PRO B 1 192 ? -9.883 -12.781 -9.359 1 94.69 192 PRO B C 1
ATOM 4466 O O . PRO B 1 192 ? -10.547 -13.406 -10.188 1 94.69 192 PRO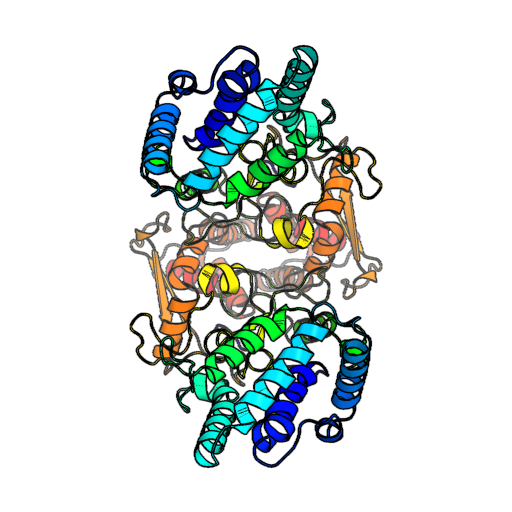 B O 1
ATOM 4469 N N . ALA B 1 193 ? -10.133 -12.773 -8.109 1 91.62 193 ALA B N 1
ATOM 4470 C CA . ALA B 1 193 ? -11.148 -13.625 -7.5 1 91.62 193 ALA B CA 1
ATOM 4471 C C . ALA B 1 193 ? -12.547 -13.266 -7.992 1 91.62 193 ALA B C 1
ATOM 4473 O O . ALA B 1 193 ? -13.414 -14.133 -8.102 1 91.62 193 ALA B O 1
ATOM 4474 N N . SER B 1 194 ? -12.75 -12 -8.297 1 87.69 194 SER B N 1
ATOM 4475 C CA . SER B 1 194 ? -14.055 -11.547 -8.773 1 87.69 194 SER B CA 1
ATOM 4476 C C . SER B 1 194 ? -14.383 -12.117 -10.148 1 87.69 194 SER B C 1
ATOM 4478 O O . SER B 1 194 ? -15.547 -12.227 -10.516 1 87.69 194 SER B O 1
ATOM 4480 N N . LYS B 1 195 ? -13.367 -12.547 -10.859 1 89.38 195 LYS B N 1
ATOM 4481 C CA . LYS B 1 195 ? -13.562 -13.078 -12.203 1 89.38 195 LYS B CA 1
ATOM 4482 C C . LYS B 1 195 ? -13.359 -14.586 -12.234 1 89.38 195 LYS B C 1
ATOM 4484 O O . LYS B 1 195 ? -13.969 -15.289 -13.055 1 89.38 195 LYS B O 1
ATOM 4489 N N . TYR B 1 196 ? -12.523 -15.016 -11.344 1 91.62 196 TYR B N 1
ATOM 4490 C CA . TYR B 1 196 ? -12.195 -16.438 -11.266 1 91.62 196 TYR B CA 1
ATOM 4491 C C . TYR B 1 196 ? -12.383 -16.953 -9.844 1 91.62 196 TYR B C 1
ATOM 4493 O O . TYR B 1 196 ? -11.406 -17.297 -9.164 1 91.62 196 TYR B O 1
ATOM 4501 N N . PRO B 1 197 ? -13.578 -17.188 -9.477 1 88.25 197 PRO B N 1
ATOM 4502 C CA . PRO B 1 197 ? -13.859 -17.453 -8.062 1 88.25 197 PRO B CA 1
ATOM 4503 C C . PRO B 1 197 ? -13.195 -18.75 -7.566 1 88.25 197 PRO B C 1
ATOM 4505 O O . PRO B 1 197 ? -12.688 -18.781 -6.445 1 88.25 197 PRO B O 1
ATOM 4508 N N . PHE B 1 198 ? -13.031 -19.828 -8.383 1 92.56 198 PHE B N 1
ATOM 4509 C CA . PHE B 1 198 ? -12.625 -21.156 -7.938 1 92.56 198 PHE B CA 1
ATOM 4510 C C . PHE B 1 198 ? -11.141 -21.188 -7.598 1 92.56 198 PHE B C 1
ATOM 4512 O O . PHE B 1 198 ? -10.641 -22.156 -7.027 1 92.56 198 PHE B O 1
ATOM 4519 N N . ASN B 1 199 ? -10.469 -20.078 -7.887 1 94.38 199 ASN B N 1
ATOM 4520 C CA . ASN B 1 199 ? -9.039 -20.094 -7.582 1 94.38 199 ASN B CA 1
ATOM 4521 C C . ASN B 1 199 ? -8.695 -19.047 -6.523 1 94.38 199 ASN B C 1
ATOM 4523 O O . ASN B 1 199 ? -7.52 -18.734 -6.312 1 94.38 199 ASN B O 1
ATOM 4527 N N . SER B 1 200 ? -9.633 -18.562 -5.742 1 95.5 200 SER B N 1
ATOM 4528 C CA . SER B 1 200 ? -9.484 -17.406 -4.859 1 95.5 200 SER B CA 1
ATOM 4529 C C . SER B 1 200 ? -8.57 -17.719 -3.682 1 95.5 200 SER B C 1
ATOM 4531 O O . SER B 1 200 ? -8.016 -16.812 -3.057 1 95.5 200 SER B O 1
ATOM 4533 N N . VAL B 1 201 ? -8.406 -19.047 -3.375 1 98 201 VAL B N 1
ATOM 4534 C CA . VAL B 1 201 ? -7.555 -19.391 -2.236 1 98 201 VAL B CA 1
ATOM 4535 C C . VAL B 1 201 ? -6.512 -20.422 -2.66 1 98 201 VAL B C 1
ATOM 4537 O O . VAL B 1 201 ? -6.043 -21.219 -1.839 1 98 201 VAL B O 1
ATOM 4540 N N . ASN B 1 202 ? -6.262 -20.531 -3.973 1 98.12 202 ASN B N 1
ATOM 4541 C CA . ASN B 1 202 ? -5.203 -21.359 -4.543 1 98.12 202 ASN B CA 1
ATOM 4542 C C . ASN B 1 202 ? -3.85 -20.656 -4.477 1 98.12 202 ASN B C 1
ATOM 4544 O O . ASN B 1 202 ? -3.645 -19.641 -5.133 1 98.12 202 ASN B O 1
ATOM 4548 N N . LEU B 1 203 ? -2.93 -21.219 -3.736 1 98.12 203 LEU B N 1
ATOM 4549 C CA . LEU B 1 203 ? -1.629 -20.594 -3.529 1 98.12 203 LEU B CA 1
ATOM 4550 C C . LEU B 1 203 ? -0.859 -20.484 -4.844 1 98.12 203 LEU B C 1
ATOM 4552 O O . LEU B 1 203 ? 0.117 -19.75 -4.938 1 98.12 203 LEU B O 1
ATOM 4556 N N . ARG B 1 204 ? -1.316 -21.203 -5.832 1 97.88 204 ARG B N 1
ATOM 4557 C CA . ARG B 1 204 ? -0.693 -21.094 -7.145 1 97.88 204 ARG B CA 1
ATOM 4558 C C . ARG B 1 204 ? -1.149 -19.828 -7.863 1 97.88 204 ARG B C 1
ATOM 4560 O O . ARG B 1 204 ? -0.548 -19.422 -8.859 1 97.88 204 ARG B O 1
ATOM 4567 N N . ASN B 1 205 ? -2.215 -19.25 -7.371 1 98.12 205 ASN B N 1
ATOM 4568 C CA . ASN B 1 205 ? -2.729 -18 -7.93 1 98.12 205 ASN B CA 1
ATOM 4569 C C . ASN B 1 205 ? -2.377 -16.812 -7.047 1 98.12 205 ASN B C 1
ATOM 4571 O O . ASN B 1 205 ? -2.412 -15.664 -7.5 1 98.12 205 ASN B O 1
ATOM 4575 N N . LEU B 1 206 ? -2.055 -17.078 -5.801 1 98.12 206 LEU B N 1
ATOM 4576 C CA . LEU B 1 206 ? -1.76 -16.016 -4.84 1 98.12 206 LEU B CA 1
ATOM 4577 C C . LEU B 1 206 ? -0.269 -15.695 -4.824 1 98.12 206 LEU B C 1
ATOM 4579 O O . LEU B 1 206 ? 0.551 -16.547 -4.484 1 98.12 206 LEU B O 1
ATOM 4583 N N . ALA B 1 207 ? 0.05 -14.492 -5.211 1 97.69 207 ALA B N 1
ATOM 4584 C CA . ALA B 1 207 ? 1.448 -14.078 -5.293 1 97.69 207 ALA B CA 1
ATOM 4585 C C . ALA B 1 207 ? 1.676 -12.766 -4.555 1 97.69 207 ALA B C 1
ATOM 4587 O O . ALA B 1 207 ? 1.016 -11.758 -4.844 1 97.69 207 ALA B O 1
ATOM 4588 N N . PRO B 1 208 ? 2.656 -12.75 -3.605 1 97.81 208 PRO B N 1
ATOM 4589 C CA . PRO B 1 208 ? 2.971 -11.469 -2.973 1 97.81 208 PRO B CA 1
ATOM 4590 C C . PRO B 1 208 ? 3.398 -10.406 -3.979 1 97.81 208 PRO B C 1
ATOM 4592 O O . PRO B 1 208 ? 4.102 -10.711 -4.945 1 97.81 208 PRO B O 1
ATOM 4595 N N . ALA B 1 209 ? 2.906 -9.203 -3.838 1 98.31 209 ALA B N 1
ATOM 4596 C CA . ALA B 1 209 ? 3.24 -8.07 -4.699 1 98.31 209 ALA B CA 1
ATOM 4597 C C . ALA B 1 209 ? 3.289 -6.77 -3.904 1 98.31 209 ALA B C 1
ATOM 4599 O O . ALA B 1 209 ? 2.627 -6.641 -2.871 1 98.31 209 ALA B O 1
ATOM 4600 N N . CYS B 1 210 ? 4.125 -5.887 -4.332 1 98.12 210 CYS B N 1
ATOM 4601 C CA . CYS B 1 210 ? 4.133 -4.586 -3.672 1 98.12 210 CYS B CA 1
ATOM 4602 C C . CYS B 1 210 ? 2.803 -3.867 -3.859 1 98.12 210 CYS B C 1
ATOM 4604 O O . CYS B 1 210 ? 2.029 -4.211 -4.754 1 98.12 210 CYS B O 1
ATOM 4606 N N . TYR B 1 211 ? 2.557 -2.926 -3.055 1 97.88 211 TYR B N 1
ATOM 4607 C CA . TYR B 1 211 ? 1.285 -2.211 -3.045 1 97.88 211 TYR B CA 1
ATOM 4608 C C . TYR B 1 211 ? 1.052 -1.495 -4.371 1 97.88 211 TYR B C 1
ATOM 4610 O O . TYR B 1 211 ? -0.071 -1.467 -4.879 1 97.88 211 TYR B O 1
ATOM 4618 N N . LYS B 1 212 ? 2.074 -0.892 -4.984 1 98.25 212 LYS B N 1
ATOM 4619 C CA . LYS B 1 212 ? 1.936 -0.155 -6.234 1 98.25 212 LYS B CA 1
ATOM 4620 C C . LYS B 1 212 ? 1.494 -1.077 -7.371 1 98.25 212 LYS B C 1
ATOM 4622 O O . LYS B 1 212 ? 0.6 -0.732 -8.148 1 98.25 212 LYS B O 1
ATOM 4627 N N . CYS B 1 213 ? 2.062 -2.227 -7.414 1 98.5 213 CYS B N 1
ATOM 4628 C CA . CYS B 1 213 ? 1.7 -3.17 -8.461 1 98.5 213 CYS B CA 1
ATOM 4629 C C . CYS B 1 213 ? 0.306 -3.738 -8.227 1 98.5 213 CYS B C 1
ATOM 4631 O O . CYS B 1 213 ? -0.551 -3.676 -9.109 1 98.5 213 CYS B O 1
ATOM 4633 N N . ASN B 1 214 ? 0.089 -4.199 -7.039 1 97.81 214 ASN B N 1
ATOM 4634 C CA . ASN B 1 214 ? -1.139 -4.926 -6.738 1 97.81 214 ASN B CA 1
ATOM 4635 C C . ASN B 1 214 ? -2.34 -3.99 -6.652 1 97.81 214 ASN B C 1
ATOM 4637 O O . ASN B 1 214 ? -3.311 -4.148 -7.391 1 97.81 214 ASN B O 1
ATOM 4641 N N . SER B 1 215 ? -2.256 -2.957 -5.867 1 97 215 SER B N 1
ATOM 4642 C CA . SER B 1 215 ? -3.432 -2.17 -5.508 1 97 215 SER B CA 1
ATOM 4643 C C . SER B 1 215 ? -3.557 -0.929 -6.383 1 97 215 SER B C 1
ATOM 4645 O O . SER B 1 215 ? -4.668 -0.522 -6.738 1 97 215 SER B O 1
ATOM 4647 N N . GLN B 1 216 ? -2.467 -0.377 -6.82 1 97.44 216 GLN B N 1
ATOM 4648 C CA . GLN B 1 216 ? -2.586 0.927 -7.465 1 97.44 216 GLN B CA 1
ATOM 4649 C C . GLN B 1 216 ? -2.543 0.794 -8.984 1 97.44 216 GLN B C 1
ATOM 4651 O O . GLN B 1 216 ? -2.992 1.689 -9.703 1 97.44 216 GLN B O 1
ATOM 4656 N N . ASN B 1 217 ? -1.987 -0.308 -9.453 1 98.12 217 ASN B N 1
ATOM 4657 C CA . ASN B 1 217 ? -1.891 -0.406 -10.906 1 98.12 217 ASN B CA 1
ATOM 4658 C C . ASN B 1 217 ? -2.701 -1.582 -11.445 1 98.12 217 ASN B C 1
ATOM 4660 O O . ASN B 1 217 ? -3.477 -1.426 -12.391 1 98.12 217 ASN B O 1
ATOM 4664 N N . LYS B 1 218 ? -2.564 -2.752 -10.883 1 97.88 218 LYS B N 1
ATOM 4665 C CA . LYS B 1 218 ? -3.285 -3.906 -11.414 1 97.88 218 LYS B CA 1
ATOM 4666 C C . LYS B 1 218 ? -4.758 -3.863 -11.016 1 97.88 218 LYS B C 1
ATOM 4668 O O . LYS B 1 218 ? -5.637 -3.857 -11.883 1 97.88 218 LYS B O 1
ATOM 4673 N N . GLY B 1 219 ? -5.039 -3.883 -9.727 1 96.25 219 GLY B N 1
ATOM 4674 C CA . GLY B 1 219 ? -6.406 -3.998 -9.25 1 96.25 219 GLY B CA 1
ATOM 4675 C C . GLY B 1 219 ? -7.09 -5.277 -9.695 1 96.25 219 GLY B C 1
ATOM 4676 O O . GLY B 1 219 ? -6.559 -6.371 -9.508 1 96.25 219 GLY B O 1
ATOM 4677 N N . ALA B 1 220 ? -8.227 -5.125 -10.352 1 94.19 220 ALA B N 1
ATOM 4678 C CA . ALA B 1 220 ? -8.992 -6.297 -10.773 1 94.19 220 ALA B CA 1
ATOM 4679 C C . ALA B 1 220 ? -8.805 -6.562 -12.266 1 94.19 220 ALA B C 1
ATOM 4681 O O . ALA B 1 220 ? -9.578 -7.309 -12.867 1 94.19 220 ALA B O 1
ATOM 4682 N N . LYS B 1 221 ? -7.762 -5.93 -12.891 1 96.62 221 LYS B N 1
ATOM 4683 C CA . LYS B 1 221 ? -7.48 -6.219 -14.289 1 96.62 221 LYS B CA 1
ATOM 4684 C C . LYS B 1 221 ? -7.191 -7.703 -14.5 1 96.62 221 LYS B C 1
ATOM 4686 O O . LYS B 1 221 ? -6.512 -8.328 -13.688 1 96.62 221 LYS B O 1
ATOM 4691 N N . ASP B 1 222 ? -7.672 -8.188 -15.5 1 95.94 222 ASP B N 1
ATOM 4692 C CA . ASP B 1 222 ? -7.512 -9.594 -15.836 1 95.94 222 ASP B CA 1
ATOM 4693 C C . ASP B 1 222 ? -6.273 -9.812 -16.703 1 95.94 222 ASP B C 1
ATOM 4695 O O . ASP B 1 222 ? -6.223 -9.352 -17.844 1 95.94 222 ASP B O 1
ATOM 4699 N N . PRO B 1 223 ? -5.324 -10.562 -16.25 1 97.56 223 PRO B N 1
ATOM 4700 C CA . PRO B 1 223 ? -4.125 -10.812 -17.062 1 97.56 223 PRO B CA 1
ATOM 4701 C C . PRO B 1 223 ? -4.426 -11.594 -18.344 1 97.56 223 PRO B C 1
ATOM 4703 O O . PRO B 1 223 ? -3.605 -11.609 -19.266 1 97.56 223 PRO B O 1
ATOM 4706 N N . LEU B 1 224 ? -5.598 -12.18 -18.422 1 97.19 224 LEU B N 1
ATOM 4707 C CA . LEU B 1 224 ? -5.855 -13.102 -19.531 1 97.19 224 LEU B CA 1
ATOM 4708 C C . LEU B 1 224 ? -6.59 -12.391 -20.656 1 97.19 224 LEU B C 1
ATOM 4710 O O . LEU B 1 224 ? -6.957 -13.023 -21.656 1 97.19 224 LEU B O 1
ATOM 4714 N N . GLN B 1 225 ? -6.828 -11.086 -20.531 1 94.88 225 GLN B N 1
ATOM 4715 C CA . GLN B 1 225 ? -7.461 -10.32 -21.594 1 94.88 225 GLN B CA 1
ATOM 4716 C C . GLN B 1 225 ? -6.988 -8.867 -21.594 1 94.88 225 GLN B C 1
ATOM 4718 O O . GLN B 1 225 ? -6.609 -8.344 -20.547 1 94.88 225 GLN B O 1
ATOM 4723 N N . ASP B 1 226 ? -7 -8.289 -22.766 1 94 226 ASP B N 1
ATOM 4724 C CA . ASP B 1 226 ? -6.695 -6.863 -22.812 1 94 226 ASP B CA 1
ATOM 4725 C C . ASP B 1 226 ? -7.949 -6.023 -22.594 1 94 226 ASP B C 1
ATOM 4727 O O . ASP B 1 226 ? -9 -6.551 -22.219 1 94 226 ASP B O 1
ATOM 4731 N N . GLU B 1 227 ? -7.82 -4.797 -22.688 1 89.75 227 GLU B N 1
ATOM 4732 C CA . GLU B 1 227 ? -8.906 -3.871 -22.375 1 89.75 227 GLU B CA 1
ATOM 4733 C C . GLU B 1 227 ? -10.094 -4.074 -23.312 1 89.75 227 GLU B C 1
ATOM 4735 O O . GLU B 1 227 ? -11.227 -3.77 -22.953 1 89.75 227 GLU B O 1
ATOM 4740 N N . ALA B 1 228 ? -9.852 -4.641 -24.5 1 92.88 228 ALA B N 1
ATOM 4741 C CA . ALA B 1 228 ? -10.898 -4.887 -25.484 1 92.88 228 ALA B CA 1
ATOM 4742 C C . ALA B 1 228 ? -11.523 -6.266 -25.281 1 92.88 228 ALA B C 1
ATOM 4744 O O . ALA B 1 228 ? -12.422 -6.66 -26.031 1 92.88 228 ALA B O 1
ATOM 4745 N N . GLY B 1 229 ? -11 -7 -24.375 1 90 229 GLY B N 1
ATOM 4746 C CA . GLY B 1 229 ? -11.547 -8.32 -24.109 1 90 229 GLY B CA 1
ATOM 4747 C C . GLY B 1 229 ? -10.898 -9.414 -24.938 1 90 229 GLY B C 1
ATOM 4748 O O . GLY B 1 229 ? -11.367 -10.555 -24.938 1 90 229 GLY B O 1
ATOM 4749 N N . ILE B 1 230 ? -9.922 -9.039 -25.641 1 94.19 230 ILE B N 1
ATOM 4750 C CA . ILE B 1 230 ? -9.227 -10.016 -26.469 1 94.19 230 ILE B CA 1
ATOM 4751 C C . ILE B 1 230 ? -8.281 -10.844 -25.609 1 94.19 230 ILE B C 1
ATOM 4753 O O . ILE B 1 230 ? -7.551 -10.305 -24.781 1 94.19 230 ILE B O 1
ATOM 4757 N N . LYS B 1 231 ? -8.281 -12.117 -25.859 1 95.31 231 LYS B N 1
ATOM 4758 C CA . LYS B 1 231 ? -7.457 -13.055 -25.109 1 95.31 231 LYS B CA 1
ATOM 4759 C C . LYS B 1 231 ? -5.977 -12.703 -25.219 1 95.31 231 LYS B C 1
ATOM 4761 O O . LYS B 1 231 ? -5.5 -12.344 -26.297 1 95.31 231 LYS B O 1
ATOM 4766 N N . ARG B 1 232 ? -5.27 -12.836 -24.047 1 96.5 232 ARG B N 1
ATOM 4767 C CA . ARG B 1 232 ? -3.832 -12.586 -23.969 1 96.5 232 ARG B CA 1
ATOM 4768 C C . ARG B 1 232 ? -3.148 -13.602 -23.062 1 96.5 232 ARG B C 1
ATOM 4770 O O . ARG B 1 232 ? -3.773 -14.141 -22.156 1 96.5 232 ARG B O 1
ATOM 4777 N N . LYS B 1 233 ? -1.906 -13.859 -23.359 1 98.06 233 LYS B N 1
ATOM 4778 C CA . LYS B 1 233 ? -1.06 -14.625 -22.453 1 98.06 233 LYS B CA 1
ATOM 4779 C C . LYS B 1 233 ? -0.438 -13.734 -21.391 1 98.06 233 LYS B C 1
ATOM 4781 O O . LYS B 1 233 ? -0.436 -12.508 -21.531 1 98.06 233 LYS B O 1
ATOM 4786 N N . ALA B 1 234 ? -0.052 -14.398 -20.344 1 98.19 234 ALA B N 1
ATOM 4787 C CA . ALA B 1 234 ? 0.582 -13.68 -19.25 1 98.19 234 ALA B CA 1
ATOM 4788 C C . ALA B 1 234 ? 1.749 -14.477 -18.672 1 98.19 234 ALA B C 1
ATOM 4790 O O . ALA B 1 234 ? 1.775 -15.703 -18.75 1 98.19 234 ALA B O 1
ATOM 4791 N N . PHE B 1 235 ? 2.773 -13.773 -18.172 1 98.31 235 PHE B N 1
ATOM 4792 C CA . PHE B 1 235 ? 3.805 -14.453 -17.406 1 98.31 235 PHE B CA 1
ATOM 4793 C C . PHE B 1 235 ? 3.215 -15.094 -16.156 1 98.31 235 PHE B C 1
ATOM 4795 O O . PHE B 1 235 ? 2.391 -14.484 -15.477 1 98.31 235 PHE B O 1
ATOM 4802 N N . TYR B 1 236 ? 3.562 -16.328 -15.914 1 98.12 236 TYR B N 1
ATOM 4803 C CA . TYR B 1 236 ? 3.102 -17 -14.703 1 98.12 236 TYR B CA 1
ATOM 4804 C C . TYR B 1 236 ? 4.059 -16.75 -13.539 1 98.12 236 TYR B C 1
ATOM 4806 O O . TYR B 1 236 ? 5.25 -17.047 -13.633 1 98.12 236 TYR B O 1
ATOM 4814 N N . PRO B 1 237 ? 3.551 -16.281 -12.398 1 97.62 237 PRO B N 1
ATOM 4815 C CA . PRO B 1 237 ? 4.422 -15.859 -11.297 1 97.62 237 PRO B CA 1
ATOM 4816 C C . PRO B 1 237 ? 5.262 -17 -10.734 1 97.62 237 PRO B C 1
ATOM 4818 O O . PRO B 1 237 ? 6.312 -16.766 -10.133 1 97.62 237 PRO B O 1
ATOM 4821 N N . TYR B 1 238 ? 4.84 -18.219 -10.914 1 97.88 238 TYR B N 1
ATOM 4822 C CA . TYR B 1 238 ? 5.531 -19.359 -10.336 1 97.88 238 TYR B CA 1
ATOM 4823 C C . TYR B 1 238 ? 6.074 -20.266 -11.438 1 97.88 238 TYR B C 1
ATOM 4825 O O . TYR B 1 238 ? 6.082 -21.5 -11.281 1 97.88 238 TYR B O 1
ATOM 4833 N N . ALA B 1 239 ? 6.453 -19.656 -12.531 1 96.75 239 ALA B N 1
ATOM 4834 C CA . ALA B 1 239 ? 7.086 -20.422 -13.602 1 96.75 239 ALA B CA 1
ATOM 4835 C C . ALA B 1 239 ? 8.375 -21.078 -13.117 1 96.75 239 ALA B C 1
ATOM 4837 O O . ALA B 1 239 ? 9.031 -20.578 -12.195 1 96.75 239 ALA B O 1
ATOM 4838 N N . ALA B 1 240 ? 8.758 -22.141 -13.711 1 94.31 240 ALA B N 1
ATOM 4839 C CA . ALA B 1 240 ? 9.953 -22.891 -13.328 1 94.31 240 ALA B CA 1
ATOM 4840 C C . ALA B 1 240 ? 11.219 -22.141 -13.742 1 94.31 240 ALA B C 1
ATOM 4842 O O . ALA B 1 240 ? 12.211 -22.141 -13.016 1 94.31 240 ALA B O 1
ATOM 4843 N N . ASP B 1 241 ? 11.125 -21.469 -14.883 1 91.69 241 ASP B N 1
ATOM 4844 C CA . ASP B 1 241 ? 12.297 -20.766 -15.406 1 91.69 241 ASP B CA 1
ATOM 4845 C C . ASP B 1 241 ? 12.039 -19.266 -15.492 1 91.69 241 ASP B C 1
ATOM 4847 O O . ASP B 1 241 ? 10.891 -18.828 -15.641 1 91.69 241 ASP B O 1
ATOM 4851 N N . SER B 1 242 ? 13.18 -18.594 -15.391 1 92.38 242 SER B N 1
ATOM 4852 C CA . SER B 1 242 ? 13.094 -17.156 -15.57 1 92.38 242 SER B CA 1
ATOM 4853 C C . SER B 1 242 ? 12.906 -16.781 -17.047 1 92.38 242 SER B C 1
ATOM 4855 O O . SER B 1 242 ? 13.281 -17.562 -17.922 1 92.38 242 SER B O 1
ATOM 4857 N N . TYR B 1 243 ? 12.281 -15.688 -17.219 1 91.69 243 TYR B N 1
ATOM 4858 C CA . TYR B 1 243 ? 12.156 -15.109 -18.562 1 91.69 243 TYR B CA 1
ATOM 4859 C C . TYR B 1 243 ? 13.32 -14.164 -18.859 1 91.69 243 TYR B C 1
ATOM 4861 O O . TYR B 1 243 ? 13.766 -13.422 -17.969 1 91.69 243 TYR B O 1
ATOM 4869 N N . LYS B 1 244 ? 13.805 -14.227 -20.094 1 94.88 244 LYS B N 1
ATOM 4870 C CA . LYS B 1 244 ? 14.898 -13.344 -20.469 1 94.88 244 LYS B CA 1
ATOM 4871 C C . LYS B 1 244 ? 14.383 -11.977 -20.891 1 94.88 244 LYS B C 1
ATOM 4873 O O . LYS B 1 244 ? 14.578 -11.562 -22.047 1 94.88 244 LYS B O 1
ATOM 4878 N N . ILE B 1 245 ? 13.883 -11.266 -19.953 1 96.62 245 ILE B N 1
ATOM 4879 C CA . ILE B 1 245 ? 13.305 -9.953 -20.203 1 96.62 245 ILE B CA 1
ATOM 4880 C C . ILE B 1 245 ? 14.414 -8.922 -20.391 1 96.62 245 ILE B C 1
ATOM 4882 O O . ILE B 1 245 ? 15.406 -8.922 -19.672 1 96.62 245 ILE B O 1
ATOM 4886 N N . GLN B 1 246 ? 14.281 -8.117 -21.391 1 96.94 246 GLN B N 1
ATOM 4887 C CA . GLN B 1 246 ? 15.211 -7.027 -21.656 1 96.94 246 GLN B CA 1
ATOM 4888 C C . GLN B 1 246 ? 14.508 -5.672 -21.547 1 96.94 246 GLN B C 1
ATOM 4890 O O . GLN B 1 246 ? 13.391 -5.504 -22.031 1 96.94 246 GLN B O 1
ATOM 4895 N N . VAL B 1 247 ? 15.164 -4.766 -20.844 1 98.19 247 VAL B N 1
ATOM 4896 C CA . VAL B 1 247 ? 14.703 -3.391 -20.703 1 98.19 247 VAL B CA 1
ATOM 4897 C C . VAL B 1 247 ? 15.672 -2.441 -21.406 1 98.19 247 VAL B C 1
ATOM 4899 O O . VAL B 1 247 ? 16.891 -2.529 -21.219 1 98.19 247 VAL B O 1
ATOM 4902 N N . PHE B 1 248 ? 15.133 -1.58 -22.219 1 97.81 248 PHE B N 1
ATOM 4903 C CA . PHE B 1 248 ? 15.93 -0.583 -22.922 1 97.81 248 PHE B CA 1
ATOM 4904 C C . PHE B 1 248 ? 15.438 0.825 -22.609 1 97.81 248 PHE B C 1
ATOM 4906 O O . PHE B 1 248 ? 14.234 1.062 -22.5 1 97.81 248 PHE B O 1
ATOM 4913 N N . VAL B 1 249 ? 16.406 1.682 -22.453 1 97.38 249 VAL B N 1
ATOM 4914 C CA . VAL B 1 249 ? 16.141 3.105 -22.281 1 97.38 249 VAL B CA 1
ATOM 4915 C C . VAL B 1 249 ? 16.625 3.877 -23.5 1 97.38 249 VAL B C 1
ATOM 4917 O O . VAL B 1 249 ? 17.766 3.699 -23.938 1 97.38 249 VAL B O 1
ATOM 4920 N N . HIS B 1 250 ? 15.766 4.684 -24.031 1 95.56 250 HIS B N 1
ATOM 4921 C CA . HIS B 1 250 ? 16.109 5.488 -25.203 1 95.56 250 HIS B CA 1
ATOM 4922 C C . HIS B 1 250 ? 16 6.977 -24.891 1 95.56 250 HIS B C 1
ATOM 4924 O O . HIS B 1 250 ? 15.062 7.406 -24.219 1 95.56 250 HIS B O 1
ATOM 4930 N N . PHE B 1 251 ? 17.031 7.688 -25.422 1 94.06 251 PHE B N 1
ATOM 4931 C CA . PHE B 1 251 ? 17 9.141 -25.297 1 94.06 251 PHE B CA 1
ATOM 4932 C C . PHE B 1 251 ? 16.516 9.781 -26.594 1 94.06 251 PHE B C 1
ATOM 4934 O O . PHE B 1 251 ? 16.828 9.312 -27.688 1 94.06 251 PHE B O 1
ATOM 4941 N N . GLN B 1 252 ? 15.742 10.836 -26.438 1 89.5 252 GLN B N 1
ATOM 4942 C CA . GLN B 1 252 ? 15.352 11.578 -27.625 1 89.5 252 GLN B CA 1
ATOM 4943 C C . GLN B 1 252 ? 16.516 12.391 -28.172 1 89.5 252 GLN B C 1
ATOM 4945 O O . GLN B 1 252 ? 16.656 12.555 -29.391 1 89.5 252 GLN B O 1
ATOM 4950 N N . SER B 1 253 ? 17.266 12.977 -27.234 1 84.69 253 SER B N 1
ATOM 4951 C CA . SER B 1 253 ? 18.469 13.719 -27.625 1 84.69 253 SER B CA 1
ATOM 4952 C C . SER B 1 253 ? 19.719 13.156 -26.953 1 84.69 253 SER B C 1
ATOM 4954 O O . SER B 1 253 ? 19.688 12.805 -25.766 1 84.69 253 SER B O 1
ATOM 4956 N N . ALA B 1 254 ? 20.75 13.039 -27.797 1 76.94 254 ALA B N 1
ATOM 4957 C CA . ALA B 1 254 ? 22 12.477 -27.281 1 76.94 254 ALA B CA 1
ATOM 4958 C C . ALA B 1 254 ? 22.781 13.508 -26.469 1 76.94 254 ALA B C 1
ATOM 4960 O O . ALA B 1 254 ? 23.703 13.156 -25.75 1 76.94 254 ALA B O 1
ATOM 4961 N N . ALA B 1 255 ? 22.344 14.578 -26.469 1 75.94 255 ALA B N 1
ATOM 4962 C CA . ALA B 1 255 ? 23.188 15.656 -25.953 1 75.94 255 ALA B CA 1
ATOM 4963 C C . ALA B 1 255 ? 22.906 15.898 -24.469 1 75.94 255 ALA B C 1
ATOM 4965 O O . ALA B 1 255 ? 23.719 16.516 -23.766 1 75.94 255 ALA B O 1
ATOM 4966 N N . GLN B 1 256 ? 21.828 15.445 -24.016 1 81.12 256 GLN B N 1
ATOM 4967 C CA . GLN B 1 256 ? 21.484 15.773 -22.625 1 81.12 256 GLN B CA 1
ATOM 4968 C C . GLN B 1 256 ? 20.75 14.617 -21.953 1 81.12 256 GLN B C 1
ATOM 4970 O O . GLN B 1 256 ? 20.062 13.852 -22.609 1 81.12 256 GLN B O 1
ATOM 4975 N N . ILE B 1 257 ? 21.016 14.539 -20.625 1 86 257 ILE B N 1
ATOM 4976 C CA . ILE B 1 257 ? 20.234 13.602 -19.812 1 86 257 ILE B CA 1
ATOM 4977 C C . ILE B 1 257 ? 18.766 14 -19.828 1 86 257 ILE B C 1
ATOM 4979 O O . ILE B 1 257 ? 18.438 15.18 -19.719 1 86 257 ILE B O 1
ATOM 4983 N N . PRO B 1 258 ? 17.922 13.047 -19.969 1 88.5 258 PRO B N 1
ATOM 4984 C CA . PRO B 1 258 ? 16.5 13.367 -20 1 88.5 258 PRO B CA 1
ATOM 4985 C C . PRO B 1 258 ? 16.016 14.047 -18.734 1 88.5 258 PRO B C 1
ATOM 4987 O O . PRO B 1 258 ? 16.359 13.617 -17.625 1 88.5 258 PRO B O 1
ATOM 4990 N N . GLU B 1 259 ? 15.188 15.086 -18.922 1 88.62 259 GLU B N 1
ATOM 4991 C CA . GLU B 1 259 ? 14.648 15.828 -17.781 1 88.62 259 GLU B CA 1
ATOM 4992 C C . GLU B 1 259 ? 13.125 15.82 -17.797 1 88.62 259 GLU B C 1
ATOM 4994 O O . GLU B 1 259 ? 12.484 16.141 -16.797 1 88.62 259 GLU B O 1
ATOM 4999 N N . LYS B 1 260 ? 12.625 15.453 -18.984 1 92.25 260 LYS B N 1
ATOM 5000 C CA . LYS B 1 260 ? 11.18 15.414 -19.156 1 92.25 260 LYS B CA 1
ATOM 5001 C C . LYS B 1 260 ? 10.727 14.078 -19.734 1 92.25 260 LYS B C 1
ATOM 5003 O O . LYS B 1 260 ? 11.539 13.336 -20.297 1 92.25 260 LYS B O 1
ATOM 5008 N N . GLU B 1 261 ? 9.508 13.82 -19.594 1 93.56 261 GLU B N 1
ATOM 5009 C CA . GLU B 1 261 ? 8.938 12.562 -20.047 1 93.56 261 GLU B CA 1
ATOM 5010 C C . GLU B 1 261 ? 9.148 12.375 -21.562 1 93.56 261 GLU B C 1
ATOM 5012 O O . GLU B 1 261 ? 9.391 11.258 -22.016 1 93.56 261 GLU B O 1
ATOM 5017 N N . GLN B 1 262 ? 9.094 13.43 -22.266 1 92.56 262 GLN B N 1
ATOM 5018 C CA . GLN B 1 262 ? 9.195 13.359 -23.719 1 92.56 262 GLN B CA 1
ATOM 5019 C C . GLN B 1 262 ? 10.625 13.062 -24.156 1 92.56 262 GLN B C 1
ATOM 5021 O O . GLN B 1 262 ? 10.867 12.703 -25.312 1 92.56 262 GLN B O 1
ATOM 5026 N N . ASP B 1 263 ? 11.555 13.117 -23.25 1 92.88 263 ASP B N 1
ATOM 5027 C CA . ASP B 1 263 ? 12.969 12.984 -23.578 1 92.88 263 ASP B CA 1
ATOM 5028 C C . ASP B 1 263 ? 13.422 11.531 -23.453 1 92.88 263 ASP B C 1
ATOM 5030 O O . ASP B 1 263 ? 14.555 11.195 -23.812 1 92.88 263 ASP B O 1
ATOM 5034 N N . ILE B 1 264 ? 12.523 10.68 -22.922 1 95.56 264 ILE B N 1
ATOM 5035 C CA . ILE B 1 264 ? 12.953 9.328 -22.594 1 95.56 264 ILE B CA 1
ATOM 5036 C C . ILE B 1 264 ? 11.867 8.328 -23 1 95.56 264 ILE B C 1
ATOM 5038 O O . ILE B 1 264 ? 10.672 8.641 -22.938 1 95.56 264 ILE B O 1
ATOM 5042 N N . ARG B 1 265 ? 12.273 7.27 -23.531 1 96.19 265 ARG B N 1
ATOM 5043 C CA . ARG B 1 265 ? 11.359 6.191 -23.906 1 96.19 265 ARG B CA 1
ATOM 5044 C C . ARG B 1 265 ? 11.867 4.844 -23.406 1 96.19 265 ARG B C 1
ATOM 5046 O O . ARG B 1 265 ? 13.062 4.547 -23.516 1 96.19 265 ARG B O 1
ATOM 5053 N N . ILE B 1 266 ? 10.938 3.994 -22.828 1 98.25 266 ILE B N 1
ATOM 5054 C CA . ILE B 1 266 ? 11.266 2.658 -22.344 1 98.25 266 ILE B CA 1
ATOM 5055 C C . ILE B 1 266 ? 10.75 1.612 -23.328 1 98.25 266 ILE B C 1
ATOM 5057 O O . ILE B 1 266 ? 9.602 1.677 -23.766 1 98.25 266 ILE B O 1
ATOM 5061 N N . SER B 1 267 ? 11.562 0.712 -23.703 1 98.12 267 SER B N 1
ATOM 5062 C CA . SER B 1 267 ? 11.125 -0.45 -24.469 1 98.12 267 SER B CA 1
ATOM 5063 C C . SER B 1 267 ? 11.422 -1.747 -23.719 1 98.12 267 SER B C 1
ATOM 5065 O O . SER B 1 267 ? 12.43 -1.854 -23.031 1 98.12 267 SER B O 1
ATOM 5067 N N . LEU B 1 268 ? 10.523 -2.697 -23.875 1 98.38 268 LEU B N 1
ATOM 5068 C CA . LEU B 1 268 ? 10.609 -4.012 -23.25 1 98.38 268 LEU B CA 1
ATOM 5069 C C . LEU B 1 268 ? 10.578 -5.117 -24.297 1 98.38 268 LEU B C 1
ATOM 5071 O O . LEU B 1 268 ? 9.844 -5.023 -25.281 1 98.38 268 LEU B O 1
ATOM 5075 N N . SER B 1 269 ? 11.398 -6.148 -24.016 1 97.69 269 SER B N 1
ATOM 5076 C CA . SER B 1 269 ? 11.375 -7.27 -24.953 1 97.69 269 SER B CA 1
ATOM 5077 C C . SER B 1 269 ? 11.688 -8.586 -24.25 1 97.69 269 SER B C 1
ATOM 5079 O O . SER B 1 269 ? 12.32 -8.594 -23.188 1 97.69 269 SER B O 1
ATOM 5081 N N . CYS B 1 270 ? 11.156 -9.609 -24.703 1 97.56 270 CYS B N 1
ATOM 5082 C CA . CYS B 1 270 ? 11.43 -11 -24.344 1 97.56 270 CYS B CA 1
ATOM 5083 C C . CYS B 1 270 ? 11.102 -11.93 -25.516 1 97.56 270 CYS B C 1
ATOM 5085 O O . CYS B 1 270 ? 9.938 -12.078 -25.891 1 97.56 270 CYS B O 1
ATOM 5087 N N . ALA B 1 271 ? 12.18 -12.562 -26.062 1 96.81 271 ALA B N 1
ATOM 5088 C CA . ALA B 1 271 ? 12 -13.367 -27.266 1 96.81 271 ALA B CA 1
ATOM 5089 C C . ALA B 1 271 ? 10.93 -14.43 -27.062 1 96.81 271 ALA B C 1
ATOM 5091 O O . ALA B 1 271 ? 11.016 -15.25 -26.141 1 96.81 271 ALA B O 1
ATOM 5092 N N . GLY B 1 272 ? 9.891 -14.414 -27.859 1 96.38 272 GLY B N 1
ATOM 5093 C CA . GLY B 1 272 ? 8.852 -15.438 -27.844 1 96.38 272 GLY B CA 1
ATOM 5094 C C . GLY B 1 272 ? 7.723 -15.125 -26.875 1 96.38 272 GLY B C 1
ATOM 5095 O O . GLY B 1 272 ? 6.785 -15.914 -26.734 1 96.38 272 GLY B O 1
ATOM 5096 N N . TYR B 1 273 ? 7.785 -13.938 -26.219 1 97.62 273 TYR B N 1
ATOM 5097 C CA . TYR B 1 273 ? 6.805 -13.617 -25.188 1 97.62 273 TYR B CA 1
ATOM 5098 C C . TYR B 1 273 ? 6.25 -12.211 -25.375 1 97.62 273 TYR B C 1
ATOM 5100 O O . TYR B 1 273 ? 6.137 -11.445 -24.422 1 97.62 273 TYR B O 1
ATOM 5108 N N . ASP B 1 274 ? 5.914 -11.875 -26.609 1 97.19 274 ASP B N 1
ATOM 5109 C CA . ASP B 1 274 ? 5.445 -10.531 -26.922 1 97.19 274 ASP B CA 1
ATOM 5110 C C . ASP B 1 274 ? 4.113 -10.242 -26.25 1 97.19 274 ASP B C 1
ATOM 5112 O O . ASP B 1 274 ? 3.912 -9.156 -25.703 1 97.19 274 ASP B O 1
ATOM 5116 N N . GLU B 1 275 ? 3.23 -11.172 -26.266 1 97.56 275 GLU B N 1
ATOM 5117 C CA . GLU B 1 275 ? 1.934 -10.984 -25.625 1 97.56 275 GLU B CA 1
ATOM 5118 C C . GLU B 1 275 ? 2.088 -10.781 -24.125 1 97.56 275 GLU B C 1
ATOM 5120 O O . GLU B 1 275 ? 1.447 -9.906 -23.531 1 97.56 275 GLU B O 1
ATOM 5125 N N . GLU B 1 276 ? 2.914 -11.609 -23.562 1 98.19 276 GLU B N 1
ATOM 5126 C CA . GLU B 1 276 ? 3.152 -11.547 -22.125 1 98.19 276 GLU B CA 1
ATOM 5127 C C . GLU B 1 276 ? 3.744 -10.203 -21.719 1 98.19 276 GLU B C 1
ATOM 5129 O O . GLU B 1 276 ? 3.395 -9.648 -20.672 1 98.19 276 GLU B O 1
ATOM 5134 N N . ILE B 1 277 ? 4.621 -9.641 -22.562 1 98.44 277 ILE B N 1
ATOM 5135 C CA . ILE B 1 277 ? 5.238 -8.344 -22.312 1 98.44 277 ILE B CA 1
ATOM 5136 C C . ILE B 1 277 ? 4.168 -7.254 -22.297 1 98.44 277 ILE B C 1
ATOM 5138 O O . ILE B 1 277 ? 4.137 -6.41 -21.406 1 98.44 277 ILE B O 1
ATOM 5142 N N . GLU B 1 278 ? 3.314 -7.316 -23.25 1 98.06 278 GLU B N 1
ATOM 5143 C CA . GLU B 1 278 ? 2.264 -6.305 -23.328 1 98.06 278 GLU B CA 1
ATOM 5144 C C . GLU B 1 278 ? 1.277 -6.438 -22.172 1 98.06 278 GLU B C 1
ATOM 5146 O O . GLU B 1 278 ? 0.797 -5.434 -21.641 1 98.06 278 GLU B O 1
ATOM 5151 N N . THR B 1 279 ? 0.983 -7.652 -21.797 1 98.44 279 THR B N 1
ATOM 5152 C CA . THR B 1 279 ? 0.143 -7.879 -20.625 1 98.44 279 THR B CA 1
ATOM 5153 C C . THR B 1 279 ? 0.801 -7.312 -19.375 1 98.44 279 THR B C 1
ATOM 5155 O O . THR B 1 279 ? 0.149 -6.633 -18.578 1 98.44 279 THR B O 1
ATOM 5158 N N . TRP B 1 280 ? 2.088 -7.578 -19.281 1 98.5 280 TRP B N 1
ATOM 5159 C CA . TRP B 1 280 ? 2.871 -7.078 -18.156 1 98.5 280 TRP B CA 1
ATOM 5160 C C . TRP B 1 280 ? 2.785 -5.559 -18.062 1 98.5 280 TRP B C 1
ATOM 5162 O O . TRP B 1 280 ? 2.51 -5.008 -17 1 98.5 280 TRP B O 1
ATOM 5172 N N . ASP B 1 281 ? 2.93 -4.879 -19.141 1 98.44 281 ASP B N 1
ATOM 5173 C CA . ASP B 1 281 ? 2.869 -3.422 -19.172 1 98.44 281 ASP B CA 1
ATOM 5174 C C . ASP B 1 281 ? 1.454 -2.924 -18.891 1 98.44 281 ASP B C 1
ATOM 5176 O O . ASP B 1 281 ? 1.268 -1.94 -18.172 1 98.44 281 ASP B O 1
ATOM 5180 N N . GLN B 1 282 ? 0.51 -3.602 -19.438 1 97.69 282 GLN B N 1
ATOM 5181 C CA . GLN B 1 282 ? -0.88 -3.203 -19.25 1 97.69 282 GLN B CA 1
ATOM 5182 C C . GLN B 1 282 ? -1.286 -3.312 -17.781 1 97.69 282 GLN B C 1
ATOM 5184 O O . GLN B 1 282 ? -1.976 -2.436 -17.266 1 97.69 282 GLN B O 1
ATOM 5189 N N . LEU B 1 283 ? -0.893 -4.363 -17.141 1 98.19 283 LEU B N 1
ATOM 5190 C CA . LEU B 1 283 ? -1.29 -4.629 -15.766 1 98.19 283 LEU B CA 1
ATOM 5191 C C . LEU B 1 283 ? -0.637 -3.637 -14.812 1 98.19 283 LEU B C 1
ATOM 5193 O O . LEU B 1 283 ? -1.281 -3.15 -13.875 1 98.19 283 LEU B O 1
ATOM 5197 N N . TYR B 1 284 ? 0.657 -3.303 -15.062 1 98.5 284 TYR B N 1
ATOM 5198 C CA . TYR B 1 284 ? 1.421 -2.664 -14 1 98.5 284 TYR B CA 1
ATOM 5199 C C . TYR B 1 284 ? 2.004 -1.337 -14.469 1 98.5 284 TYR B C 1
ATOM 5201 O O . TYR B 1 284 ? 2.742 -0.681 -13.727 1 98.5 284 TYR B O 1
ATOM 5209 N N . LYS B 1 285 ? 1.749 -0.918 -15.711 1 98.38 285 LYS B N 1
ATOM 5210 C CA . LYS B 1 285 ? 2.213 0.342 -16.281 1 98.38 285 LYS B CA 1
ATOM 5211 C C . LYS B 1 285 ? 3.734 0.449 -16.219 1 98.38 285 LYS B C 1
ATOM 5213 O O . LYS B 1 285 ? 4.27 1.469 -15.773 1 98.38 285 LYS B O 1
ATOM 5218 N N . ILE B 1 286 ? 4.375 -0.528 -16.641 1 98.69 286 ILE B N 1
ATOM 5219 C CA . ILE B 1 286 ? 5.809 -0.72 -16.453 1 98.69 286 ILE B CA 1
ATOM 5220 C C . ILE B 1 286 ? 6.582 0.361 -17.203 1 98.69 286 ILE B C 1
ATOM 5222 O O . ILE B 1 286 ? 7.461 1.012 -16.641 1 98.69 286 ILE B O 1
ATOM 5226 N N . ARG B 1 287 ? 6.25 0.608 -18.453 1 98.56 287 ARG B N 1
ATOM 5227 C CA . ARG B 1 287 ? 6.969 1.607 -19.234 1 98.56 287 ARG B CA 1
ATOM 5228 C C . ARG B 1 287 ? 6.867 2.986 -18.594 1 98.56 287 ARG B C 1
ATOM 5230 O O . ARG B 1 287 ? 7.863 3.701 -18.484 1 98.56 287 ARG B O 1
ATOM 5237 N N . GLU B 1 288 ? 5.676 3.332 -18.125 1 98.31 288 GLU B N 1
ATOM 5238 C CA . GLU B 1 288 ? 5.473 4.625 -17.469 1 98.31 288 GLU B CA 1
ATOM 5239 C C . GLU B 1 288 ? 6.227 4.711 -16.156 1 98.31 288 GLU B C 1
ATOM 5241 O O . GLU B 1 288 ? 6.852 5.727 -15.852 1 98.31 288 GLU B O 1
ATOM 5246 N N . ARG B 1 289 ? 6.211 3.666 -15.414 1 98.44 289 ARG B N 1
ATOM 5247 C CA . ARG B 1 289 ? 6.828 3.672 -14.086 1 98.44 289 ARG B CA 1
ATOM 5248 C C . ARG B 1 289 ? 8.352 3.664 -14.195 1 98.44 289 ARG B C 1
ATOM 5250 O O . ARG B 1 289 ? 9.039 4.262 -13.367 1 98.44 289 ARG B O 1
ATOM 5257 N N . TYR B 1 290 ? 8.891 2.963 -15.195 1 98.56 290 TYR B N 1
ATOM 5258 C CA . TYR B 1 290 ? 10.328 2.998 -15.422 1 98.56 290 TYR B CA 1
ATOM 5259 C C . TYR B 1 290 ? 10.781 4.379 -15.875 1 98.56 290 TYR B C 1
ATOM 5261 O O . TYR B 1 290 ? 11.836 4.867 -15.461 1 98.56 290 TYR B O 1
ATOM 5269 N N . THR B 1 291 ? 9.953 4.992 -16.719 1 98.25 291 THR B N 1
ATOM 5270 C CA . THR B 1 291 ? 10.227 6.367 -17.125 1 98.25 291 THR B CA 1
ATOM 5271 C C . THR B 1 291 ? 10.258 7.289 -15.906 1 98.25 291 THR B C 1
ATOM 5273 O O . THR B 1 291 ? 11.203 8.07 -15.734 1 98.25 291 THR B O 1
ATOM 5276 N N . ALA B 1 292 ? 9.266 7.141 -15.086 1 97.75 292 ALA B N 1
ATOM 5277 C CA . ALA B 1 292 ? 9.18 7.965 -13.883 1 97.75 292 ALA B CA 1
ATOM 5278 C C . ALA B 1 292 ? 10.391 7.754 -12.977 1 97.75 292 ALA B C 1
ATOM 5280 O O . ALA B 1 292 ? 10.945 8.711 -12.445 1 97.75 292 ALA B O 1
ATOM 5281 N N . LYS B 1 293 ? 10.805 6.508 -12.805 1 97.75 293 LYS B N 1
ATOM 5282 C CA . LYS B 1 293 ? 11.977 6.203 -11.992 1 97.75 293 LYS B CA 1
ATOM 5283 C C . LYS B 1 293 ? 13.219 6.902 -12.539 1 97.75 293 LYS B C 1
ATOM 5285 O O . LYS B 1 293 ? 13.977 7.516 -11.781 1 97.75 293 LYS B O 1
ATOM 5290 N N . CYS B 1 294 ? 13.414 6.859 -13.812 1 97.12 294 CYS B N 1
ATOM 5291 C CA . CYS B 1 294 ? 14.578 7.488 -14.43 1 97.12 294 CYS B CA 1
ATOM 5292 C C . CYS B 1 294 ? 14.57 8.992 -14.195 1 97.12 294 CYS B C 1
ATOM 5294 O O . CYS B 1 294 ? 15.625 9.602 -14.008 1 97.12 294 CYS B O 1
ATOM 5296 N N . LEU B 1 295 ? 13.391 9.562 -14.164 1 96.5 295 LEU B N 1
ATOM 5297 C CA . LEU B 1 295 ? 13.273 11.016 -14.086 1 96.5 295 LEU B CA 1
ATOM 5298 C C . LEU B 1 295 ? 13.242 11.484 -12.633 1 96.5 295 LEU B C 1
ATOM 5300 O O . LEU B 1 295 ? 13.406 12.672 -12.352 1 96.5 295 LEU B O 1
ATOM 5304 N N . SER B 1 296 ? 13.047 10.57 -11.711 1 94.81 296 SER B N 1
ATOM 5305 C CA . SER B 1 296 ? 12.914 10.922 -10.297 1 94.81 296 SER B CA 1
ATOM 5306 C C . SER B 1 296 ? 14.258 11.352 -9.711 1 94.81 296 SER B C 1
ATOM 5308 O O . SER B 1 296 ? 15.305 11.164 -10.336 1 94.81 296 SER B O 1
ATOM 5310 N N . SER B 1 297 ? 14.172 11.852 -8.453 1 90.44 297 SER B N 1
ATOM 5311 C CA . SER B 1 297 ? 15.359 12.312 -7.738 1 90.44 297 SER B CA 1
ATOM 5312 C C . SER B 1 297 ? 16.328 11.164 -7.461 1 90.44 297 SER B C 1
ATOM 5314 O O . SER B 1 297 ? 17.531 11.375 -7.383 1 90.44 297 SER B O 1
ATOM 5316 N N . SER B 1 298 ? 15.828 9.969 -7.352 1 91.31 298 SER B N 1
ATOM 5317 C CA . SER B 1 298 ? 16.672 8.82 -7.031 1 91.31 298 SER B CA 1
ATOM 5318 C C . SER B 1 298 ? 16.969 7.988 -8.273 1 91.31 298 SER B C 1
ATOM 5320 O O . SER B 1 298 ? 17.391 6.836 -8.172 1 91.31 298 SER B O 1
ATOM 5322 N N . GLY B 1 299 ? 16.734 8.586 -9.43 1 93.88 299 GLY B N 1
ATOM 5323 C CA . GLY B 1 299 ? 16.953 7.875 -10.68 1 93.88 299 GLY B CA 1
ATOM 5324 C C . GLY B 1 299 ? 18.234 8.281 -11.391 1 93.88 299 GLY B C 1
ATOM 5325 O O . GLY B 1 299 ? 19.312 8.273 -10.789 1 93.88 299 GLY B O 1
ATOM 5326 N N . ALA B 1 300 ? 18.094 8.734 -12.609 1 92.81 300 ALA B N 1
ATOM 5327 C CA . ALA B 1 300 ? 19.203 8.953 -13.539 1 92.81 300 ALA B CA 1
ATOM 5328 C C . ALA B 1 300 ? 20.203 9.961 -12.984 1 92.81 300 ALA B C 1
ATOM 5330 O O . ALA B 1 300 ? 21.406 9.742 -13.047 1 92.81 300 ALA B O 1
ATOM 5331 N N . LYS B 1 301 ? 19.734 11.016 -12.422 1 91.25 301 LYS B N 1
ATOM 5332 C CA . LYS B 1 301 ? 20.625 12.055 -11.922 1 91.25 301 LYS B CA 1
ATOM 5333 C C . LYS B 1 301 ? 21.516 11.531 -10.797 1 91.25 301 LYS B C 1
ATOM 5335 O O . LYS B 1 301 ? 22.719 11.781 -10.781 1 91.25 301 LYS B O 1
ATOM 5340 N N . TYR B 1 302 ? 20.938 10.836 -9.906 1 94.69 302 TYR B N 1
ATOM 5341 C CA . TYR B 1 302 ? 21.703 10.258 -8.805 1 94.69 302 TYR B CA 1
ATOM 5342 C C . TYR B 1 302 ? 22.656 9.172 -9.305 1 94.69 302 TYR B C 1
ATOM 5344 O O . TYR B 1 302 ? 23.797 9.078 -8.852 1 94.69 302 TYR B O 1
ATOM 5352 N N . TRP B 1 303 ? 22.156 8.328 -10.242 1 94.81 303 TRP B N 1
ATOM 5353 C CA . TRP B 1 303 ? 22.984 7.266 -10.797 1 94.81 303 TRP B CA 1
ATOM 5354 C C . TRP B 1 303 ? 24.25 7.836 -11.438 1 94.81 303 TRP B C 1
ATOM 5356 O O . TRP B 1 303 ? 25.359 7.336 -11.203 1 94.81 303 TRP B O 1
ATOM 5366 N N . LEU B 1 304 ? 24.062 8.875 -12.18 1 91.69 304 LEU B N 1
ATOM 5367 C CA . LEU B 1 304 ? 25.188 9.508 -12.859 1 91.69 304 LEU B CA 1
ATOM 5368 C C . LEU B 1 304 ? 26.125 10.164 -11.852 1 91.69 304 LEU B C 1
ATOM 5370 O O . LEU B 1 304 ? 27.344 10.109 -12.008 1 91.69 304 LEU B O 1
ATOM 5374 N N . GLN B 1 305 ? 25.531 10.789 -10.867 1 91.94 305 GLN B N 1
ATOM 5375 C CA . GLN B 1 305 ? 26.344 11.43 -9.836 1 91.94 305 GLN B CA 1
ATOM 5376 C C . GLN B 1 305 ? 27.266 10.422 -9.156 1 91.94 305 GLN B C 1
ATOM 5378 O O . GLN B 1 305 ? 28.422 10.734 -8.852 1 91.94 305 GLN B O 1
ATOM 5383 N N . ARG B 1 306 ? 26.828 9.219 -8.938 1 91.88 306 ARG B N 1
ATOM 5384 C CA . ARG B 1 306 ? 27.625 8.18 -8.305 1 91.88 306 ARG B CA 1
ATOM 5385 C C . ARG B 1 306 ? 28.828 7.812 -9.18 1 91.88 306 ARG B C 1
ATOM 5387 O O . ARG B 1 306 ? 29.922 7.621 -8.672 1 91.88 306 ARG B O 1
ATOM 5394 N N . VAL B 1 307 ? 28.625 7.738 -10.445 1 89.88 307 VAL B N 1
ATOM 5395 C CA . VAL B 1 307 ? 29.688 7.402 -11.383 1 89.88 307 VAL B CA 1
ATOM 5396 C C . VAL B 1 307 ? 30.719 8.531 -11.43 1 89.88 307 VAL B C 1
ATOM 5398 O O . VAL B 1 307 ? 31.922 8.289 -11.398 1 89.88 307 VAL B O 1
ATOM 5401 N N . LEU B 1 308 ? 30.219 9.734 -11.461 1 88.25 308 LEU B N 1
ATOM 5402 C CA . LEU B 1 308 ? 31.109 10.891 -11.492 1 88.25 308 LEU B CA 1
ATOM 5403 C C . LEU B 1 308 ? 31.922 10.977 -10.203 1 88.25 308 LEU B C 1
ATOM 5405 O O . LEU B 1 308 ? 33.094 11.32 -10.242 1 88.25 308 LEU B O 1
ATOM 5409 N N . ASP B 1 309 ? 31.281 10.664 -9.125 1 89.38 309 ASP B N 1
ATOM 5410 C CA . ASP B 1 309 ? 31.984 10.648 -7.855 1 89.38 309 ASP B CA 1
ATOM 5411 C C . ASP B 1 309 ? 33.062 9.578 -7.852 1 89.38 309 ASP B C 1
ATOM 5413 O O . ASP B 1 309 ? 34.156 9.789 -7.309 1 89.38 309 ASP B O 1
ATOM 5417 N N . GLU B 1 310 ? 32.781 8.461 -8.391 1 87.06 310 GLU B N 1
ATOM 5418 C CA . GLU B 1 310 ? 33.781 7.383 -8.477 1 87.06 310 GLU B CA 1
ATOM 5419 C C . GLU B 1 310 ? 34.969 7.789 -9.352 1 87.06 310 GLU B C 1
ATOM 5421 O O . GLU B 1 310 ? 36.094 7.48 -9.023 1 87.06 310 GLU B O 1
ATOM 5426 N N . ASP B 1 311 ? 34.656 8.453 -10.398 1 84.88 311 ASP B N 1
ATOM 5427 C CA . ASP B 1 311 ? 35.719 8.969 -11.266 1 84.88 311 ASP B CA 1
ATOM 5428 C C . ASP B 1 311 ? 36.656 9.898 -10.5 1 84.88 311 ASP B C 1
ATOM 5430 O O . ASP B 1 311 ? 37.875 9.789 -10.617 1 84.88 311 ASP B O 1
ATOM 5434 N N . LYS B 1 312 ? 36.062 10.734 -9.828 1 85.31 312 LYS B N 1
ATOM 5435 C CA . LYS B 1 312 ? 36.844 11.711 -9.07 1 85.31 312 LYS B CA 1
ATOM 5436 C C . LYS B 1 312 ? 37.656 11.031 -7.973 1 85.31 312 LYS B C 1
ATOM 5438 O O . LYS B 1 312 ? 38.812 11.375 -7.762 1 85.31 312 LYS B O 1
ATOM 5443 N N . ASN B 1 313 ? 37.094 10.07 -7.336 1 84.38 313 ASN B N 1
ATOM 5444 C CA . ASN B 1 313 ? 37.719 9.375 -6.215 1 84.38 313 ASN B CA 1
ATOM 5445 C C . ASN B 1 313 ? 38.938 8.57 -6.66 1 84.38 313 ASN B C 1
ATOM 5447 O O . ASN B 1 313 ? 39.906 8.461 -5.922 1 84.38 313 ASN B O 1
ATOM 5451 N N . TYR B 1 314 ? 38.875 8.016 -7.887 1 82.44 314 TYR B N 1
ATOM 5452 C CA . TYR B 1 314 ? 39.906 7.07 -8.273 1 82.44 314 TYR B CA 1
ATOM 5453 C C . TYR B 1 314 ? 40.656 7.562 -9.5 1 82.44 314 TYR B C 1
ATOM 5455 O O . TYR B 1 314 ? 41.438 6.812 -10.102 1 82.44 314 TYR B O 1
ATOM 5463 N N . GLN B 1 315 ? 40.531 8.703 -9.797 1 77.5 315 GLN B N 1
ATOM 5464 C CA . GLN B 1 315 ? 41.25 9.344 -10.898 1 77.5 315 GLN B CA 1
ATOM 5465 C C . GLN B 1 315 ? 41.219 8.484 -12.156 1 77.5 315 GLN B C 1
ATOM 5467 O O . GLN B 1 315 ? 42.25 8.203 -12.758 1 77.5 315 GLN B O 1
ATOM 5472 N N . GLN B 1 316 ? 40.031 7.957 -12.367 1 73.25 316 GLN B N 1
ATOM 5473 C CA . GLN B 1 316 ? 39.812 7.145 -13.555 1 73.25 316 GLN B CA 1
ATOM 5474 C C . GLN B 1 316 ? 39.094 7.938 -14.641 1 73.25 316 GLN B C 1
ATOM 5476 O O . GLN B 1 316 ? 38.594 9.031 -14.383 1 73.25 316 GLN B O 1
ATOM 5481 N N . LEU B 1 317 ? 39.25 7.316 -15.805 1 72.56 317 LEU B N 1
ATOM 5482 C CA . LEU B 1 317 ? 38.406 7.836 -16.875 1 72.56 317 LEU B CA 1
ATOM 5483 C C . LEU B 1 317 ? 36.938 7.383 -16.688 1 72.56 317 LEU B C 1
ATOM 5485 O O . LEU B 1 317 ? 36.688 6.266 -16.219 1 72.56 317 LEU B O 1
ATOM 5489 N N . SER B 1 318 ? 36.094 8.172 -17.016 1 71.44 318 SER B N 1
ATOM 5490 C CA . SER B 1 318 ? 34.656 7.98 -16.828 1 71.44 318 SER B CA 1
ATOM 5491 C C . SER B 1 318 ? 34.188 6.66 -17.422 1 71.44 318 SER B C 1
ATOM 5493 O O . SER B 1 318 ? 33.375 5.953 -16.828 1 71.44 318 SER B O 1
ATOM 5495 N N . HIS B 1 319 ? 34.875 6.27 -18.422 1 77.94 319 HIS B N 1
ATOM 5496 C CA . HIS B 1 319 ? 34.469 5.047 -19.109 1 77.94 319 HIS B CA 1
ATOM 5497 C C . HIS B 1 319 ? 34.781 3.816 -18.266 1 77.94 319 HIS B C 1
ATOM 5499 O O . HIS B 1 319 ? 34.031 2.846 -18.25 1 77.94 319 HIS B O 1
ATOM 5505 N N . ASP B 1 320 ? 35.75 3.893 -17.531 1 81.75 320 ASP B N 1
ATOM 5506 C CA . ASP B 1 320 ? 36.156 2.76 -16.703 1 81.75 320 ASP B CA 1
ATOM 5507 C C . ASP B 1 320 ? 35.219 2.598 -15.508 1 81.75 320 ASP B C 1
ATOM 5509 O O . ASP B 1 320 ? 34.812 1.484 -15.188 1 81.75 320 ASP B O 1
ATOM 5513 N N . ALA B 1 321 ? 34.875 3.666 -14.891 1 84.94 321 ALA B N 1
ATOM 5514 C CA . ALA B 1 321 ? 33.938 3.639 -13.766 1 84.94 321 ALA B CA 1
ATOM 5515 C C . ALA B 1 321 ? 32.562 3.139 -14.195 1 84.94 321 ALA B C 1
ATOM 5517 O O . ALA B 1 321 ? 31.938 2.363 -13.477 1 84.94 321 ALA B O 1
ATOM 5518 N N . LEU B 1 322 ? 32.219 3.594 -15.375 1 89.62 322 LEU B N 1
ATOM 5519 C CA . LEU B 1 322 ? 30.938 3.176 -15.922 1 89.62 322 LEU B CA 1
ATOM 5520 C C . LEU B 1 322 ? 30.906 1.673 -16.172 1 89.62 322 LEU B C 1
ATOM 5522 O O . LEU B 1 322 ? 29.922 1.004 -15.875 1 89.62 322 LEU B O 1
ATOM 5526 N N . ASN B 1 323 ? 31.984 1.144 -16.688 1 87.81 323 ASN B N 1
ATOM 5527 C CA . ASN B 1 323 ? 32.062 -0.286 -16.953 1 87.81 323 ASN B CA 1
ATOM 5528 C C . ASN B 1 323 ? 31.984 -1.112 -15.68 1 87.81 323 ASN B C 1
ATOM 5530 O O . ASN B 1 323 ? 31.359 -2.174 -15.664 1 87.81 323 ASN B O 1
ATOM 5534 N N . LYS B 1 324 ? 32.594 -0.621 -14.68 1 89.44 324 LYS B N 1
ATOM 5535 C CA . LYS B 1 324 ? 32.562 -1.312 -13.398 1 89.44 324 LYS B CA 1
ATOM 5536 C C . LYS B 1 324 ? 31.141 -1.289 -12.812 1 89.44 324 LYS B C 1
ATOM 5538 O O . LYS B 1 324 ? 30.688 -2.281 -12.242 1 89.44 324 LYS B O 1
ATOM 5543 N N . GLU B 1 325 ? 30.5 -0.13 -12.93 1 91.44 325 GLU B N 1
ATOM 5544 C CA . GLU B 1 325 ? 29.109 -0.038 -12.477 1 91.44 325 GLU B CA 1
ATOM 5545 C C . GLU B 1 325 ? 28.203 -0.975 -13.273 1 91.44 325 GLU B C 1
ATOM 5547 O O . GLU B 1 325 ? 27.312 -1.613 -12.711 1 91.44 325 GLU B O 1
ATOM 5552 N N . LEU B 1 326 ? 28.453 -1.067 -14.555 1 93.75 326 LEU B N 1
ATOM 5553 C CA . LEU B 1 326 ? 27.688 -1.958 -15.414 1 93.75 326 LEU B CA 1
ATOM 5554 C C . LEU B 1 326 ? 27.859 -3.412 -14.992 1 93.75 326 LEU B C 1
ATOM 5556 O O . LEU B 1 326 ? 26.891 -4.184 -14.984 1 93.75 326 LEU B O 1
ATOM 5560 N N . GLU B 1 327 ? 29.016 -3.777 -14.625 1 93.31 327 GLU B N 1
ATOM 5561 C CA . GLU B 1 327 ? 29.281 -5.133 -14.156 1 93.31 327 GLU B CA 1
ATOM 5562 C C . GLU B 1 327 ? 28.531 -5.422 -12.859 1 93.31 327 GLU B C 1
ATOM 5564 O O . GLU B 1 327 ? 28 -6.516 -12.68 1 93.31 327 GLU B O 1
ATOM 5569 N N . GLN B 1 328 ? 28.547 -4.441 -12.008 1 92.44 328 GLN B N 1
ATOM 5570 C CA . GLN B 1 328 ? 27.812 -4.582 -10.75 1 92.44 328 GLN B CA 1
ATOM 5571 C C . GLN B 1 328 ? 26.328 -4.75 -11 1 92.44 328 GLN B C 1
ATOM 5573 O O . GLN B 1 328 ? 25.672 -5.578 -10.359 1 92.44 328 GLN B O 1
ATOM 5578 N N . CYS B 1 329 ? 25.797 -3.971 -11.906 1 95.56 329 CYS B N 1
ATOM 5579 C CA . CYS B 1 329 ? 24.375 -4.047 -12.25 1 95.56 329 CYS B CA 1
ATOM 5580 C C . CYS B 1 329 ? 24.031 -5.414 -12.828 1 95.56 329 CYS B C 1
ATOM 5582 O O . CYS B 1 329 ? 22.938 -5.93 -12.594 1 95.56 329 CYS B O 1
ATOM 5584 N N . GLU B 1 330 ? 24.938 -5.98 -13.578 1 95.31 330 GLU B N 1
ATOM 5585 C CA . GLU B 1 330 ? 24.719 -7.293 -14.18 1 95.31 330 GLU B CA 1
ATOM 5586 C C . GLU B 1 330 ? 24.719 -8.391 -13.125 1 95.31 330 GLU B C 1
ATOM 5588 O O . GLU B 1 330 ? 23.938 -9.344 -13.211 1 95.31 330 GLU B O 1
ATOM 5593 N N . ARG B 1 331 ? 25.562 -8.242 -12.125 1 95.06 331 ARG B N 1
ATOM 5594 C CA . ARG B 1 331 ? 25.703 -9.266 -11.102 1 95.06 331 ARG B CA 1
ATOM 5595 C C . ARG B 1 331 ? 24.531 -9.242 -10.125 1 95.06 331 ARG B C 1
ATOM 5597 O O . ARG B 1 331 ? 24.141 -10.281 -9.594 1 95.06 331 ARG B O 1
ATOM 5604 N N . PHE B 1 332 ? 23.969 -8.07 -9.875 1 95.94 332 PHE B N 1
ATOM 5605 C CA . PHE B 1 332 ? 22.875 -7.895 -8.922 1 95.94 332 PHE B CA 1
ATOM 5606 C C . PHE B 1 332 ? 21.734 -7.078 -9.531 1 95.94 332 PHE B C 1
ATOM 5608 O O . PHE B 1 332 ? 21.375 -6.023 -9.008 1 95.94 332 PHE B O 1
ATOM 5615 N N . PRO B 1 333 ? 21.141 -7.629 -10.539 1 95.94 333 PRO B N 1
ATOM 5616 C CA . PRO B 1 333 ? 20.188 -6.828 -11.32 1 95.94 333 PRO B CA 1
ATOM 5617 C C . PRO B 1 333 ? 18.984 -6.379 -10.5 1 95.94 333 PRO B C 1
ATOM 5619 O O . PRO B 1 333 ? 18.375 -5.348 -10.805 1 95.94 333 PRO B O 1
ATOM 5622 N N . TRP B 1 334 ? 18.688 -7.086 -9.422 1 95.75 334 TRP B N 1
ATOM 5623 C CA . TRP B 1 334 ? 17.422 -6.824 -8.742 1 95.75 334 TRP B CA 1
ATOM 5624 C C . TRP B 1 334 ? 17.641 -5.973 -7.496 1 95.75 334 TRP B C 1
ATOM 5626 O O . TRP B 1 334 ? 16.688 -5.707 -6.75 1 95.75 334 TRP B O 1
ATOM 5636 N N . HIS B 1 335 ? 18.875 -5.57 -7.227 1 96.25 335 HIS B N 1
ATOM 5637 C CA . HIS B 1 335 ? 19.203 -4.688 -6.113 1 96.25 335 HIS B CA 1
ATOM 5638 C C . HIS B 1 335 ? 19.281 -3.23 -6.566 1 96.25 335 HIS B C 1
ATOM 5640 O O . HIS B 1 335 ? 19.953 -2.914 -7.555 1 96.25 335 HIS B O 1
ATOM 5646 N N . GLU B 1 336 ? 18.516 -2.346 -5.879 1 94.75 336 GLU B N 1
ATOM 5647 C CA . GLU B 1 336 ? 18.562 -0.903 -6.094 1 94.75 336 GLU B CA 1
ATOM 5648 C C . GLU B 1 336 ? 18.281 -0.554 -7.555 1 94.75 336 GLU B C 1
ATOM 5650 O O . GLU B 1 336 ? 18.969 0.286 -8.141 1 94.75 336 GLU B O 1
ATOM 5655 N N . SER B 1 337 ? 17.422 -1.256 -8.211 1 96.62 337 SER B N 1
ATOM 5656 C CA . SER B 1 337 ? 16.953 -1.036 -9.578 1 96.62 337 SER B CA 1
ATOM 5657 C C . SER B 1 337 ? 18.109 -1.164 -10.578 1 96.62 337 SER B C 1
ATOM 5659 O O . SER B 1 337 ? 18.109 -0.492 -11.609 1 96.62 337 SER B O 1
ATOM 5661 N N . ASN B 1 338 ? 19.047 -2.021 -10.297 1 97.19 338 ASN B N 1
ATOM 5662 C CA . ASN B 1 338 ? 20.234 -2.164 -11.125 1 97.19 338 ASN B CA 1
ATOM 5663 C C . ASN B 1 338 ? 19.891 -2.586 -12.555 1 97.19 338 ASN B C 1
ATOM 5665 O O . ASN B 1 338 ? 20.594 -2.246 -13.5 1 97.19 338 ASN B O 1
ATOM 5669 N N . PHE B 1 339 ? 18.812 -3.293 -12.727 1 97.69 339 PHE B N 1
ATOM 5670 C CA . PHE B 1 339 ? 18.406 -3.707 -14.062 1 97.69 339 PHE B CA 1
ATOM 5671 C C . PHE B 1 339 ? 18.078 -2.496 -14.93 1 97.69 339 PHE B C 1
ATOM 5673 O O . PHE B 1 339 ? 18.422 -2.453 -16.109 1 97.69 339 PHE B O 1
ATOM 5680 N N . LEU B 1 340 ? 17.391 -1.549 -14.398 1 98.25 340 LEU B N 1
ATOM 5681 C CA . LEU B 1 340 ? 17 -0.328 -15.102 1 98.25 340 LEU B CA 1
ATOM 5682 C C . LEU B 1 340 ? 18.188 0.627 -15.219 1 98.25 340 LEU B C 1
ATOM 5684 O O . LEU B 1 340 ? 18.375 1.262 -16.25 1 98.25 340 LEU B O 1
ATOM 5688 N N . LYS B 1 341 ? 19 0.666 -14.156 1 97.06 341 LYS B N 1
ATOM 5689 C CA . LYS B 1 341 ? 20.234 1.456 -14.148 1 97.06 341 LYS B CA 1
ATOM 5690 C C . LYS B 1 341 ? 21.156 1.029 -15.289 1 97.06 341 LYS B C 1
ATOM 5692 O O . LYS B 1 341 ? 21.734 1.875 -15.977 1 97.06 341 LYS B O 1
ATOM 5697 N N . ARG B 1 342 ? 21.266 -0.228 -15.398 1 97.44 342 ARG B N 1
ATOM 5698 C CA . ARG B 1 342 ? 22.109 -0.769 -16.453 1 97.44 342 ARG B CA 1
ATOM 5699 C C . ARG B 1 342 ? 21.625 -0.317 -17.828 1 97.44 342 ARG B C 1
ATOM 5701 O O . ARG B 1 342 ? 22.422 0.116 -18.672 1 97.44 342 ARG B O 1
ATOM 5708 N N . ALA B 1 343 ? 20.312 -0.477 -18.031 1 97.81 343 ALA B N 1
ATOM 5709 C CA . ALA B 1 343 ? 19.734 -0.054 -19.312 1 97.81 343 ALA B CA 1
ATOM 5710 C C . ALA B 1 343 ? 20.031 1.42 -19.578 1 97.81 343 ALA B C 1
ATOM 5712 O O . ALA B 1 343 ? 20.375 1.794 -20.703 1 97.81 343 ALA B O 1
ATOM 5713 N N . PHE B 1 344 ? 19.906 2.205 -18.578 1 96.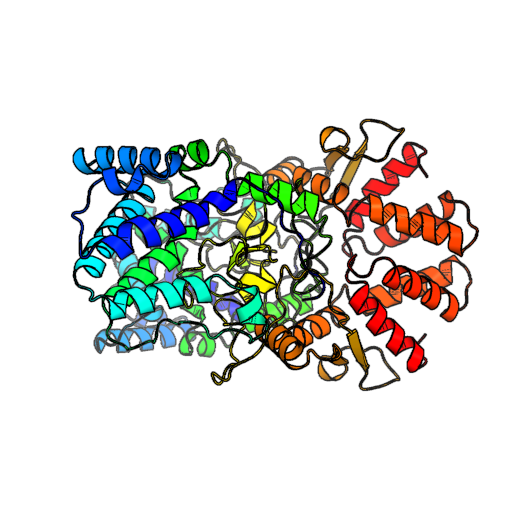62 344 PHE B N 1
ATOM 5714 C CA . PHE B 1 344 ? 20.188 3.633 -18.688 1 96.62 344 PHE B CA 1
ATOM 5715 C C . PHE B 1 344 ? 21.641 3.879 -19.047 1 96.62 344 PHE B C 1
ATOM 5717 O O . PHE B 1 344 ? 21.938 4.645 -19.969 1 96.62 344 PHE B O 1
ATOM 5724 N N . PHE B 1 345 ? 22.562 3.236 -18.375 1 95.44 345 PHE B N 1
ATOM 5725 C CA . PHE B 1 345 ? 24 3.438 -18.578 1 95.44 345 PHE B CA 1
ATOM 5726 C C . PHE B 1 345 ? 24.422 2.912 -19.938 1 95.44 345 PHE B C 1
ATOM 5728 O O . PHE B 1 345 ? 25.328 3.475 -20.578 1 95.44 345 PHE B O 1
ATOM 5735 N N . ASP B 1 346 ? 23.781 1.846 -20.328 1 94.88 346 ASP B N 1
ATOM 5736 C CA . ASP B 1 346 ? 24.062 1.348 -21.672 1 94.88 346 ASP B CA 1
ATOM 5737 C C . ASP B 1 346 ? 23.781 2.416 -22.734 1 94.88 346 ASP B C 1
ATOM 5739 O O . ASP B 1 346 ? 24.562 2.596 -23.672 1 94.88 346 ASP B O 1
ATOM 5743 N N . THR B 1 347 ? 22.734 3.109 -22.594 1 94.06 347 THR B N 1
ATOM 5744 C CA . THR B 1 347 ? 22.391 4.176 -23.516 1 94.06 347 THR B CA 1
ATOM 5745 C C . THR B 1 347 ? 23.359 5.344 -23.391 1 94.06 347 THR B C 1
ATOM 5747 O O . THR B 1 347 ? 23.781 5.922 -24.406 1 94.06 347 THR B O 1
ATOM 5750 N N . CYS B 1 348 ? 23.734 5.684 -22.188 1 90.94 348 CYS B N 1
ATOM 5751 C CA . CYS B 1 348 ? 24.719 6.734 -21.984 1 90.94 348 CYS B CA 1
ATOM 5752 C C . CYS B 1 348 ? 26.016 6.422 -22.734 1 90.94 348 CYS B C 1
ATOM 5754 O O . CYS B 1 348 ? 26.594 7.305 -23.375 1 90.94 348 CYS B O 1
ATOM 5756 N N . ARG B 1 349 ? 26.406 5.207 -22.594 1 89.81 349 ARG B N 1
ATOM 5757 C CA . ARG B 1 349 ? 27.609 4.762 -23.266 1 89.81 349 ARG B CA 1
ATOM 5758 C C . ARG B 1 349 ? 27.453 4.848 -24.781 1 89.81 349 ARG B C 1
ATOM 5760 O O . ARG B 1 349 ? 28.359 5.316 -25.484 1 89.81 349 ARG B O 1
ATOM 5767 N N . GLN B 1 350 ? 26.375 4.457 -25.312 1 89.12 350 GLN B N 1
ATOM 5768 C CA . GLN B 1 350 ? 26.125 4.41 -26.75 1 89.12 350 GLN B CA 1
ATOM 5769 C C . GLN B 1 350 ? 26.094 5.812 -27.344 1 89.12 350 GLN B C 1
ATOM 5771 O O . GLN B 1 350 ? 26.562 6.02 -28.469 1 89.12 350 GLN B O 1
ATOM 5776 N N . VAL B 1 351 ? 25.594 6.766 -26.578 1 88 351 VAL B N 1
ATOM 5777 C CA . VAL B 1 351 ? 25.422 8.102 -27.141 1 88 351 VAL B CA 1
ATOM 5778 C C . VAL B 1 351 ? 26.641 8.961 -26.781 1 88 351 VAL B C 1
ATOM 5780 O O . VAL B 1 351 ? 26.688 10.148 -27.109 1 88 351 VAL B O 1
ATOM 5783 N N . GLY B 1 352 ? 27.594 8.477 -26.047 1 81.38 352 GLY B N 1
ATOM 5784 C CA . GLY B 1 352 ? 28.844 9.164 -25.75 1 81.38 352 GLY B CA 1
ATOM 5785 C C . GLY B 1 352 ? 28.703 10.195 -24.641 1 81.38 352 GLY B C 1
ATOM 5786 O O . GLY B 1 352 ? 29.422 11.203 -24.641 1 81.38 352 GLY B O 1
ATOM 5787 N N . MET B 1 353 ? 27.781 10.039 -23.719 1 80.5 353 MET B N 1
ATOM 5788 C CA . MET B 1 353 ? 27.578 10.992 -22.625 1 80.5 353 MET B CA 1
ATOM 5789 C C . MET B 1 353 ? 28.609 10.797 -21.531 1 80.5 353 MET B C 1
ATOM 5791 O O . MET B 1 353 ? 28.938 11.742 -20.797 1 80.5 353 MET B O 1
ATOM 5795 N N . ILE B 1 354 ? 28.953 9.555 -21.312 1 77.38 354 ILE B N 1
ATOM 5796 C CA . ILE B 1 354 ? 29.969 9.266 -20.312 1 77.38 354 ILE B CA 1
ATOM 5797 C C . ILE B 1 354 ? 31.047 8.367 -20.906 1 77.38 354 ILE B C 1
ATOM 5799 O O . ILE B 1 354 ? 30.75 7.496 -21.734 1 77.38 354 ILE B O 1
#

Sequence (708 aa):
MLFPYKRPRHPMRAMHGFVAYIFAKVWCRAPNEEYSLELFKGLPPLYAIMDELHRADLAGSEKGAGAFFYRYVNQIFQDFKQLGPEDIQSYRKMFRDNNDIQALCEGKKEPGRYIAGTQNALMKTIEAFFSKLYSCGFFELAIVKEHIGAGLKEHYKEFSSLNDMPCCPFCGLLPMDSEYDPTREAYDHYLPASKYPFNSVNLRNLAPACYKCNSQNKGAKDPLQDEAGIKRKAFYPYAADSYKIQVFVHFQSAAQIPEKEQDIRISLSCAGYDEEIETWDQLYKIRERYTAKCLSSSGAKYWLQRVLDEDKNYQQLSHDALNKELEQCERFPWHESNFLKRAFFDTCRQVGMIMLFPYKRPRHPMRAMHGFVAYIFAKVWCRAPNEEYSLELFKGLPPLYAIMDELHRADLAGSEKGAGAFFYRYVNQIFQDFKQLGPEDIQSYRKMFRDNNDIQALCEGKKEPGRYIAGTQNALMKTIEAFFSKLYSCGFFELAIVKEHIGAGLKEHYKEFSSLNDMPCCPFCGLLPMDSEYDPTREAYDHYLPASKYPFNSVNLRNLAPACYKCNSQNKGAKDPLQDEAGIKRKAFYPYAADSYKIQVFVHFQSAAQIPEKEQDIRISLSCAGYDEEIETWDQLYKIRERYTAKCLSSSGAKYWLQRVLDEDKNYQQLSHDALNKELEQCERFPWHESNFLKRAFFDTCRQVGMI

Organism: NCBI:txid164759

pLDDT: mean 94.21, std 6.87, range [51.06, 98.81]

Secondary structure (DSSP, 8-state):
--SPPPPP--GGGHHHHHHHHIIIIIGGGGGGS---GGGGTTSHHHHHHHHHHHHHHHHT---HHHHHHHHHHHHHHHHHTT--HHHHHHHHHHHHHHT-HHHHHTTSS------TT---HHHHHHHHHHHHHTTSSGGGSHHHHHHHT--HHHHHHHHHHHH--SS-TTTSSS----TTSSS-PEEEESS-TTT-GGGTT-TTTEEEE-HIIIIIIITT--TTB-TTS-B-----TT-SS----EEEEEES-SSS---SGGGEEEEEE-TT-HHHHHHHHHHH-HHHHHHHHHHSTTSHHHHHHHHHHHHHHHT--HHHHHHHHHHHHHHSTTSTTHHHHHHHHHHHHHHT--/--SPPPPP--GGGHHHHHHHHIIIIIGGGGGGS---GGGGTTSHHHHHHHHHHHHHHHHT---HHHHHHHHHHHHHHHHHHT--HHHHHHHHHHHHHHT-HHHHHTTSS------TT---HHHHHHHHHHHHHTTSSGGGSHHHHHHHT--HHHHHHHHHHHH--SS-TTTSSS----TTSSS-PEEEESS-TTT-GGGTT-TTTEEEE-HIIIIIIITT--TTB-TT--B-----TT-SS----EEEEEES-TTS---SGGGEEEEEE-TT-HHHHHHHHHHH-HHHHHHHHHHSTTSHHHHHHHHHHHHHHHT--HHHHHHHHHHHHHHSTTSTTHHHHHHHHHHHHHHT--

Solvent-accessible surface area (backbone atoms only — not comparable to full-atom values): 37765 Å² total; per-residue (Å²): 88,63,48,48,48,69,81,71,93,52,56,69,58,45,55,34,48,51,52,51,46,42,46,62,54,38,28,68,38,18,58,82,46,75,96,53,75,71,56,34,59,90,40,58,56,57,25,55,50,52,51,53,48,47,53,30,50,74,68,69,66,54,55,66,32,56,36,52,52,54,50,45,56,53,50,49,26,59,52,34,38,74,47,52,72,68,54,47,51,49,51,51,49,32,46,55,44,44,57,37,49,59,40,36,23,68,60,75,45,73,74,57,59,75,58,83,80,59,86,45,70,60,57,53,52,47,36,59,47,27,50,35,49,68,74,54,43,38,64,70,34,68,69,47,21,60,57,46,69,46,44,70,68,59,49,47,34,52,36,26,60,74,51,53,48,41,26,23,40,77,75,39,75,46,69,44,57,42,60,62,30,92,57,70,60,54,66,31,51,55,59,24,22,83,51,32,32,82,29,42,53,29,69,86,34,44,40,73,34,42,63,61,46,40,66,71,43,29,57,76,54,48,52,52,32,49,96,85,66,46,79,35,29,30,68,47,63,67,37,93,60,70,56,74,68,45,66,43,45,41,67,70,47,68,85,53,81,58,82,49,74,86,28,48,47,60,47,77,48,33,93,95,35,66,52,24,52,53,34,43,31,69,38,47,42,44,50,51,44,52,50,22,44,43,60,31,63,64,18,46,65,44,55,51,48,54,41,53,49,49,16,66,75,61,74,46,59,55,56,58,44,46,52,52,52,42,51,50,19,68,76,40,34,52,43,92,36,15,49,59,50,34,23,44,50,51,36,35,50,74,54,64,69,82,88,63,47,47,47,67,82,70,93,54,56,66,57,44,54,33,48,52,52,51,45,42,46,61,54,37,28,66,39,17,58,82,48,76,94,53,75,72,55,34,60,90,40,58,57,57,26,55,48,51,50,53,49,47,53,31,49,76,68,70,66,52,57,69,32,56,37,52,52,54,50,45,56,52,50,49,26,59,54,33,38,73,48,51,72,68,54,46,51,51,50,51,50,33,47,54,44,45,58,37,49,60,41,36,23,67,59,74,46,73,73,58,58,76,57,87,81,62,87,45,71,61,58,52,52,47,34,59,46,27,51,35,47,67,74,55,44,40,62,70,33,69,69,47,21,61,56,47,69,46,44,70,67,57,50,46,33,52,35,28,59,73,51,55,47,41,26,23,41,78,75,38,74,47,69,43,57,42,60,61,30,92,55,71,60,53,66,31,50,56,59,25,21,82,48,33,30,82,29,42,53,29,69,85,35,44,40,72,35,41,60,61,47,39,65,73,43,29,57,75,54,48,51,53,34,50,98,86,66,47,80,36,29,28,69,46,63,68,38,94,62,69,56,75,67,42,64,43,44,42,65,71,47,68,85,52,81,57,81,49,73,86,28,48,47,59,48,75,48,34,94,94,36,64,53,25,51,52,34,42,30,67,39,47,42,43,51,52,43,53,48,22,43,43,61,31,63,64,18,46,64,44,55,51,50,53,42,53,50,48,16,66,74,62,74,46,57,54,56,56,42,47,51,52,51,43,51,50,19,68,76,40,34,53,44,92,36,15,48,60,49,36,23,45,50,52,38,34,49,74,55,64,70,81